Protein AF-A0A2D8C5M4-F1 (afdb_monomer_lite)

Structure (mmCIF, N/CA/C/O backbone):
data_AF-A0A2D8C5M4-F1
#
_entry.id   AF-A0A2D8C5M4-F1
#
loop_
_atom_site.group_PDB
_atom_site.id
_atom_site.type_symbol
_atom_site.label_atom_id
_atom_site.label_alt_id
_atom_site.label_comp_id
_atom_site.label_asym_id
_atom_site.label_entity_id
_atom_site.label_seq_id
_atom_site.pdbx_PDB_ins_code
_atom_site.Cartn_x
_atom_site.Cartn_y
_atom_site.Cartn_z
_atom_site.occupancy
_atom_site.B_iso_or_equiv
_atom_site.auth_seq_id
_atom_site.auth_comp_id
_atom_site.auth_asym_id
_atom_site.auth_atom_id
_atom_site.pdbx_PDB_model_num
ATOM 1 N N . MET A 1 1 ? -8.835 -13.375 2.149 1.00 81.44 1 MET A N 1
ATOM 2 C CA . MET A 1 1 ? -10.224 -13.666 1.740 1.00 81.44 1 MET A CA 1
ATOM 3 C C . MET A 1 1 ? -11.040 -12.386 1.855 1.00 81.44 1 MET A C 1
ATOM 5 O O . MET A 1 1 ? -10.742 -11.587 2.737 1.00 81.44 1 MET A O 1
ATOM 9 N N . ASN A 1 2 ? -11.995 -12.127 0.959 1.00 85.62 2 ASN A N 1
ATOM 10 C CA . ASN A 1 2 ? -12.894 -10.977 1.122 1.00 85.62 2 ASN A CA 1
ATOM 11 C C . ASN A 1 2 ? -14.093 -11.343 2.022 1.00 85.62 2 ASN A C 1
ATOM 13 O O . ASN A 1 2 ? -14.375 -12.519 2.249 1.00 85.62 2 ASN A O 1
ATOM 17 N N . ARG A 1 3 ? -14.799 -10.338 2.552 1.00 88.56 3 ARG A N 1
ATOM 18 C CA . ARG A 1 3 ? -15.900 -10.538 3.516 1.00 88.56 3 ARG A CA 1
ATOM 19 C C . ARG A 1 3 ? -17.045 -11.387 2.964 1.00 88.56 3 ARG A C 1
ATOM 21 O O . ARG A 1 3 ? -17.527 -12.279 3.650 1.00 88.56 3 ARG A O 1
ATOM 28 N N . ASN A 1 4 ? -17.410 -11.178 1.701 1.00 90.62 4 ASN A N 1
ATOM 29 C CA . ASN A 1 4 ? -18.482 -11.933 1.050 1.00 90.62 4 ASN A CA 1
ATOM 30 C C . ASN A 1 4 ? -18.118 -13.416 0.894 1.00 90.62 4 ASN A C 1
ATOM 32 O O . ASN A 1 4 ? -18.975 -14.283 1.036 1.00 90.62 4 ASN A O 1
ATOM 36 N N . GLN A 1 5 ? -16.847 -13.723 0.625 1.00 93.31 5 GLN A N 1
ATOM 37 C CA . GLN A 1 5 ? -16.348 -15.097 0.598 1.00 93.31 5 GLN A CA 1
ATOM 38 C C . GLN A 1 5 ? -16.428 -15.738 1.984 1.00 93.31 5 GLN A C 1
ATOM 40 O O . GLN A 1 5 ? -16.918 -16.858 2.085 1.00 93.31 5 GLN A O 1
ATOM 45 N N . ILE A 1 6 ? -16.015 -15.022 3.038 1.00 93.38 6 ILE A N 1
ATOM 46 C CA . ILE A 1 6 ? -16.117 -15.501 4.427 1.00 93.38 6 ILE A CA 1
ATOM 47 C C . ILE A 1 6 ? -17.572 -15.827 4.759 1.00 93.38 6 ILE A C 1
ATOM 49 O O . ILE A 1 6 ? -17.877 -16.960 5.117 1.00 93.38 6 ILE A O 1
ATOM 53 N N . GLN A 1 7 ? -18.483 -14.874 4.559 1.00 93.94 7 GLN A N 1
ATOM 54 C CA . GLN A 1 7 ? -19.898 -15.071 4.865 1.00 93.94 7 GLN A CA 1
ATOM 55 C C . GLN A 1 7 ? -20.492 -16.254 4.084 1.00 93.94 7 GLN A C 1
ATOM 57 O O . GLN A 1 7 ? -21.207 -17.069 4.660 1.00 93.94 7 GLN A O 1
ATOM 62 N N . ARG A 1 8 ? -20.162 -16.402 2.791 1.00 95.00 8 ARG A N 1
ATOM 63 C CA . ARG A 1 8 ? -20.598 -17.550 1.975 1.00 95.00 8 ARG A CA 1
ATOM 64 C C . ARG A 1 8 ? -20.075 -18.880 2.512 1.00 95.00 8 ARG A C 1
ATOM 66 O O . ARG A 1 8 ? -20.832 -19.845 2.541 1.00 95.00 8 ARG A O 1
ATOM 73 N N . ILE A 1 9 ? -18.810 -18.941 2.929 1.00 95.38 9 ILE A N 1
ATOM 74 C CA . ILE A 1 9 ? -18.212 -20.148 3.517 1.00 95.38 9 ILE A CA 1
ATOM 75 C C . ILE A 1 9 ? -18.930 -20.511 4.815 1.00 95.38 9 ILE A C 1
ATOM 77 O O . ILE A 1 9 ? -19.326 -21.661 4.986 1.00 95.38 9 ILE A O 1
ATOM 81 N N . LEU A 1 10 ? -19.144 -19.538 5.698 1.00 95.88 10 LEU A N 1
ATOM 82 C CA . LEU A 1 10 ? -19.807 -19.761 6.979 1.00 95.88 10 LEU A CA 1
ATOM 83 C C . LEU A 1 10 ? -21.263 -20.223 6.784 1.00 95.88 10 LEU A C 1
ATOM 85 O O . LEU A 1 10 ? -21.653 -21.258 7.326 1.00 95.88 10 LEU A O 1
ATOM 89 N N . LYS A 1 11 ? -22.027 -19.555 5.906 1.00 95.81 11 LYS A N 1
ATOM 90 C CA . LYS A 1 11 ? -23.403 -19.953 5.553 1.00 95.81 11 LYS A CA 1
ATOM 91 C C . LYS A 1 11 ? -23.477 -21.351 4.939 1.00 95.81 11 LYS A C 1
ATOM 93 O O . LYS A 1 11 ? -24.336 -22.143 5.313 1.00 95.81 11 LYS A O 1
ATOM 98 N N . LYS A 1 12 ? -22.539 -21.701 4.049 1.00 96.94 12 LYS A N 1
ATOM 99 C CA . LYS A 1 12 ? -22.457 -23.047 3.450 1.00 96.94 12 LYS A CA 1
ATOM 100 C C . LYS A 1 12 ? -22.241 -24.150 4.498 1.00 96.94 12 LYS A C 1
ATOM 102 O O . LYS A 1 12 ? -22.591 -25.296 4.242 1.00 96.94 12 LYS A O 1
ATOM 107 N N . ASN A 1 13 ? -21.705 -23.811 5.672 1.00 96.31 13 ASN A N 1
ATOM 108 C CA . ASN A 1 13 ? -21.493 -24.733 6.791 1.00 96.31 13 ASN A CA 1
ATOM 109 C C . ASN A 1 13 ? -22.597 -24.654 7.870 1.00 96.31 13 ASN A C 1
ATOM 111 O O . ASN A 1 13 ? -22.416 -25.138 8.993 1.00 96.31 13 ASN A O 1
ATOM 115 N N . GLY A 1 14 ? -23.751 -24.069 7.532 1.00 95.69 14 GLY A N 1
ATOM 116 C CA . GLY A 1 14 ? -24.956 -24.075 8.363 1.00 95.69 14 GLY A CA 1
ATOM 117 C C . GLY A 1 14 ? -25.034 -22.966 9.414 1.00 95.69 14 GLY A C 1
ATOM 118 O O . GLY A 1 14 ? -25.894 -23.045 10.284 1.00 95.69 14 GLY A O 1
ATOM 119 N N . LEU A 1 15 ? -24.157 -21.959 9.356 1.00 95.94 15 LEU A N 1
ATOM 120 C CA . LEU A 1 15 ? -24.258 -20.764 10.201 1.00 95.94 15 LEU A CA 1
ATOM 121 C C . LEU A 1 15 ? -25.312 -19.807 9.625 1.00 95.94 15 LEU A C 1
ATOM 123 O O . LEU A 1 15 ? -25.354 -19.584 8.413 1.00 95.94 15 LEU A O 1
ATOM 127 N N . GLN A 1 16 ? -26.166 -19.260 10.487 1.00 94.06 16 GLN A N 1
ATOM 128 C CA . GLN A 1 16 ? -27.332 -18.455 10.103 1.00 94.06 16 GLN A CA 1
ATOM 129 C C . GLN A 1 16 ? -27.103 -16.974 10.411 1.00 94.06 16 GLN A C 1
ATOM 131 O O . GLN A 1 16 ? -26.358 -16.644 11.324 1.00 94.06 16 GLN A O 1
ATOM 136 N N . GLY A 1 17 ? -27.750 -16.084 9.658 1.00 92.69 17 GLY A N 1
ATOM 137 C CA . GLY A 1 17 ? -27.677 -14.638 9.883 1.00 92.69 17 GLY A CA 1
ATOM 138 C C . GLY A 1 17 ? -27.636 -13.828 8.592 1.00 92.69 17 GLY A C 1
ATOM 139 O O . GLY A 1 17 ? -27.199 -14.315 7.542 1.00 92.69 17 GLY A O 1
ATOM 140 N N . ASP A 1 18 ? -28.078 -12.577 8.653 1.00 92.62 18 ASP A N 1
ATOM 141 C CA . ASP A 1 18 ? -28.181 -11.716 7.474 1.00 92.62 18 ASP A CA 1
ATOM 142 C C . ASP A 1 18 ? -26.861 -11.006 7.178 1.00 92.62 18 ASP A C 1
ATOM 144 O O . ASP A 1 18 ? -26.412 -10.971 6.025 1.00 92.62 18 ASP A O 1
ATOM 148 N N . SER A 1 19 ? -26.175 -10.545 8.221 1.00 94.44 19 SER A N 1
ATOM 149 C CA . SER A 1 19 ? -24.849 -9.939 8.139 1.00 94.44 19 SER A CA 1
ATOM 150 C C . SER A 1 19 ? -23.726 -10.932 8.468 1.00 94.44 19 SER A C 1
ATOM 152 O O . SER A 1 19 ? -23.953 -12.061 8.902 1.00 94.44 19 SER A O 1
ATOM 154 N N . LEU A 1 20 ? -22.473 -10.529 8.232 1.00 93.88 20 LEU A N 1
ATOM 155 C CA . LEU A 1 20 ? -21.313 -11.314 8.667 1.00 93.88 20 LEU A CA 1
ATOM 156 C C . LEU A 1 20 ? -21.213 -11.366 10.201 1.00 93.88 20 LEU A C 1
ATOM 158 O O . LEU A 1 20 ? -20.774 -12.383 10.726 1.00 93.88 20 LEU A O 1
ATOM 162 N N . VAL A 1 21 ? -21.641 -10.308 10.895 1.00 94.31 21 VAL A N 1
ATOM 163 C CA . VAL A 1 21 ? -21.684 -10.235 12.362 1.00 94.31 21 VAL A CA 1
ATOM 164 C C . VAL A 1 21 ? -22.648 -11.279 12.910 1.00 94.31 21 VAL A C 1
ATOM 166 O O . VAL A 1 21 ? -22.252 -12.083 13.749 1.00 94.31 21 VAL A O 1
ATOM 169 N N . ASP A 1 22 ? -23.869 -11.331 12.374 1.00 93.31 22 ASP A N 1
ATOM 170 C CA . ASP A 1 22 ? -24.894 -12.287 12.813 1.00 93.31 22 ASP A CA 1
ATOM 171 C C . ASP A 1 22 ? -24.422 -13.722 12.588 1.00 93.31 22 ASP A C 1
ATOM 173 O O . ASP A 1 22 ? -24.471 -14.556 13.487 1.00 93.31 22 ASP A O 1
ATOM 177 N N . VAL A 1 23 ? -23.873 -13.989 11.397 1.00 93.81 23 VAL A N 1
ATOM 178 C CA . VAL A 1 23 ? -23.316 -15.301 11.052 1.00 93.81 23 VAL A CA 1
ATOM 179 C C . VAL A 1 23 ? -22.164 -15.673 11.984 1.00 93.81 23 VAL A C 1
ATOM 181 O O . VAL A 1 23 ? -22.096 -16.819 12.426 1.00 93.81 23 VAL A O 1
ATOM 184 N N . TRP A 1 24 ? -21.275 -14.728 12.302 1.00 94.94 24 TRP A N 1
ATOM 185 C CA . TRP A 1 24 ? -20.129 -14.948 13.185 1.00 94.94 24 TRP A CA 1
ATOM 186 C C . TRP A 1 24 ? -20.553 -15.274 14.616 1.00 94.94 24 TRP A C 1
ATOM 188 O O . TRP A 1 24 ? -20.046 -16.227 15.199 1.00 94.94 24 TRP A O 1
ATOM 198 N N . TYR A 1 25 ? -21.491 -14.507 15.171 1.00 92.44 25 TYR A N 1
ATOM 199 C CA . TYR A 1 25 ? -21.933 -14.665 16.555 1.00 92.44 25 TYR A CA 1
ATOM 200 C C . TYR A 1 25 ? -23.071 -15.684 16.734 1.00 92.44 25 TYR A C 1
ATOM 202 O O . TYR A 1 25 ? -23.397 -16.004 17.873 1.00 92.44 25 TYR A O 1
ATOM 210 N N . SER A 1 26 ? -23.624 -16.253 15.652 1.00 93.25 26 SER A N 1
ATOM 211 C CA . SER A 1 26 ? -24.589 -17.364 15.734 1.00 93.25 26 SER A CA 1
ATOM 212 C C . SER A 1 26 ? -23.992 -18.634 16.361 1.00 93.25 26 SER A C 1
ATOM 214 O O . SER A 1 26 ? -24.674 -19.322 17.115 1.00 93.25 26 SER A O 1
ATOM 216 N N . ASP A 1 27 ? -22.719 -18.925 16.075 1.00 94.50 27 ASP A N 1
ATOM 217 C CA . ASP A 1 27 ? -21.912 -19.980 16.702 1.00 94.50 27 ASP A CA 1
ATOM 218 C C . ASP A 1 27 ? -20.423 -19.642 16.491 1.00 94.50 27 ASP A C 1
ATOM 220 O O . ASP A 1 27 ? -19.776 -20.063 15.524 1.00 94.50 27 ASP A O 1
ATOM 224 N N . HIS A 1 28 ? -19.904 -18.800 17.393 1.00 92.94 28 HIS A N 1
ATOM 225 C CA . HIS A 1 28 ? -18.552 -18.227 17.332 1.00 92.94 28 HIS A CA 1
ATOM 226 C C . HIS A 1 28 ? -17.457 -19.293 17.249 1.00 92.94 28 HIS A C 1
ATOM 228 O O . HIS A 1 28 ? -16.567 -19.184 16.402 1.00 92.94 28 HIS A O 1
ATOM 234 N N . SER A 1 29 ? -17.542 -20.343 18.073 1.00 93.94 29 SER A N 1
ATOM 235 C CA . SER A 1 29 ? -16.532 -21.406 18.112 1.00 93.94 29 SER A CA 1
ATOM 236 C C . SER A 1 29 ? -16.460 -22.122 16.769 1.00 93.94 29 SER A C 1
ATOM 238 O O . SER A 1 29 ? -15.380 -22.261 16.193 1.00 93.94 29 SER A O 1
ATOM 240 N N . LYS A 1 30 ? -17.616 -22.513 16.217 1.00 96.06 30 LYS A N 1
ATOM 241 C CA . LYS A 1 30 ? -17.675 -23.178 14.915 1.00 96.06 30 LYS A CA 1
ATOM 242 C C . LYS A 1 30 ? -17.210 -22.258 13.789 1.00 96.06 30 LYS A C 1
ATOM 244 O O . LYS A 1 30 ? -16.491 -22.711 12.898 1.00 96.06 30 LYS A O 1
ATOM 249 N N . ALA A 1 31 ? -17.594 -20.981 13.807 1.00 94.94 31 ALA A N 1
ATOM 250 C CA . ALA A 1 31 ? -17.170 -20.013 12.798 1.00 94.94 31 ALA A CA 1
ATOM 251 C C . ALA A 1 31 ? -15.646 -19.822 12.792 1.00 94.94 31 ALA A C 1
ATOM 253 O O . ALA A 1 31 ? -15.020 -19.851 11.726 1.00 94.94 31 ALA A O 1
ATOM 254 N N . ARG A 1 32 ? -15.046 -19.685 13.979 1.00 94.69 32 ARG A N 1
ATOM 255 C CA . ARG A 1 32 ? -13.599 -19.560 14.157 1.00 94.69 32 ARG A CA 1
ATOM 256 C C . ARG A 1 32 ? -12.860 -20.811 13.691 1.00 94.69 32 ARG A C 1
ATOM 258 O O . ARG A 1 32 ? -11.977 -20.692 12.843 1.00 94.69 32 ARG A O 1
ATOM 265 N N . ASP A 1 33 ? -13.280 -21.990 14.147 1.00 95.50 33 ASP A N 1
ATOM 266 C CA . ASP A 1 33 ? -12.670 -23.269 13.767 1.00 95.50 33 ASP A CA 1
ATOM 267 C C . ASP A 1 33 ? -12.724 -23.507 12.254 1.00 95.50 33 ASP A C 1
ATOM 269 O O . ASP A 1 33 ? -11.754 -23.968 11.651 1.00 95.50 33 ASP A O 1
ATOM 273 N N . LEU A 1 34 ? -13.848 -23.171 11.610 1.00 96.06 34 LEU A N 1
ATOM 274 C CA . LEU A 1 34 ? -13.997 -23.302 10.161 1.00 96.06 34 LEU A CA 1
ATOM 275 C C . LEU A 1 34 ? -13.009 -22.419 9.397 1.00 96.06 34 LEU A C 1
ATOM 277 O O . LEU A 1 34 ? -12.443 -22.873 8.404 1.00 96.06 34 LEU A O 1
ATOM 281 N N . LEU A 1 35 ? -12.796 -21.173 9.830 1.00 95.38 35 LEU A N 1
ATOM 282 C CA . LEU A 1 35 ? -11.836 -20.288 9.172 1.00 95.38 35 LEU A CA 1
ATOM 283 C C . LEU A 1 35 ? -10.391 -20.688 9.454 1.00 95.38 35 LEU A C 1
ATOM 285 O O . LEU A 1 35 ? -9.585 -20.681 8.523 1.00 95.38 35 LEU A O 1
ATOM 289 N N . ASP A 1 36 ? -10.078 -21.076 10.690 1.00 94.81 36 ASP A N 1
ATOM 290 C CA . ASP A 1 36 ? -8.728 -21.481 11.086 1.00 94.81 36 ASP A CA 1
ATOM 291 C C . ASP A 1 36 ? -8.293 -22.793 10.407 1.00 94.81 36 ASP A C 1
ATOM 293 O O . ASP A 1 36 ? -7.112 -22.962 10.105 1.00 94.81 36 ASP A O 1
ATOM 297 N N . ARG A 1 37 ? -9.235 -23.682 10.051 1.00 95.06 37 ARG A N 1
ATOM 298 C CA . ARG A 1 37 ? -8.964 -24.857 9.197 1.00 95.06 37 ARG A CA 1
ATOM 299 C C . ARG A 1 37 ? -8.576 -24.498 7.761 1.00 95.06 37 ARG A C 1
ATOM 301 O O . ARG A 1 37 ? -7.883 -25.279 7.117 1.00 95.06 37 ARG A O 1
ATOM 308 N N . ILE A 1 38 ? -9.044 -23.362 7.237 1.00 93.56 38 ILE A N 1
ATOM 309 C CA . ILE A 1 38 ? -8.720 -22.908 5.873 1.00 93.56 38 ILE A CA 1
ATOM 310 C C . ILE A 1 38 ? -7.410 -22.120 5.887 1.00 93.56 38 ILE A C 1
ATOM 312 O O . ILE A 1 38 ? -6.544 -22.334 5.042 1.00 93.56 38 ILE A O 1
ATOM 316 N N . ILE A 1 39 ? -7.279 -21.182 6.826 1.00 91.06 39 ILE A N 1
ATOM 317 C CA . ILE A 1 39 ? -6.092 -20.349 7.008 1.00 91.06 39 ILE A CA 1
ATOM 318 C C . ILE A 1 39 ? -5.825 -20.254 8.517 1.00 91.06 39 ILE A C 1
ATOM 320 O O . ILE A 1 39 ? -6.563 -19.544 9.204 1.00 91.06 39 ILE A O 1
ATOM 324 N N . PRO A 1 40 ? -4.777 -20.914 9.041 1.00 91.75 40 PRO A N 1
ATOM 325 C CA . PRO A 1 40 ? -4.467 -20.894 10.468 1.00 91.75 40 PRO A CA 1
ATOM 326 C C . PRO A 1 40 ? -4.357 -19.472 11.039 1.00 91.75 40 PRO A C 1
ATOM 328 O O . PRO A 1 40 ? -3.663 -18.620 10.481 1.00 91.75 40 PRO A O 1
ATOM 331 N N . GLY A 1 41 ? -5.056 -19.208 12.148 1.00 86.38 41 GLY A N 1
ATOM 332 C CA . GLY A 1 41 ? -5.070 -17.916 12.848 1.00 86.38 41 GLY A CA 1
ATOM 333 C C . GLY A 1 41 ? -5.933 -16.829 12.193 1.00 86.38 41 GLY A C 1
ATOM 334 O O . GLY A 1 41 ? -6.035 -15.712 12.712 1.00 86.38 41 GLY A O 1
ATOM 335 N N . TYR A 1 42 ? -6.574 -17.119 11.058 1.00 89.75 42 TYR A N 1
ATOM 336 C CA . TYR A 1 42 ? -7.413 -16.157 10.351 1.00 89.75 42 TYR A CA 1
ATOM 337 C C . TYR A 1 42 ? -8.704 -15.834 11.105 1.00 89.75 42 TYR A C 1
ATOM 339 O O . TYR A 1 42 ? -9.150 -14.686 11.071 1.00 89.75 42 TYR A O 1
ATOM 347 N N . GLY A 1 43 ? -9.266 -16.797 11.837 1.00 90.94 43 GLY A N 1
ATOM 348 C CA . GLY A 1 43 ? -10.437 -16.602 12.683 1.00 90.94 43 GLY A CA 1
ATOM 349 C C . GLY A 1 43 ? -10.207 -15.507 13.724 1.00 90.94 43 GLY A C 1
ATOM 350 O O . GLY A 1 43 ? -11.011 -14.585 13.828 1.00 90.94 43 GLY A O 1
ATOM 351 N N . GLN A 1 44 ? -9.048 -15.510 14.391 1.00 89.31 44 GLN A N 1
ATOM 352 C CA . GLN A 1 44 ? -8.686 -14.475 15.366 1.00 89.31 44 GLN A CA 1
ATOM 353 C C . GLN A 1 44 ? -8.551 -13.079 14.726 1.00 89.31 44 GLN A C 1
ATOM 355 O O . GLN A 1 44 ? -8.924 -12.069 15.327 1.00 89.31 44 GLN A O 1
ATOM 360 N N . LYS A 1 45 ? -8.008 -12.990 13.505 1.00 89.06 45 LYS A N 1
ATOM 361 C CA . LYS A 1 45 ? -7.918 -11.715 12.771 1.00 89.06 45 LYS A CA 1
ATOM 362 C C . LYS A 1 45 ? -9.304 -11.171 12.425 1.00 89.06 45 LYS A C 1
ATOM 364 O O . LYS A 1 45 ? -9.540 -9.973 12.565 1.00 89.06 45 LYS A O 1
ATOM 369 N N . ILE A 1 46 ? -10.199 -12.045 11.973 1.00 91.00 46 ILE A N 1
ATOM 370 C CA . ILE A 1 46 ? -11.571 -11.690 11.608 1.00 91.00 46 ILE A CA 1
ATOM 371 C C . ILE A 1 46 ? -12.381 -11.277 12.839 1.00 91.00 46 ILE A C 1
ATOM 373 O O . ILE A 1 46 ? -13.036 -10.240 12.797 1.00 91.00 46 ILE A O 1
ATOM 377 N N . GLU A 1 47 ? -12.251 -11.994 13.952 1.00 91.56 47 GLU A N 1
ATOM 378 C CA . GLU A 1 47 ? -12.873 -11.666 15.239 1.00 91.56 47 GLU A CA 1
ATOM 379 C C . GLU A 1 47 ? -12.560 -10.230 15.691 1.00 91.56 47 GLU A C 1
ATOM 381 O O . GLU A 1 47 ? -13.462 -9.439 15.975 1.00 91.56 47 GLU A O 1
ATOM 386 N N . LYS A 1 48 ? -11.273 -9.856 15.654 1.00 91.19 48 LYS A N 1
ATOM 387 C CA . LYS A 1 48 ? -10.800 -8.504 15.999 1.00 91.19 48 LYS A CA 1
ATOM 388 C C . LYS A 1 48 ? -11.432 -7.412 15.129 1.00 91.19 48 LYS A C 1
ATOM 390 O O . LYS A 1 48 ? -11.561 -6.281 15.584 1.00 91.19 48 LYS A O 1
ATOM 395 N N . GLN A 1 49 ? -11.805 -7.721 13.887 1.00 92.56 49 GLN A N 1
ATOM 396 C CA . GLN A 1 49 ? -12.408 -6.763 12.955 1.00 92.56 49 GLN A CA 1
ATOM 397 C C . GLN A 1 49 ? -13.938 -6.723 13.067 1.00 92.56 49 GLN A C 1
ATOM 399 O O . GLN A 1 49 ? -14.512 -5.637 13.072 1.00 92.56 49 GLN A O 1
ATOM 404 N N . ILE A 1 50 ? -14.590 -7.885 13.178 1.00 92.94 50 ILE A N 1
ATOM 405 C CA . ILE A 1 50 ? -16.056 -8.017 13.214 1.00 92.94 50 ILE A CA 1
ATOM 406 C C . ILE A 1 50 ? -16.659 -7.351 14.451 1.00 92.94 50 ILE A C 1
ATOM 408 O O . ILE A 1 50 ? -17.745 -6.789 14.357 1.00 92.94 50 ILE A O 1
ATOM 412 N N . ARG A 1 51 ? -15.958 -7.329 15.593 1.00 92.25 51 ARG A N 1
ATOM 413 C CA . ARG A 1 51 ? -16.465 -6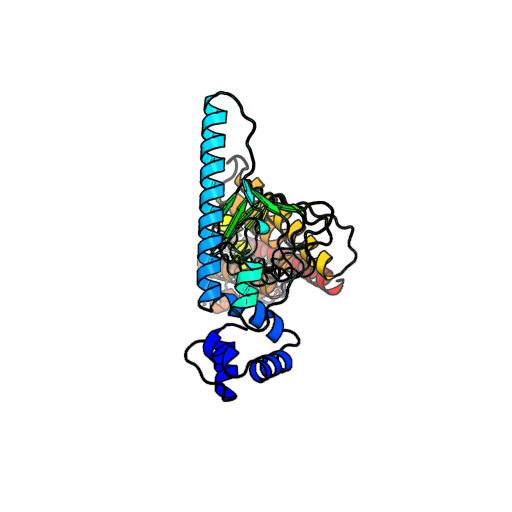.654 16.801 1.00 92.25 51 ARG A CA 1
ATOM 414 C C . ARG A 1 51 ? -16.854 -5.191 16.566 1.00 92.25 51 ARG A C 1
ATOM 416 O O . ARG A 1 51 ? -17.800 -4.707 17.174 1.00 92.25 51 ARG A O 1
ATOM 423 N N . TRP A 1 52 ? -16.176 -4.497 15.652 1.00 94.62 52 TRP A N 1
ATOM 424 C CA . TRP A 1 52 ? -16.458 -3.096 15.317 1.00 94.62 52 TRP A CA 1
ATOM 425 C C . TRP A 1 52 ? -17.712 -2.900 14.461 1.00 94.62 52 TRP A C 1
ATOM 427 O O . TRP A 1 52 ? -18.111 -1.766 14.220 1.00 94.62 52 TRP A O 1
ATOM 437 N N . GLU A 1 53 ? -18.314 -3.988 13.987 1.00 94.12 53 GLU A N 1
ATOM 438 C CA . GLU A 1 53 ? -19.566 -3.992 13.227 1.00 94.12 53 GLU A CA 1
ATOM 439 C C . GLU A 1 53 ? -20.776 -4.342 14.101 1.00 94.12 53 GLU A C 1
ATOM 441 O O . GLU A 1 53 ? -21.909 -4.254 13.638 1.00 94.12 53 GLU A O 1
ATOM 446 N N . THR A 1 54 ? -20.551 -4.713 15.363 1.00 93.88 54 THR A N 1
ATOM 4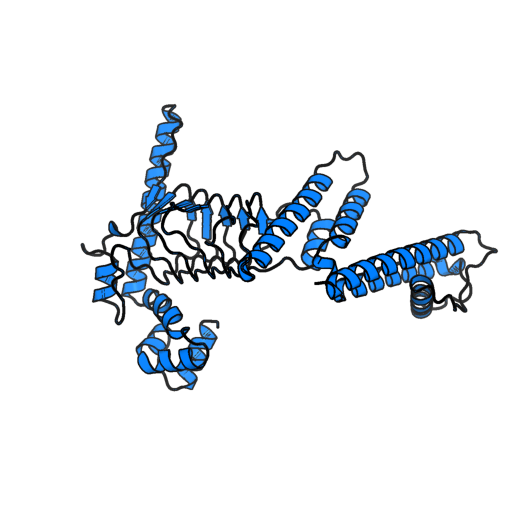47 C CA . THR A 1 54 ? -21.621 -4.802 16.363 1.00 93.88 54 THR A CA 1
ATOM 448 C C . THR A 1 54 ? -22.134 -3.403 16.711 1.00 93.88 54 THR A C 1
ATOM 450 O O . THR A 1 54 ? -21.401 -2.424 16.570 1.00 93.88 54 THR A O 1
ATOM 453 N N . GLU A 1 55 ? -23.362 -3.289 17.215 1.00 94.88 55 GLU A N 1
ATOM 454 C CA . GLU A 1 55 ? -23.928 -2.001 17.644 1.00 94.88 55 GLU A CA 1
ATOM 455 C C . GLU A 1 55 ? -23.027 -1.251 18.659 1.00 94.88 55 GLU A C 1
ATOM 457 O O . GLU A 1 55 ? -22.717 -0.079 18.413 1.00 94.88 55 GLU A O 1
ATOM 462 N N . PRO A 1 56 ? -22.482 -1.892 19.719 1.00 94.75 56 PRO A N 1
ATOM 463 C CA . PRO A 1 56 ? -21.502 -1.247 20.596 1.00 94.75 56 PRO A CA 1
ATOM 464 C C . PRO A 1 56 ? -20.228 -0.819 19.855 1.00 94.75 56 PRO A C 1
ATOM 466 O O . PRO A 1 56 ? -19.722 0.285 20.064 1.00 94.75 56 PRO A O 1
ATOM 469 N N . GLY A 1 57 ? -19.719 -1.665 18.956 1.00 95.19 57 GLY A N 1
ATOM 470 C CA . GLY A 1 57 ? -18.533 -1.366 18.157 1.00 95.19 57 GLY A CA 1
ATOM 471 C C . GLY A 1 57 ? -18.712 -0.144 17.254 1.00 95.19 57 GLY A C 1
ATOM 472 O O . GLY A 1 57 ? -17.812 0.695 17.175 1.00 95.19 57 GLY A O 1
ATOM 473 N N . ILE A 1 58 ? -19.884 -0.005 16.631 1.00 96.31 58 ILE A N 1
ATOM 474 C CA . ILE A 1 58 ? -20.247 1.147 15.798 1.00 96.31 58 ILE A CA 1
ATOM 475 C C . ILE A 1 58 ? -20.309 2.415 16.654 1.00 96.31 58 ILE A C 1
ATOM 477 O O . ILE A 1 58 ? -19.637 3.394 16.322 1.00 96.31 58 ILE A O 1
ATOM 481 N N . LYS A 1 59 ? -21.014 2.378 17.797 1.00 96.38 59 LYS A N 1
ATOM 482 C CA . LYS A 1 59 ? -21.087 3.510 18.741 1.00 96.38 59 LYS A CA 1
ATOM 483 C C . LYS A 1 59 ? -19.688 3.963 19.173 1.00 96.38 59 LYS A C 1
ATOM 485 O O . LYS A 1 59 ? -19.367 5.152 19.133 1.00 96.38 59 LYS A O 1
ATOM 490 N N . ALA A 1 60 ? -18.824 3.018 19.545 1.00 95.69 60 ALA A N 1
ATOM 491 C CA . ALA A 1 60 ? -17.455 3.315 19.950 1.00 95.69 60 ALA A CA 1
ATOM 492 C C . ALA A 1 60 ? -16.626 3.932 18.814 1.00 95.69 60 ALA A C 1
ATOM 494 O O . ALA A 1 60 ? -15.917 4.918 19.024 1.00 95.69 60 ALA A O 1
ATOM 495 N N . LEU A 1 61 ? -16.737 3.390 17.600 1.00 96.31 61 LEU A N 1
ATOM 496 C CA . LEU A 1 61 ? -16.035 3.892 16.422 1.00 96.31 61 LEU A CA 1
ATOM 497 C C . LEU A 1 61 ? -16.428 5.334 16.078 1.00 96.31 61 LEU A C 1
ATOM 499 O O . LEU A 1 61 ? -15.561 6.140 15.732 1.00 96.31 61 LEU A O 1
ATOM 503 N N . GLU A 1 62 ? -17.716 5.664 16.161 1.00 96.69 62 GLU A N 1
ATOM 504 C CA . GLU A 1 62 ? -18.222 7.015 15.909 1.00 96.69 62 GLU A CA 1
ATOM 505 C C . GLU A 1 62 ? -17.668 8.022 16.917 1.00 96.69 62 GLU A C 1
ATOM 507 O O . GLU A 1 62 ? -17.164 9.077 16.521 1.00 96.69 62 GLU A O 1
ATOM 512 N N . ILE A 1 63 ? -17.668 7.666 18.204 1.00 96.31 63 ILE A N 1
ATOM 513 C CA . ILE A 1 63 ? -17.103 8.497 19.273 1.00 96.31 63 ILE A CA 1
ATOM 514 C C . ILE A 1 63 ? -15.603 8.711 19.054 1.00 96.31 63 ILE A C 1
ATOM 516 O O . ILE A 1 63 ? -15.131 9.848 19.116 1.00 96.31 63 ILE A O 1
ATOM 520 N N . ILE A 1 64 ? -14.856 7.651 18.723 1.00 95.88 64 ILE A N 1
ATOM 521 C CA . ILE A 1 64 ? -13.423 7.741 18.414 1.00 95.88 64 ILE A CA 1
ATOM 522 C C . ILE A 1 64 ? -13.176 8.703 17.245 1.00 95.88 64 ILE A C 1
ATOM 524 O O . ILE A 1 64 ? -12.372 9.629 17.366 1.00 95.88 64 ILE A O 1
ATOM 528 N N . LYS A 1 65 ? -13.871 8.516 16.115 1.00 96.56 65 LYS A N 1
ATOM 529 C CA . LYS A 1 65 ? -13.706 9.367 14.925 1.00 96.56 65 LYS A CA 1
ATOM 530 C C . LYS A 1 65 ? -14.062 10.821 15.220 1.00 96.56 65 LYS A C 1
ATOM 532 O O . LYS A 1 65 ? -13.332 11.724 14.812 1.00 96.56 65 LYS A O 1
ATOM 537 N N . SER A 1 66 ? -15.158 11.044 15.942 1.00 96.19 66 SER A N 1
ATOM 538 C CA . SER A 1 66 ? -15.586 12.376 16.365 1.00 96.19 66 SER A CA 1
ATOM 539 C C . SER A 1 66 ? -14.516 13.046 17.227 1.00 96.19 66 SER A C 1
ATOM 541 O O . SER A 1 66 ? -14.092 14.164 16.931 1.00 96.19 66 SER A O 1
ATOM 543 N N . LYS A 1 67 ? -13.988 12.334 18.228 1.00 95.94 67 LYS A N 1
ATOM 544 C CA . LYS A 1 67 ? -12.975 12.877 19.134 1.00 95.94 67 LYS A CA 1
ATOM 545 C C . LYS A 1 67 ? -11.663 13.200 18.422 1.00 95.94 67 LYS A C 1
ATOM 547 O O . LYS A 1 67 ? -11.113 14.268 18.667 1.00 95.94 67 LYS A O 1
ATOM 552 N N . ILE A 1 68 ? -11.196 12.347 17.504 1.00 95.88 68 ILE A N 1
ATOM 553 C CA . ILE A 1 68 ? -10.012 12.638 16.674 1.00 95.88 68 ILE A CA 1
ATOM 554 C C . ILE A 1 68 ? -10.216 13.934 15.878 1.00 95.88 68 ILE A C 1
ATOM 556 O O . ILE A 1 68 ? -9.340 14.797 15.873 1.00 95.88 68 ILE A O 1
ATOM 560 N N . ASN A 1 69 ? -11.377 14.091 15.237 1.00 96.06 69 ASN A N 1
ATOM 561 C CA . ASN A 1 69 ? -11.683 15.280 14.442 1.00 96.06 69 ASN A CA 1
ATOM 562 C C . ASN A 1 69 ? -11.747 16.553 15.295 1.00 96.06 69 ASN A C 1
ATOM 564 O O . ASN A 1 69 ? -11.276 17.599 14.854 1.00 96.06 69 ASN A O 1
ATOM 568 N N . ILE A 1 70 ? -12.332 16.476 16.493 1.00 96.50 70 ILE A N 1
ATOM 569 C CA . ILE A 1 70 ? -12.394 17.601 17.434 1.00 96.50 70 ILE A CA 1
ATOM 570 C C . ILE A 1 70 ? -10.980 18.015 17.846 1.00 96.50 70 ILE A C 1
ATOM 572 O O . ILE A 1 70 ? -10.618 19.171 17.650 1.00 96.50 70 ILE A O 1
ATOM 576 N N . LEU A 1 71 ? -10.160 17.065 18.306 1.00 96.69 71 LEU A N 1
ATOM 577 C CA . LEU A 1 71 ? -8.794 17.341 18.761 1.00 96.69 71 LEU A CA 1
ATOM 578 C C . LEU A 1 71 ? -7.936 17.975 17.656 1.00 96.69 71 LEU A C 1
ATOM 580 O O . LEU A 1 71 ? -7.229 18.948 17.902 1.00 96.69 71 LEU A O 1
ATOM 584 N N . GLN A 1 72 ? -8.026 17.477 16.419 1.00 95.06 72 GLN A N 1
ATOM 585 C CA . GLN A 1 72 ? -7.290 18.076 15.300 1.00 95.06 72 GLN A CA 1
ATOM 586 C C . GLN A 1 72 ? -7.761 19.493 14.970 1.00 95.06 72 GLN A C 1
ATOM 588 O O . GLN A 1 72 ? -6.937 20.354 14.665 1.00 95.06 72 GLN A O 1
ATOM 593 N N . LYS A 1 73 ? -9.074 19.753 15.024 1.00 96.12 73 LYS A N 1
ATOM 594 C CA . LYS A 1 73 ? -9.624 21.094 14.783 1.00 96.12 73 LYS A CA 1
ATOM 595 C C . LYS A 1 73 ? -9.195 22.082 15.864 1.00 96.12 73 LYS A C 1
ATOM 597 O O . LYS A 1 73 ? -8.827 23.202 15.526 1.00 96.12 73 LYS A O 1
ATOM 602 N N . GLU A 1 74 ? -9.216 21.666 17.128 1.00 96.00 74 GLU A N 1
ATOM 603 C CA . GLU A 1 74 ? -8.776 22.478 18.268 1.00 96.00 74 GLU A CA 1
ATOM 604 C C . GLU A 1 74 ? -7.298 22.860 18.132 1.00 96.00 74 GLU A C 1
ATOM 606 O O . GLU A 1 74 ? -6.972 24.046 18.132 1.00 96.00 74 GLU A O 1
ATOM 611 N N . THR A 1 75 ? -6.413 21.885 17.897 1.00 95.31 75 THR A N 1
ATOM 612 C CA . THR A 1 75 ? -4.982 22.165 17.697 1.00 95.31 75 THR A CA 1
ATOM 613 C C . THR A 1 75 ? -4.733 23.022 16.452 1.00 95.31 75 THR A C 1
ATOM 615 O O . THR A 1 75 ? -3.897 23.922 16.473 1.00 95.31 75 THR A O 1
ATOM 618 N N . ALA A 1 76 ? -5.458 22.793 15.352 1.00 94.44 76 ALA A N 1
ATOM 619 C CA . ALA A 1 76 ? -5.316 23.608 14.145 1.00 94.44 76 ALA A CA 1
ATOM 620 C C . ALA A 1 76 ? -5.737 25.072 14.371 1.00 94.44 76 ALA A C 1
ATOM 622 O O . ALA A 1 76 ? -5.085 25.984 13.853 1.00 94.44 76 ALA A O 1
ATOM 623 N N . ALA A 1 77 ? -6.796 25.305 15.153 1.00 94.69 77 ALA A N 1
ATOM 624 C CA . ALA A 1 77 ? -7.232 26.645 15.534 1.00 94.69 77 ALA A CA 1
ATOM 625 C C . ALA A 1 77 ? -6.186 27.340 16.420 1.00 94.69 77 ALA A C 1
ATOM 627 O O . ALA A 1 77 ? -5.786 28.461 16.111 1.00 94.69 77 ALA A O 1
ATOM 628 N N . GLN A 1 78 ? -5.672 26.640 17.437 1.00 94.31 78 GLN A N 1
ATOM 629 C CA . GLN A 1 78 ? -4.608 27.137 18.319 1.00 94.31 78 GLN A CA 1
ATOM 630 C C . GLN A 1 78 ? -3.333 27.486 17.540 1.00 94.31 78 GLN A C 1
ATOM 632 O O . GLN A 1 78 ? -2.796 28.582 17.680 1.00 94.31 78 GLN A O 1
ATOM 637 N N . ASN A 1 79 ? -2.881 26.605 16.645 1.00 94.56 79 ASN A N 1
ATOM 638 C CA . ASN A 1 79 ? -1.720 26.867 15.791 1.00 94.56 79 ASN A CA 1
ATOM 639 C C . ASN A 1 79 ? -1.939 28.078 14.872 1.00 94.56 79 ASN A C 1
ATOM 641 O O . ASN A 1 79 ? -1.022 28.866 14.655 1.00 94.56 79 ASN A O 1
ATOM 645 N N . SER A 1 80 ? -3.154 28.254 14.347 1.00 93.62 80 SER A N 1
ATOM 646 C CA . SER A 1 80 ? -3.487 29.417 13.515 1.00 93.62 80 SER A CA 1
ATOM 647 C C . SER A 1 80 ? -3.421 30.726 14.308 1.00 93.62 80 SER A C 1
ATOM 649 O O . SER A 1 80 ? -2.993 31.746 13.770 1.00 93.62 80 SER A O 1
ATOM 651 N N . GLU A 1 81 ? -3.831 30.710 15.576 1.00 94.06 81 GLU A N 1
ATOM 652 C CA . GLU A 1 81 ? -3.741 31.862 16.476 1.00 94.06 81 GLU A CA 1
ATOM 653 C C . GLU A 1 81 ? -2.287 32.192 16.837 1.00 94.06 81 GLU A C 1
ATOM 655 O O . GLU A 1 81 ? -1.882 33.347 16.704 1.00 94.06 81 GLU A O 1
ATOM 660 N N . ARG A 1 82 ? -1.470 31.182 17.162 1.00 93.50 82 ARG A N 1
ATOM 661 C CA . ARG A 1 82 ? -0.034 31.354 17.455 1.00 93.50 82 ARG A CA 1
ATOM 662 C C . ARG A 1 82 ? 0.733 31.966 16.288 1.00 93.50 82 ARG A C 1
ATOM 664 O O . ARG A 1 82 ? 1.470 32.935 16.467 1.00 93.50 82 ARG A O 1
ATOM 671 N N . VAL A 1 83 ? 0.488 31.476 15.071 1.00 94.25 83 VAL A N 1
ATOM 672 C CA . VAL A 1 83 ? 1.111 32.036 13.863 1.00 94.25 83 VAL A CA 1
ATOM 673 C C . VAL A 1 83 ? 0.712 33.502 13.672 1.00 94.25 83 VAL A C 1
ATOM 675 O O . VAL A 1 83 ? 1.554 34.323 13.311 1.00 94.25 83 VAL A O 1
ATOM 678 N N . ARG A 1 84 ? -0.545 33.872 13.961 1.00 94.31 84 ARG A N 1
ATOM 679 C CA . ARG A 1 84 ? -0.992 35.276 13.911 1.00 94.31 84 ARG A CA 1
ATOM 680 C C . ARG A 1 84 ? -0.334 36.145 14.981 1.00 94.31 84 ARG A C 1
ATOM 682 O O . ARG A 1 84 ? -0.088 37.316 14.711 1.00 94.31 84 ARG A O 1
ATOM 689 N N . SER A 1 85 ? -0.025 35.593 16.153 1.00 94.12 85 SER A N 1
ATOM 690 C CA . SER A 1 85 ? 0.730 36.292 17.200 1.00 94.12 85 SER A CA 1
ATOM 691 C C . SER A 1 85 ? 2.249 36.295 16.971 1.00 94.12 85 SER A C 1
ATOM 693 O O . SER A 1 85 ? 2.983 36.799 17.816 1.00 94.12 85 SER A O 1
ATOM 695 N N . GLY A 1 86 ? 2.735 35.750 15.848 1.00 94.94 86 GLY A N 1
ATOM 696 C CA . GLY A 1 86 ? 4.160 35.693 15.505 1.00 94.94 86 GLY A CA 1
ATOM 697 C C . GLY A 1 86 ? 4.935 34.546 16.160 1.00 94.94 86 GLY A C 1
ATOM 698 O O . GLY A 1 86 ? 6.158 34.499 16.039 1.00 94.94 86 GLY A O 1
ATOM 699 N N . ASP A 1 87 ? 4.248 33.616 16.827 1.00 93.75 87 ASP A N 1
ATOM 700 C CA . ASP A 1 87 ? 4.839 32.382 17.338 1.00 93.75 87 ASP A CA 1
ATOM 701 C C . ASP A 1 87 ? 4.697 31.266 16.294 1.00 93.75 87 ASP A C 1
ATOM 703 O O . ASP A 1 87 ? 3.603 30.793 15.984 1.00 93.75 87 ASP A O 1
ATOM 707 N N . TYR A 1 88 ? 5.831 30.841 15.741 1.00 90.94 88 TYR A N 1
ATOM 708 C CA . TYR A 1 88 ? 5.897 29.817 14.699 1.00 90.94 88 TYR A CA 1
ATOM 709 C C . TYR A 1 88 ? 6.119 28.401 15.253 1.00 90.94 88 TYR A C 1
ATOM 711 O O . TYR A 1 88 ? 6.371 27.473 14.479 1.00 90.94 88 TYR A O 1
ATOM 719 N N . GLN A 1 89 ? 6.034 28.204 16.573 1.00 89.06 89 GLN A N 1
ATOM 720 C CA . GLN A 1 89 ? 6.033 26.867 17.160 1.00 89.06 89 GLN A CA 1
ATOM 721 C C . GLN A 1 89 ? 4.681 26.183 16.923 1.00 89.06 89 GLN A C 1
ATOM 723 O O . GLN A 1 89 ? 3.673 26.509 17.544 1.00 89.06 89 GLN A O 1
ATOM 728 N N . ILE A 1 90 ? 4.671 25.215 16.006 1.00 87.25 90 ILE A N 1
ATOM 729 C CA . ILE A 1 90 ? 3.487 24.413 15.684 1.00 87.25 90 ILE A CA 1
ATOM 730 C C . ILE A 1 90 ? 3.365 23.272 16.695 1.00 87.25 90 ILE A C 1
ATOM 732 O O . ILE A 1 90 ? 4.235 22.401 16.767 1.00 87.25 90 ILE A O 1
ATOM 736 N N . GLU A 1 91 ? 2.260 23.237 17.432 1.00 91.81 91 GLU A N 1
ATOM 737 C CA . GLU A 1 91 ? 1.927 22.117 18.304 1.00 91.81 91 GLU A CA 1
ATOM 738 C C . GLU A 1 91 ? 1.359 20.941 17.518 1.00 91.81 91 GLU A C 1
ATOM 740 O O . GLU A 1 91 ? 0.626 21.098 16.535 1.00 91.81 91 GLU A O 1
ATOM 745 N N . LYS A 1 92 ? 1.693 19.734 17.982 1.00 94.31 92 LYS A N 1
ATOM 746 C CA . LYS A 1 92 ? 1.105 18.497 17.476 1.00 94.31 92 LYS A CA 1
ATOM 747 C C . LYS A 1 92 ? -0.125 18.127 18.294 1.00 94.31 92 LYS A C 1
ATOM 749 O O . LYS A 1 92 ? -0.098 18.187 19.521 1.00 94.31 92 LYS A O 1
ATOM 754 N N . THR A 1 93 ? -1.163 17.632 17.628 1.00 96.31 93 THR A N 1
ATOM 755 C CA . THR A 1 93 ? -2.325 17.064 18.320 1.00 96.31 93 THR A CA 1
ATOM 756 C C . THR A 1 93 ? -1.916 15.782 19.039 1.00 96.31 93 THR A C 1
ATOM 758 O O . THR A 1 93 ? -1.430 14.849 18.400 1.00 96.31 93 THR A O 1
ATOM 761 N N . ILE A 1 94 ? -2.136 15.697 20.349 1.00 96.06 94 ILE A N 1
ATOM 762 C CA . ILE A 1 94 ? -1.910 14.463 21.112 1.00 96.06 94 ILE A CA 1
ATOM 763 C C . ILE A 1 94 ? -3.211 13.658 21.137 1.00 96.06 94 ILE A C 1
ATOM 765 O O . ILE A 1 94 ? -4.226 14.111 21.659 1.00 96.06 94 ILE A O 1
ATOM 769 N N . ILE A 1 95 ? -3.174 12.451 20.577 1.00 95.31 95 ILE A N 1
ATOM 770 C CA . ILE A 1 95 ? -4.286 11.502 20.566 1.00 95.31 95 ILE A CA 1
ATOM 771 C C . ILE A 1 95 ? -3.939 10.365 21.529 1.00 95.31 95 ILE A C 1
ATOM 773 O O . ILE A 1 95 ? -3.159 9.465 21.211 1.00 95.31 95 ILE A O 1
ATOM 777 N N . ASP A 1 96 ? -4.533 10.425 22.719 1.00 92.81 96 ASP A N 1
ATOM 778 C CA . ASP A 1 96 ? -4.461 9.380 23.737 1.00 92.81 96 ASP A CA 1
ATOM 779 C C . ASP A 1 96 ? -5.828 8.716 23.884 1.00 92.81 96 ASP A C 1
ATOM 781 O O . ASP A 1 96 ? -6.758 9.280 24.465 1.00 92.81 96 ASP A O 1
ATOM 785 N N . PHE A 1 97 ? -5.965 7.512 23.336 1.00 89.31 97 PHE A N 1
ATOM 786 C CA . PHE A 1 97 ? -7.254 6.829 23.328 1.00 89.31 97 PHE A CA 1
ATOM 787 C C . PHE A 1 97 ? -7.719 6.395 24.724 1.00 89.31 97 PHE A C 1
ATOM 789 O O . PHE A 1 97 ? -8.921 6.215 24.914 1.00 89.31 97 PHE A O 1
ATOM 796 N N . ASN A 1 98 ? -6.818 6.310 25.711 1.00 87.81 98 ASN A N 1
ATOM 797 C CA . ASN A 1 98 ? -7.196 6.021 27.099 1.00 87.81 98 ASN A CA 1
ATOM 798 C C . ASN A 1 98 ? -8.035 7.145 27.727 1.00 87.81 98 ASN A C 1
ATOM 800 O O . ASN A 1 98 ? -8.729 6.916 28.712 1.00 87.81 98 ASN A O 1
ATOM 804 N N . GLN A 1 99 ? -7.981 8.356 27.163 1.00 90.00 99 GLN A N 1
ATOM 805 C CA . GLN A 1 99 ? -8.743 9.514 27.638 1.00 90.00 99 GLN A CA 1
ATOM 806 C C . GLN A 1 99 ? -10.135 9.618 27.003 1.00 90.00 99 GLN A C 1
ATOM 808 O O . GLN A 1 99 ? -10.908 10.510 27.350 1.00 90.00 99 GLN A O 1
ATOM 813 N N . ILE A 1 100 ? -10.463 8.742 26.051 1.00 90.94 100 ILE A N 1
ATOM 814 C CA . ILE A 1 100 ? -11.770 8.749 25.401 1.00 90.94 100 ILE A CA 1
ATOM 815 C C . ILE A 1 100 ? -12.718 7.866 26.210 1.00 90.94 100 ILE A C 1
ATOM 817 O O . ILE A 1 100 ? -12.486 6.667 26.383 1.00 90.94 100 ILE A O 1
ATOM 821 N N . LEU A 1 101 ? -13.797 8.482 26.690 1.00 92.31 101 LEU A N 1
ATOM 822 C CA . LEU A 1 101 ? -14.820 7.831 27.496 1.00 92.31 101 LEU A CA 1
ATOM 823 C C . LEU A 1 101 ? -16.118 7.675 26.696 1.00 92.31 101 LEU A C 1
ATOM 825 O O . LEU A 1 101 ? -16.501 8.565 25.937 1.00 92.31 101 LEU A O 1
ATOM 829 N N . ILE A 1 102 ? -16.802 6.555 26.906 1.00 91.75 102 ILE A N 1
ATOM 830 C CA . ILE A 1 102 ? -18.162 6.283 26.442 1.00 91.75 102 ILE A CA 1
ATOM 831 C C . ILE A 1 102 ? -18.999 6.088 27.696 1.00 91.75 102 ILE A C 1
ATOM 833 O O . ILE A 1 102 ? -18.690 5.216 28.500 1.00 91.75 102 ILE A O 1
ATOM 837 N N . ASP A 1 103 ? -20.016 6.924 27.892 1.00 91.81 103 ASP A N 1
ATOM 838 C CA . ASP A 1 103 ? -20.901 6.855 29.062 1.00 91.81 103 ASP A CA 1
ATOM 839 C C . ASP A 1 103 ? -20.129 6.843 30.408 1.00 91.81 103 ASP A C 1
ATOM 841 O O . ASP A 1 103 ? -20.501 6.171 31.364 1.00 91.81 103 ASP A O 1
ATOM 845 N N . GLY A 1 104 ? -19.011 7.580 30.475 1.00 91.56 104 GLY A N 1
ATOM 846 C CA . GLY A 1 104 ? -18.173 7.716 31.676 1.00 91.56 104 GLY A CA 1
ATOM 847 C C . GLY A 1 104 ? -17.138 6.606 31.904 1.00 91.56 104 GLY A C 1
ATOM 848 O O . GLY A 1 104 ? -16.329 6.729 32.820 1.00 91.56 104 GLY A O 1
ATOM 849 N N . ILE A 1 105 ? -17.103 5.564 31.069 1.00 90.94 105 ILE A N 1
ATOM 850 C CA . ILE A 1 105 ? -16.108 4.480 31.140 1.00 90.94 105 ILE A CA 1
ATOM 851 C C . ILE A 1 105 ? -15.170 4.501 29.929 1.00 90.94 105 ILE A C 1
ATOM 853 O O . ILE A 1 105 ? -15.513 5.035 28.878 1.00 90.94 105 ILE A O 1
ATOM 857 N N . SER A 1 106 ? -13.968 3.932 30.053 1.00 89.12 106 SER A N 1
ATOM 858 C CA . SER A 1 106 ? -13.027 3.851 28.923 1.00 89.12 106 SER A CA 1
ATOM 859 C C . SER A 1 106 ? -13.599 3.004 27.782 1.00 89.12 106 SER A C 1
ATOM 861 O O . SER A 1 106 ? -14.366 2.070 28.027 1.00 89.12 106 SER A O 1
ATOM 863 N N . ILE A 1 107 ? -13.206 3.274 26.528 1.00 88.56 107 ILE A N 1
ATOM 864 C CA . ILE A 1 107 ? -13.688 2.461 25.392 1.00 88.56 107 ILE A CA 1
ATOM 865 C C . ILE A 1 107 ? -13.321 0.980 25.578 1.00 88.56 107 ILE A C 1
ATOM 867 O O . ILE A 1 107 ? -14.136 0.124 25.264 1.00 88.56 107 ILE A O 1
ATOM 871 N N . SER A 1 108 ? -12.150 0.650 26.138 1.00 85.31 108 SER A N 1
ATOM 872 C CA . SER A 1 108 ? -11.774 -0.747 26.409 1.00 85.31 108 SER A CA 1
ATOM 873 C C . SER A 1 108 ? -12.768 -1.420 27.357 1.00 85.31 108 SER A C 1
ATOM 875 O O . SER A 1 108 ? -13.231 -2.521 27.075 1.00 85.31 108 SER A O 1
ATOM 877 N N . GLN A 1 109 ? -13.152 -0.740 28.444 1.00 87.50 109 GLN A N 1
ATOM 878 C CA . GLN A 1 109 ? -14.147 -1.247 29.391 1.00 87.50 109 GLN A CA 1
ATOM 879 C C . GLN A 1 109 ? -15.530 -1.363 28.739 1.00 87.50 109 GLN A C 1
ATOM 881 O O . GLN A 1 109 ? -16.239 -2.349 28.950 1.00 87.50 109 GLN A O 1
ATOM 886 N N . PHE A 1 110 ? -15.906 -0.377 27.923 1.00 91.25 110 PHE A N 1
ATOM 887 C CA . PHE A 1 110 ? -17.159 -0.380 27.176 1.00 91.25 110 PHE A CA 1
ATOM 888 C C . PHE A 1 110 ? -17.230 -1.567 26.207 1.00 91.25 110 PHE A C 1
ATOM 890 O O . PHE A 1 110 ? -18.208 -2.312 26.224 1.00 91.25 110 PHE A O 1
ATOM 897 N N . MET A 1 111 ? -16.180 -1.795 25.416 1.00 89.50 111 MET A N 1
ATOM 898 C CA . MET A 1 111 ? -16.094 -2.916 24.476 1.00 89.50 111 MET A CA 1
ATOM 899 C C . MET A 1 111 ? -16.083 -4.258 25.214 1.00 89.50 111 MET A C 1
ATOM 901 O O . MET A 1 111 ? -16.799 -5.165 24.804 1.00 89.50 111 MET A O 1
ATOM 905 N N . TYR A 1 112 ? -15.351 -4.358 26.330 1.00 87.25 112 TYR A N 1
ATOM 906 C CA . TYR A 1 112 ? -15.321 -5.551 27.183 1.00 87.25 112 TYR A CA 1
ATOM 907 C C . TYR A 1 112 ? -16.693 -5.935 27.733 1.00 87.25 112 TYR A C 1
ATOM 909 O O . TYR A 1 112 ? -17.073 -7.102 27.733 1.00 87.25 112 TYR A O 1
ATOM 917 N N . THR A 1 113 ? -17.453 -4.939 28.178 1.00 88.06 113 THR A N 1
ATOM 918 C CA . THR A 1 113 ? -18.761 -5.165 28.802 1.00 88.06 113 THR A CA 1
ATOM 919 C C . THR A 1 113 ? -19.834 -5.516 27.770 1.00 88.06 113 THR A C 1
ATOM 921 O O . THR A 1 113 ? -20.753 -6.269 28.077 1.00 88.06 113 THR A O 1
ATOM 924 N N . ASN A 1 114 ? -19.728 -4.980 26.551 1.00 88.44 114 ASN A N 1
ATOM 925 C CA . ASN A 1 114 ? -20.797 -5.058 25.554 1.00 88.44 114 ASN A CA 1
ATOM 926 C C . ASN A 1 114 ? -20.512 -6.016 24.389 1.00 88.44 114 ASN A C 1
ATOM 928 O O . ASN A 1 114 ? -21.421 -6.297 23.611 1.00 88.44 114 ASN A O 1
ATOM 932 N N . ILE A 1 115 ? -19.280 -6.510 24.235 1.00 84.75 115 ILE A N 1
ATOM 933 C CA . ILE A 1 115 ? -18.913 -7.409 23.138 1.00 84.75 115 ILE A CA 1
ATOM 934 C C . ILE A 1 115 ? -18.239 -8.671 23.686 1.00 84.75 115 ILE A C 1
ATOM 936 O O . ILE A 1 115 ? -17.145 -8.582 24.256 1.00 84.75 115 ILE A O 1
ATOM 940 N N . PRO A 1 116 ? -18.824 -9.860 23.447 1.00 74.94 116 PRO A N 1
ATOM 941 C CA . PRO A 1 116 ? -18.222 -11.130 23.833 1.00 74.94 116 PRO A CA 1
ATOM 942 C C . PRO A 1 116 ? -16.803 -11.301 23.273 1.00 74.94 116 PRO A C 1
ATOM 944 O O . PRO A 1 116 ? -16.520 -10.909 22.140 1.00 74.94 116 PRO A O 1
ATOM 947 N N . HIS A 1 117 ? -15.932 -11.951 24.052 1.00 70.88 117 HIS A N 1
ATOM 948 C CA . HIS A 1 117 ? -14.576 -12.357 23.645 1.00 70.88 117 HIS A CA 1
ATOM 949 C C . HIS A 1 117 ? -13.615 -11.207 23.291 1.00 70.88 117 HIS A C 1
ATOM 951 O O . HIS A 1 117 ? -12.663 -11.376 22.529 1.00 70.88 117 HIS A O 1
ATOM 957 N N . THR A 1 118 ? -13.822 -10.029 23.874 1.00 67.50 118 THR A N 1
ATOM 958 C CA . THR A 1 118 ? -12.828 -8.952 23.849 1.00 67.50 118 THR A CA 1
ATOM 959 C C . THR A 1 118 ? -11.821 -9.126 24.991 1.00 67.50 118 THR A C 1
ATOM 961 O O . THR A 1 118 ? -12.159 -9.572 26.086 1.00 67.50 118 THR A O 1
ATOM 964 N N . TYR A 1 119 ? -10.549 -8.830 24.721 1.00 66.69 119 TYR A N 1
ATOM 965 C CA . TYR A 1 119 ? -9.449 -9.064 25.656 1.00 66.69 119 TYR A CA 1
ATOM 966 C C . TYR A 1 119 ? -8.925 -7.731 26.184 1.00 66.69 119 TYR A C 1
ATOM 968 O O . TYR A 1 119 ? -8.725 -6.796 25.417 1.00 66.69 119 TYR A O 1
ATOM 976 N N . SER A 1 120 ? -8.638 -7.652 27.482 1.00 63.69 120 SER A N 1
ATOM 977 C CA . SER A 1 120 ? -7.913 -6.506 28.033 1.00 63.69 120 SER A CA 1
ATOM 978 C C . SER A 1 120 ? -6.444 -6.586 27.619 1.00 63.69 120 SER A C 1
ATOM 980 O O . SER A 1 120 ? -5.740 -7.537 27.967 1.00 63.69 120 SER A O 1
ATOM 982 N N . THR A 1 121 ? -5.968 -5.603 26.859 1.00 62.31 121 THR A N 1
ATOM 983 C CA . THR A 1 121 ? -4.541 -5.437 26.578 1.00 62.31 121 THR A CA 1
ATOM 984 C C . THR A 1 121 ? -3.931 -4.591 27.691 1.00 62.31 121 THR A C 1
ATOM 986 O O . THR A 1 121 ? -4.286 -3.429 27.844 1.00 62.31 121 THR A O 1
ATOM 989 N N . GLY A 1 122 ? -3.039 -5.160 28.505 1.00 58.81 122 GLY A N 1
ATOM 990 C CA . GLY A 1 122 ? -2.428 -4.437 29.627 1.00 58.81 122 GLY A CA 1
ATOM 991 C C . GLY A 1 122 ? -1.737 -3.139 29.183 1.00 58.81 122 GLY A C 1
ATOM 992 O O . GLY A 1 122 ? -0.864 -3.170 28.322 1.00 58.81 122 GLY A O 1
ATOM 993 N N . GLY A 1 123 ? -2.141 -2.000 29.757 1.00 70.25 123 GLY A N 1
ATOM 994 C CA . GLY A 1 123 ? -1.526 -0.674 29.566 1.00 70.25 123 GLY A CA 1
ATOM 995 C C . GLY A 1 123 ? -1.766 0.015 28.212 1.00 70.25 123 GLY A C 1
ATOM 996 O O . GLY A 1 123 ? -1.604 1.232 28.117 1.00 70.25 123 GLY A O 1
ATOM 997 N N . TRP A 1 124 ? -2.171 -0.723 27.177 1.00 80.50 124 TRP A N 1
ATOM 998 C CA . TRP A 1 124 ? -2.549 -0.181 25.870 1.00 80.50 124 TRP A CA 1
ATOM 999 C C . TRP A 1 124 ? -4.060 -0.119 25.716 1.00 80.50 124 TRP A C 1
ATOM 1001 O O . TRP A 1 124 ? -4.786 -0.997 26.179 1.00 80.50 124 TRP A O 1
ATOM 1011 N N . MET A 1 125 ? -4.525 0.879 24.975 1.00 87.81 125 MET A N 1
ATOM 1012 C CA . MET A 1 125 ? -5.901 0.910 24.527 1.00 87.81 125 MET A CA 1
ATOM 1013 C C . MET A 1 125 ? -6.144 -0.203 23.507 1.00 87.81 125 MET A C 1
ATOM 1015 O O . MET A 1 125 ? -5.489 -0.218 22.460 1.00 87.81 125 MET A O 1
ATOM 1019 N N . ASP A 1 126 ? -7.092 -1.105 23.779 1.00 89.50 126 ASP A N 1
ATOM 1020 C CA . ASP A 1 126 ? -7.431 -2.182 22.849 1.00 89.50 126 ASP A CA 1
ATOM 1021 C C . ASP A 1 126 ? -8.243 -1.632 21.672 1.00 89.50 126 ASP A C 1
ATOM 1023 O O . ASP A 1 126 ? -9.465 -1.493 21.728 1.00 89.50 126 ASP A O 1
ATOM 1027 N N . LEU A 1 127 ? -7.545 -1.352 20.574 1.00 92.19 127 LEU A N 1
ATOM 1028 C CA . LEU A 1 127 ? -8.123 -0.931 19.303 1.00 92.19 127 LEU A CA 1
ATOM 1029 C C . LEU A 1 127 ? -7.845 -1.953 18.190 1.00 92.19 127 LEU A C 1
ATOM 1031 O O . LEU A 1 127 ? -7.861 -1.615 17.004 1.00 92.19 127 LEU A O 1
ATOM 1035 N N . LEU A 1 128 ? -7.611 -3.221 18.556 1.00 92.06 128 LEU A N 1
ATOM 1036 C CA . LEU A 1 128 ? -7.360 -4.299 17.601 1.00 92.06 128 LEU A CA 1
ATOM 1037 C C . LEU A 1 128 ? -8.464 -4.343 16.544 1.00 92.06 128 LEU A C 1
ATOM 1039 O O . LEU A 1 128 ? -9.651 -4.323 16.877 1.00 92.06 128 LEU A O 1
ATOM 1043 N N . GLY A 1 129 ? -8.075 -4.407 15.272 1.00 93.50 129 GLY A N 1
ATOM 1044 C CA . GLY A 1 129 ? -9.004 -4.531 14.150 1.00 93.50 129 GLY A CA 1
ATOM 1045 C C . GLY A 1 129 ? -9.860 -3.299 13.840 1.00 93.50 129 GLY A C 1
ATOM 1046 O O . GLY A 1 129 ? -10.759 -3.412 13.007 1.00 93.50 129 GLY A O 1
ATOM 1047 N N . ILE A 1 130 ? -9.602 -2.141 14.463 1.00 95.69 130 ILE A N 1
ATOM 1048 C CA . ILE A 1 130 ? -10.438 -0.945 14.292 1.00 95.69 130 ILE A CA 1
ATOM 1049 C C . ILE A 1 130 ? -10.523 -0.485 12.820 1.00 95.69 130 ILE A C 1
ATOM 1051 O O . ILE A 1 130 ? -9.490 -0.331 12.158 1.00 95.69 130 ILE A O 1
ATOM 1055 N N . PRO A 1 131 ? -11.730 -0.234 12.271 1.00 96.19 131 PRO A N 1
ATOM 1056 C CA . PRO A 1 131 ? -11.903 0.228 10.897 1.00 96.19 131 PRO A CA 1
ATOM 1057 C C . PRO A 1 131 ? -11.906 1.764 10.796 1.00 96.19 131 PRO A C 1
ATOM 1059 O O . PRO A 1 131 ? -12.941 2.415 10.610 1.00 96.19 131 PRO A O 1
ATOM 1062 N N . LEU A 1 132 ? -10.716 2.359 10.841 1.00 96.38 132 LEU A N 1
ATOM 1063 C CA . LEU A 1 132 ? -10.482 3.793 10.627 1.00 96.38 132 LEU A CA 1
ATOM 1064 C C . LEU A 1 132 ? -10.212 4.127 9.149 1.00 96.38 132 LEU A C 1
ATOM 1066 O O . LEU A 1 132 ? -9.256 4.821 8.819 1.00 96.38 132 LEU A O 1
ATOM 1070 N N . LYS A 1 133 ? -11.072 3.645 8.246 1.00 95.69 133 LYS A N 1
ATOM 1071 C CA . LYS A 1 133 ? -11.010 3.996 6.817 1.00 95.69 133 LYS A CA 1
ATOM 1072 C C . LYS A 1 133 ? -11.270 5.485 6.602 1.00 95.69 133 LYS A C 1
ATOM 1074 O O . LYS A 1 133 ? -12.125 6.053 7.287 1.00 95.69 133 LYS A O 1
ATOM 1079 N N . TRP A 1 134 ? -10.612 6.059 5.594 1.00 95.75 134 TRP A N 1
ATOM 1080 C CA . TRP A 1 134 ? -10.738 7.471 5.204 1.00 95.75 134 TRP A CA 1
ATOM 1081 C C . TRP A 1 134 ? -10.356 8.471 6.300 1.00 95.75 134 TRP A C 1
ATOM 1083 O O . TRP A 1 134 ? -10.756 9.636 6.238 1.00 95.75 134 TRP A O 1
ATOM 1093 N N . ILE A 1 135 ? -9.613 8.039 7.323 1.00 96.19 135 ILE A N 1
ATOM 1094 C CA . ILE A 1 135 ? -9.189 8.951 8.377 1.00 96.19 135 ILE A CA 1
ATOM 1095 C C . ILE A 1 135 ? -8.082 9.866 7.858 1.00 96.19 135 ILE A C 1
ATOM 1097 O O . ILE A 1 135 ? -7.247 9.472 7.044 1.00 96.19 135 ILE A O 1
ATOM 1101 N N . ARG A 1 136 ? -8.067 11.107 8.334 1.00 95.56 136 ARG A N 1
ATOM 1102 C CA . ARG A 1 136 ? -6.961 12.033 8.107 1.00 95.56 136 ARG A CA 1
ATOM 1103 C C . ARG A 1 136 ? -6.286 12.292 9.439 1.00 95.56 136 ARG A C 1
ATOM 1105 O O . ARG A 1 136 ? -6.930 12.729 10.385 1.00 95.56 136 ARG A O 1
ATOM 1112 N N . LEU A 1 137 ? -5.008 11.962 9.520 1.00 95.50 137 LEU A N 1
ATOM 1113 C CA . LEU A 1 137 ? -4.158 12.131 10.688 1.00 95.50 137 LEU A CA 1
ATOM 1114 C C . LEU A 1 137 ? -2.964 12.972 10.255 1.00 95.50 137 LEU A C 1
ATOM 1116 O O . LEU A 1 137 ? -2.117 12.523 9.484 1.00 95.50 137 LEU A O 1
ATOM 1120 N N . GLN A 1 138 ? -2.938 14.226 10.696 1.00 94.19 138 GLN A N 1
ATOM 1121 C CA . GLN A 1 138 ? -1.916 15.189 10.301 1.00 94.19 138 GLN A CA 1
ATOM 1122 C C . GLN A 1 138 ? -1.327 15.854 11.538 1.00 94.19 138 GLN A C 1
ATOM 1124 O O . GLN A 1 138 ? -2.075 16.251 12.428 1.00 94.19 138 GLN A O 1
ATOM 1129 N N . ASN A 1 139 ? 0.001 15.991 11.575 1.00 94.62 139 ASN A N 1
ATOM 1130 C CA . ASN A 1 139 ? 0.734 16.669 12.649 1.00 94.62 139 ASN A CA 1
ATOM 1131 C C . ASN A 1 139 ? 0.301 16.196 14.048 1.00 94.62 139 ASN A C 1
ATOM 1133 O O . ASN A 1 139 ? 0.001 17.008 14.921 1.00 94.62 139 ASN A O 1
ATOM 1137 N N . CYS A 1 140 ? 0.227 14.882 14.261 1.00 95.88 140 CYS A N 1
ATOM 1138 C CA . CYS A 1 140 ? -0.277 14.321 15.510 1.00 95.88 140 CYS A CA 1
ATOM 1139 C C . CYS A 1 140 ? 0.670 13.289 16.121 1.00 95.88 140 CYS A C 1
ATOM 1141 O O . CYS A 1 140 ? 1.457 12.643 15.429 1.00 95.88 140 CYS A O 1
ATOM 1143 N N . ILE A 1 141 ? 0.556 13.124 17.433 1.00 94.88 141 ILE A N 1
ATOM 1144 C CA . ILE A 1 141 ? 1.196 12.068 18.209 1.00 94.88 141 ILE A CA 1
ATOM 1145 C C . ILE A 1 141 ? 0.093 11.120 18.664 1.00 94.88 141 ILE A C 1
ATOM 1147 O O . ILE A 1 141 ? -0.821 11.530 19.375 1.00 94.88 141 ILE A O 1
ATOM 1151 N N . ILE A 1 142 ? 0.175 9.859 18.262 1.00 93.69 142 ILE A N 1
ATOM 1152 C CA . ILE A 1 142 ? -0.715 8.797 18.720 1.00 93.69 142 ILE A CA 1
ATOM 1153 C C . ILE A 1 142 ? 0.041 7.994 19.766 1.00 93.69 142 ILE A C 1
ATOM 1155 O O . ILE A 1 142 ? 1.157 7.544 19.497 1.00 93.69 142 ILE A O 1
ATOM 1159 N N . ARG A 1 143 ? -0.552 7.824 20.953 1.00 91.25 143 ARG A N 1
ATOM 1160 C CA . ARG A 1 143 ? 0.105 7.109 22.050 1.00 91.25 143 ARG A CA 1
ATOM 1161 C C . ARG A 1 143 ? -0.724 5.992 22.671 1.00 91.25 143 ARG A C 1
ATOM 1163 O O . ARG A 1 143 ? -1.944 6.100 22.754 1.00 91.25 143 ARG A O 1
ATOM 1170 N N . ASN A 1 144 ? -0.028 4.960 23.156 1.00 87.75 144 ASN A N 1
ATOM 1171 C CA . ASN A 1 144 ? -0.573 3.859 23.962 1.00 87.75 144 ASN A CA 1
ATOM 1172 C C . ASN A 1 144 ? -1.736 3.109 23.287 1.00 87.75 144 ASN A C 1
ATOM 1174 O O . ASN A 1 144 ? -2.735 2.805 23.938 1.00 87.75 144 ASN A O 1
ATOM 1178 N N . ALA A 1 145 ? -1.633 2.832 21.985 1.00 90.38 145 ALA A N 1
ATOM 1179 C CA . ALA A 1 145 ? -2.718 2.251 21.196 1.00 90.38 145 ALA A CA 1
ATOM 1180 C C . ALA A 1 145 ? -2.326 0.909 20.571 1.00 90.38 145 ALA A C 1
ATOM 1182 O O . ALA A 1 145 ? -1.393 0.818 19.770 1.00 90.38 145 ALA A O 1
ATOM 1183 N N . GLN A 1 146 ? -3.090 -0.137 20.870 1.00 90.62 146 GLN A N 1
ATOM 1184 C CA . GLN A 1 146 ? -2.956 -1.419 20.197 1.00 90.62 146 GLN A CA 1
ATOM 1185 C C . GLN A 1 146 ? -3.824 -1.419 18.934 1.00 90.62 146 GLN A C 1
ATOM 1187 O O . GLN A 1 146 ? -5.019 -1.679 19.002 1.00 90.62 146 GLN A O 1
ATOM 1192 N N . LEU A 1 147 ? -3.230 -1.111 17.781 1.00 92.75 147 LEU A N 1
ATOM 1193 C CA . LEU A 1 147 ? -3.931 -0.939 16.504 1.00 92.75 147 LEU A CA 1
ATOM 1194 C C . LEU A 1 147 ? -3.806 -2.155 15.579 1.00 92.75 147 LEU A C 1
ATOM 1196 O O . LEU A 1 147 ? -4.315 -2.100 14.460 1.00 92.75 147 LEU A O 1
ATOM 1200 N N . SER A 1 148 ? -3.156 -3.243 16.014 1.00 91.50 148 SER A N 1
ATOM 1201 C CA . SER A 1 148 ? -2.886 -4.401 15.151 1.00 91.50 148 SER A CA 1
ATOM 1202 C C . SER A 1 148 ? -4.147 -4.922 14.454 1.00 91.50 148 SER A C 1
ATOM 1204 O O . SER A 1 148 ? -5.240 -4.937 15.025 1.00 91.50 148 SER A O 1
ATOM 1206 N N . CYS A 1 149 ? -3.996 -5.399 13.217 1.00 92.75 149 CYS A N 1
ATOM 1207 C CA . CYS A 1 149 ? -5.089 -5.811 12.326 1.00 92.75 149 CYS A CA 1
ATOM 1208 C C . CYS A 1 149 ? -6.083 -4.693 11.946 1.00 92.75 149 CYS A C 1
ATOM 1210 O O . CYS A 1 149 ? -7.093 -4.994 11.297 1.00 92.75 149 CYS A O 1
ATOM 1212 N N . GLY A 1 150 ? -5.823 -3.439 12.333 1.00 95.06 150 GLY A N 1
ATOM 1213 C CA . GLY A 1 150 ? -6.635 -2.272 12.002 1.00 95.06 150 GLY A CA 1
ATOM 1214 C C . GLY A 1 150 ? -6.740 -2.025 10.497 1.00 95.06 150 GLY A C 1
ATOM 1215 O O . GLY A 1 150 ? -5.891 -2.445 9.708 1.00 95.06 150 GLY A O 1
ATOM 1216 N N . ILE A 1 151 ? -7.814 -1.356 10.083 1.00 96.25 151 ILE A N 1
ATOM 1217 C CA . ILE A 1 151 ? -8.096 -1.066 8.675 1.00 96.25 151 ILE A CA 1
ATOM 1218 C C . ILE A 1 151 ? -8.116 0.443 8.473 1.00 96.25 151 ILE A C 1
ATOM 1220 O O . ILE A 1 151 ? -9.090 1.110 8.816 1.00 96.25 151 ILE A O 1
ATOM 1224 N N . PHE A 1 152 ? -7.063 0.954 7.848 1.00 96.81 152 PHE A N 1
ATOM 1225 C CA . PHE A 1 152 ? -6.861 2.367 7.550 1.00 96.81 152 PHE A CA 1
ATOM 1226 C C . PHE A 1 152 ? -6.985 2.671 6.059 1.00 96.81 152 PHE A C 1
ATOM 1228 O O . PHE A 1 152 ? -6.530 3.716 5.621 1.00 96.81 152 PHE A O 1
ATOM 1235 N N . ASP A 1 153 ? -7.583 1.795 5.254 1.00 95.94 153 ASP A N 1
ATOM 1236 C CA . ASP A 1 153 ? -7.639 1.973 3.799 1.00 95.94 153 ASP A CA 1
ATOM 1237 C C . ASP A 1 153 ? -8.162 3.361 3.379 1.00 95.94 153 ASP A C 1
ATOM 1239 O O . ASP A 1 153 ? -9.153 3.866 3.921 1.00 95.94 153 ASP A O 1
ATOM 1243 N N . ASN A 1 154 ? -7.523 3.933 2.358 1.00 95.56 154 ASN A N 1
ATOM 1244 C CA . ASN A 1 154 ? -7.785 5.257 1.789 1.00 95.56 154 ASN A CA 1
ATOM 1245 C C . ASN A 1 154 ? -7.618 6.422 2.783 1.00 95.56 154 ASN A C 1
ATOM 1247 O O . ASN A 1 154 ? -8.272 7.457 2.652 1.00 95.56 154 ASN A O 1
ATOM 1251 N N . SER A 1 155 ? -6.769 6.249 3.793 1.00 96.25 155 SER A N 1
ATOM 1252 C CA . SER A 1 155 ? -6.487 7.275 4.801 1.00 96.25 155 SER A CA 1
ATOM 1253 C C . SER A 1 155 ? -5.241 8.091 4.464 1.00 96.25 155 SER A C 1
ATOM 1255 O O . SER A 1 155 ? -4.403 7.698 3.647 1.00 96.25 155 SER A O 1
ATOM 1257 N N . GLU A 1 156 ? -5.107 9.238 5.119 1.00 95.81 156 GLU A N 1
ATOM 1258 C CA . GLU A 1 156 ? -3.966 10.139 4.978 1.00 95.81 156 GLU A CA 1
ATOM 1259 C C . GLU A 1 156 ? -3.253 10.277 6.325 1.00 95.81 156 GLU A C 1
ATOM 1261 O O . GLU A 1 156 ? -3.858 10.683 7.313 1.00 95.81 156 GLU A O 1
ATOM 1266 N N . PHE A 1 157 ? -1.962 9.963 6.348 1.00 95.00 157 PHE A N 1
ATOM 1267 C CA . PHE A 1 157 ? -1.064 10.109 7.484 1.00 95.00 157 PHE A CA 1
ATOM 1268 C C . PHE A 1 157 ? 0.057 11.053 7.074 1.00 95.00 157 PHE A C 1
ATOM 1270 O O . PHE A 1 157 ? 0.809 10.743 6.150 1.00 95.00 157 PHE A O 1
ATOM 1277 N N . TYR A 1 158 ? 0.182 12.196 7.738 1.00 94.62 158 TYR A N 1
ATOM 1278 C CA . TYR A 1 158 ? 1.258 13.143 7.469 1.00 94.62 158 TYR A CA 1
ATOM 1279 C C . TYR A 1 158 ? 1.866 13.672 8.762 1.00 94.62 158 TYR A C 1
ATOM 1281 O O . TYR A 1 158 ? 1.155 14.248 9.582 1.00 94.62 158 TYR A O 1
ATOM 1289 N N . ASN A 1 159 ? 3.180 13.514 8.931 1.00 93.94 159 ASN A N 1
ATOM 1290 C CA . ASN A 1 159 ? 3.899 13.946 10.132 1.00 93.94 159 ASN A CA 1
ATOM 1291 C C . ASN A 1 159 ? 3.264 13.365 11.410 1.00 93.94 159 ASN A C 1
ATOM 1293 O O . ASN A 1 159 ? 2.919 14.089 12.348 1.00 93.94 159 ASN A O 1
ATOM 1297 N N . VAL A 1 160 ? 3.045 12.047 11.394 1.00 93.44 160 VAL A N 1
ATOM 1298 C CA . VAL A 1 160 ? 2.419 11.297 12.489 1.00 93.44 160 VAL A CA 1
ATOM 1299 C C . VAL A 1 160 ? 3.488 10.554 13.268 1.00 93.44 160 VAL A C 1
ATOM 1301 O O . VAL A 1 160 ? 4.346 9.885 12.694 1.00 93.44 160 VAL A O 1
ATOM 1304 N N . GLU A 1 161 ? 3.417 10.652 14.584 1.00 91.94 161 GLU A N 1
ATOM 1305 C CA . GLU A 1 161 ? 4.322 9.966 15.491 1.00 91.94 161 GLU A CA 1
ATOM 1306 C C . GLU A 1 161 ? 3.558 8.925 16.299 1.00 91.94 161 GLU A C 1
ATOM 1308 O O . GLU A 1 161 ? 2.564 9.245 1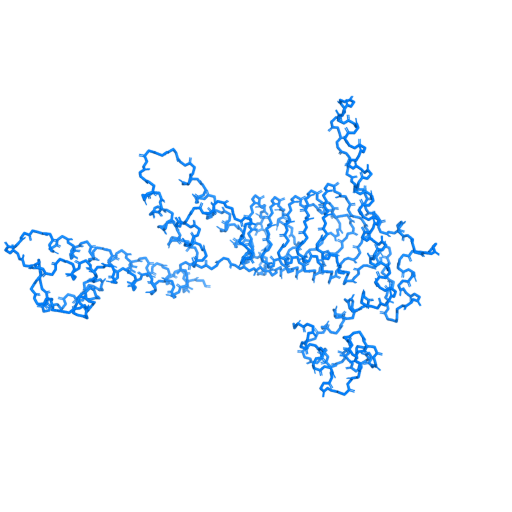6.948 1.00 91.94 161 GLU A O 1
ATOM 1313 N N . PHE A 1 162 ? 4.008 7.677 16.242 1.00 90.56 162 PHE A N 1
ATOM 1314 C CA . PHE A 1 162 ? 3.429 6.574 16.995 1.00 90.56 162 PHE A CA 1
ATOM 1315 C C . PHE A 1 162 ? 4.327 6.252 18.190 1.00 90.56 162 PHE A C 1
ATOM 1317 O O . PHE A 1 162 ? 5.431 5.728 18.030 1.00 90.56 162 PHE A O 1
ATOM 1324 N N . LEU A 1 163 ? 3.845 6.557 19.393 1.00 89.81 163 LEU A N 1
ATOM 1325 C CA . LEU A 1 163 ? 4.529 6.282 20.655 1.00 89.81 163 LEU A CA 1
ATOM 1326 C C . LEU A 1 163 ? 3.823 5.131 21.361 1.00 89.81 163 LEU A C 1
ATOM 1328 O O . LEU A 1 163 ? 2.642 5.237 21.671 1.00 89.81 163 LEU A O 1
ATOM 1332 N N . ASN A 1 164 ? 4.504 4.023 21.645 1.00 86.75 164 ASN A N 1
ATOM 1333 C CA . ASN A 1 164 ? 3.851 2.907 22.337 1.00 86.75 164 ASN A CA 1
ATOM 1334 C C . ASN A 1 164 ? 2.596 2.393 21.618 1.00 86.75 164 ASN A C 1
ATOM 1336 O O . ASN A 1 164 ? 1.544 2.200 22.225 1.00 86.75 164 ASN A O 1
ATOM 1340 N N . CYS A 1 165 ? 2.702 2.239 20.295 1.00 88.88 165 CYS A N 1
ATOM 1341 C CA . CYS A 1 165 ? 1.621 1.758 19.446 1.00 88.88 165 CYS A CA 1
ATOM 1342 C C . CYS A 1 165 ? 2.081 0.589 18.586 1.00 88.88 165 CYS A C 1
ATOM 1344 O O . CYS A 1 165 ? 3.162 0.638 18.009 1.00 88.88 165 CYS A O 1
ATOM 1346 N N . ASN A 1 166 ? 1.215 -0.403 18.413 1.00 88.88 166 ASN A N 1
ATOM 1347 C CA . ASN A 1 166 ? 1.487 -1.563 17.573 1.00 88.88 166 ASN A CA 1
ATOM 1348 C C . ASN A 1 166 ? 0.539 -1.570 16.363 1.00 88.88 166 ASN A C 1
ATOM 1350 O O . ASN A 1 166 ? -0.679 -1.548 16.535 1.00 88.88 166 ASN A O 1
ATOM 1354 N N . LEU A 1 167 ? 1.101 -1.574 15.149 1.00 90.81 167 LEU A N 1
ATOM 1355 C CA . LEU A 1 167 ? 0.375 -1.533 13.875 1.00 90.81 167 LEU A CA 1
ATOM 1356 C C . LEU A 1 167 ? 0.624 -2.788 13.018 1.00 90.81 167 LEU A C 1
ATOM 1358 O O . LEU A 1 167 ? 0.491 -2.742 11.791 1.00 90.81 167 LEU A O 1
ATOM 1362 N N . ASN A 1 168 ? 0.959 -3.915 13.647 1.00 89.75 168 ASN A N 1
ATOM 1363 C CA . ASN A 1 168 ? 1.172 -5.175 12.941 1.00 89.75 168 ASN A CA 1
ATOM 1364 C C . ASN A 1 168 ? -0.099 -5.639 12.218 1.00 89.75 168 ASN A C 1
ATOM 1366 O O . ASN A 1 168 ? -1.217 -5.489 12.716 1.00 89.75 168 ASN A O 1
ATOM 1370 N N . ASP A 1 169 ? 0.064 -6.235 11.037 1.00 91.19 169 ASP A N 1
ATOM 1371 C CA . ASP A 1 169 ? -1.016 -6.818 10.228 1.00 91.19 169 ASP A CA 1
ATOM 1372 C C . ASP A 1 169 ? -2.132 -5.843 9.806 1.00 91.19 169 ASP A C 1
ATOM 1374 O O . ASP A 1 169 ? -3.215 -6.275 9.374 1.00 91.19 169 ASP A O 1
ATOM 1378 N N . CYS A 1 170 ? -1.886 -4.539 9.935 1.00 94.06 170 CYS A N 1
ATOM 1379 C CA . CYS A 1 170 ? -2.798 -3.475 9.539 1.00 94.06 170 CYS A CA 1
ATOM 1380 C C . CYS A 1 170 ? -2.913 -3.339 8.018 1.00 94.06 170 CYS A C 1
ATOM 1382 O O . CYS A 1 170 ? -1.999 -3.671 7.266 1.00 94.06 170 CYS A O 1
ATOM 1384 N N . SER A 1 171 ? -4.040 -2.801 7.562 1.00 95.31 171 SER A N 1
ATOM 1385 C CA . SER A 1 171 ? -4.280 -2.481 6.155 1.00 95.31 171 SER A CA 1
ATOM 1386 C C . SER A 1 171 ? -4.164 -0.979 5.922 1.00 95.31 171 SER A C 1
ATOM 1388 O O . SER A 1 171 ? -4.859 -0.201 6.570 1.00 95.31 171 SER A O 1
ATOM 1390 N N . PHE A 1 172 ? -3.305 -0.585 4.986 1.00 94.88 172 PHE A N 1
ATOM 1391 C CA . PHE A 1 172 ? -3.058 0.789 4.547 1.00 94.88 172 PHE A CA 1
ATOM 1392 C C . PHE A 1 172 ? -3.240 0.917 3.029 1.00 94.88 172 PHE A C 1
ATOM 1394 O O . PHE A 1 172 ? -2.489 1.618 2.343 1.00 94.88 172 PHE A O 1
ATOM 1401 N N . LYS A 1 173 ? -4.236 0.220 2.473 1.00 94.69 173 LYS A N 1
ATOM 1402 C CA . LYS A 1 173 ? -4.442 0.202 1.024 1.00 94.69 173 LYS A CA 1
ATOM 1403 C C . LYS A 1 173 ? -4.839 1.572 0.521 1.00 94.69 173 LYS A C 1
ATOM 1405 O O . LYS A 1 173 ? -5.713 2.207 1.105 1.00 94.69 173 LYS A O 1
ATOM 1410 N N . ASN A 1 174 ? -4.246 1.999 -0.590 1.00 94.06 174 ASN A N 1
ATOM 1411 C CA . ASN A 1 174 ? -4.489 3.317 -1.183 1.00 94.06 174 ASN A CA 1
ATOM 1412 C C . ASN A 1 174 ? -4.256 4.491 -0.201 1.00 94.06 174 ASN A C 1
ATOM 1414 O O . ASN A 1 174 ? -4.855 5.555 -0.360 1.00 94.06 174 ASN A O 1
ATOM 1418 N N . CYS A 1 175 ? -3.444 4.309 0.846 1.00 94.50 175 CYS A N 1
ATOM 1419 C CA . CYS A 1 175 ? -3.156 5.380 1.796 1.00 94.50 175 CYS A CA 1
ATOM 1420 C C . CYS A 1 175 ? -2.131 6.370 1.247 1.00 94.50 175 CYS A C 1
ATOM 1422 O O . CYS A 1 175 ? -1.289 6.030 0.417 1.00 94.50 175 CYS A O 1
ATOM 1424 N N . ARG A 1 176 ? -2.149 7.589 1.783 1.00 93.88 176 ARG A N 1
ATOM 1425 C CA . ARG A 1 176 ? -1.038 8.538 1.657 1.00 93.88 176 ARG A CA 1
ATOM 1426 C C . ARG A 1 176 ? -0.326 8.609 2.988 1.00 93.88 176 ARG A C 1
ATOM 1428 O O . ARG A 1 176 ? -0.938 8.971 3.982 1.00 93.88 176 ARG A O 1
ATOM 1435 N N . ILE A 1 177 ? 0.941 8.239 3.005 1.00 92.62 177 ILE A N 1
ATOM 1436 C CA . ILE A 1 177 ? 1.723 8.057 4.215 1.00 92.62 177 ILE A CA 1
ATOM 1437 C C . ILE A 1 177 ? 2.990 8.892 4.079 1.00 92.62 177 ILE A C 1
ATOM 1439 O O . ILE A 1 177 ? 3.796 8.656 3.185 1.00 92.62 177 ILE A O 1
ATOM 1443 N N . GLY A 1 178 ? 3.145 9.896 4.933 1.00 92.69 178 GLY A N 1
ATOM 1444 C CA . GLY A 1 178 ? 4.219 10.875 4.872 1.00 92.69 178 GLY A CA 1
ATOM 1445 C C . GLY A 1 178 ? 4.814 11.151 6.247 1.00 92.69 178 GLY A C 1
ATOM 1446 O O . GLY A 1 178 ? 4.059 11.415 7.179 1.00 92.69 178 GLY A O 1
ATOM 1447 N N . PHE A 1 179 ? 6.143 11.164 6.370 1.00 90.38 179 PHE A N 1
ATOM 1448 C CA . PHE A 1 179 ? 6.836 11.589 7.597 1.00 90.38 179 PHE A CA 1
ATOM 1449 C C . PHE A 1 179 ? 6.348 10.860 8.860 1.00 90.38 179 PHE A C 1
ATOM 1451 O O . PHE A 1 179 ? 6.037 11.490 9.871 1.00 90.38 179 PHE A O 1
ATOM 1458 N N . ILE A 1 180 ? 6.240 9.532 8.801 1.00 88.81 180 ILE A N 1
ATOM 1459 C CA . ILE A 1 180 ? 5.918 8.748 9.995 1.00 88.81 180 ILE A CA 1
ATOM 1460 C C . ILE A 1 180 ? 7.170 8.552 10.839 1.00 88.81 180 ILE A C 1
ATOM 1462 O O . ILE A 1 180 ? 8.231 8.209 10.317 1.00 88.81 180 ILE A O 1
ATOM 1466 N N . ARG A 1 181 ? 7.017 8.730 12.151 1.00 87.12 181 ARG A N 1
ATOM 1467 C CA . ARG A 1 181 ? 8.033 8.401 13.150 1.00 87.12 181 ARG A CA 1
ATOM 1468 C C . ARG A 1 181 ? 7.491 7.408 14.158 1.00 87.12 181 ARG A C 1
ATOM 1470 O O . ARG A 1 181 ? 6.305 7.415 14.489 1.00 87.12 181 ARG A O 1
ATOM 1477 N N . PHE A 1 182 ? 8.398 6.600 14.673 1.00 80.88 182 PHE A N 1
ATOM 1478 C CA . PHE A 1 182 ? 8.137 5.691 15.768 1.00 80.88 182 PHE A CA 1
ATOM 1479 C C . PHE A 1 182 ? 8.981 6.080 16.960 1.00 80.88 182 PHE A C 1
ATOM 1481 O O . PHE A 1 182 ? 10.158 6.388 16.797 1.00 80.88 182 PHE A O 1
ATOM 1488 N N . GLY A 1 183 ? 8.371 6.057 18.142 1.00 72.00 183 GLY A N 1
ATOM 1489 C CA . GLY A 1 183 ? 9.127 6.143 19.383 1.00 72.00 183 GLY A CA 1
ATOM 1490 C C . GLY A 1 183 ? 10.014 4.912 19.569 1.00 72.00 183 GLY A C 1
ATOM 1491 O O . GLY A 1 183 ? 9.682 3.823 19.092 1.00 72.00 183 GLY A O 1
ATOM 1492 N N . ASP A 1 184 ? 11.100 5.088 20.317 1.00 62.75 184 ASP A N 1
ATOM 1493 C CA . ASP A 1 184 ? 12.233 4.158 20.448 1.00 62.75 184 ASP A CA 1
ATOM 1494 C C . ASP A 1 184 ? 11.901 2.730 20.931 1.00 62.75 184 ASP A C 1
ATOM 1496 O O . ASP A 1 184 ? 12.781 1.873 20.937 1.00 62.75 184 ASP A O 1
ATOM 1500 N N . GLN A 1 185 ? 10.665 2.434 21.359 1.00 56.25 185 GLN A N 1
ATOM 1501 C CA . GLN A 1 185 ? 10.370 1.210 22.119 1.00 56.25 185 GLN A CA 1
ATOM 1502 C C . GLN A 1 185 ? 9.223 0.317 21.624 1.00 56.25 185 GLN A C 1
ATOM 1504 O O . GLN A 1 185 ? 8.930 -0.665 22.305 1.00 56.25 185 GLN A O 1
ATOM 1509 N N . SER A 1 186 ? 8.508 0.599 20.525 1.00 58.00 186 SER A N 1
ATOM 1510 C CA . SER A 1 186 ? 7.247 -0.169 20.324 1.00 58.00 186 SER A CA 1
ATOM 1511 C C . SER A 1 186 ? 6.519 -0.057 18.991 1.00 58.00 186 SER A C 1
ATOM 1513 O O . SER A 1 186 ? 5.520 -0.748 18.802 1.00 58.00 186 SER A O 1
ATOM 1515 N N . GLY A 1 187 ? 6.995 0.765 18.062 1.00 63.03 187 GLY A N 1
ATOM 1516 C CA . GLY A 1 187 ? 6.412 0.850 16.731 1.00 63.03 187 GLY A CA 1
ATOM 1517 C C . GLY A 1 187 ? 6.681 -0.392 15.893 1.00 63.03 187 GLY A C 1
ATOM 1518 O O . GLY A 1 187 ? 7.824 -0.822 15.805 1.00 63.03 187 GLY A O 1
ATOM 1519 N N . SER A 1 188 ? 5.665 -0.963 15.247 1.00 74.12 188 SER A N 1
ATOM 1520 C CA . SER A 1 188 ? 5.896 -1.943 14.184 1.00 74.12 188 SER A CA 1
ATOM 1521 C C . SER A 1 188 ? 4.772 -1.942 13.148 1.00 74.12 188 SER A C 1
ATOM 1523 O O . SER A 1 188 ? 3.600 -1.821 13.502 1.00 74.12 188 SER A O 1
ATOM 1525 N N . PHE A 1 189 ? 5.151 -2.067 11.875 1.00 81.06 189 PHE A N 1
ATOM 1526 C CA . PHE A 1 189 ? 4.312 -2.293 10.691 1.00 81.06 189 PHE A CA 1
ATOM 1527 C C . PHE A 1 189 ? 4.538 -3.709 10.124 1.00 81.06 189 PHE A C 1
ATOM 1529 O O . PHE A 1 189 ? 4.385 -3.935 8.920 1.00 81.06 189 PHE A O 1
ATOM 1536 N N . THR A 1 190 ? 4.931 -4.686 10.950 1.00 84.94 190 THR A N 1
ATOM 1537 C CA . THR A 1 190 ? 5.173 -6.049 10.454 1.00 84.94 190 THR A CA 1
ATOM 1538 C C . THR A 1 190 ? 3.912 -6.569 9.764 1.00 84.94 190 THR A C 1
ATOM 1540 O O . THR A 1 190 ? 2.806 -6.435 10.289 1.00 84.94 190 THR A O 1
ATOM 1543 N N . ASN A 1 191 ? 4.066 -7.144 8.572 1.00 88.38 191 ASN A N 1
ATOM 1544 C CA . ASN A 1 191 ? 2.981 -7.661 7.734 1.00 88.38 191 ASN A CA 1
ATOM 1545 C C . ASN A 1 191 ? 1.909 -6.630 7.334 1.00 88.38 191 ASN A C 1
ATOM 1547 O O . ASN A 1 191 ? 0.804 -7.015 6.931 1.00 88.38 191 ASN A O 1
ATOM 1551 N N . ALA A 1 192 ? 2.202 -5.330 7.431 1.00 91.44 192 ALA A N 1
ATOM 1552 C CA . ALA A 1 192 ? 1.275 -4.292 7.003 1.00 91.44 192 ALA A CA 1
ATOM 1553 C C . ALA A 1 192 ? 1.010 -4.368 5.491 1.00 91.44 192 ALA A C 1
ATOM 1555 O O . ALA A 1 192 ? 1.906 -4.615 4.687 1.00 91.44 192 ALA A O 1
ATOM 1556 N N . ASP A 1 193 ? -0.236 -4.143 5.088 1.00 93.75 193 ASP A N 1
ATOM 1557 C CA . ASP A 1 193 ? -0.645 -4.146 3.686 1.00 93.75 193 ASP A CA 1
ATOM 1558 C C . ASP A 1 193 ? -0.607 -2.717 3.124 1.00 93.75 193 ASP A C 1
ATOM 1560 O O . ASP A 1 193 ? -1.513 -1.923 3.365 1.00 93.75 193 ASP A O 1
ATOM 1564 N N . LEU A 1 194 ? 0.455 -2.391 2.386 1.00 93.38 194 LEU A N 1
ATOM 1565 C CA . LEU A 1 194 ? 0.708 -1.094 1.748 1.00 93.38 194 LEU A CA 1
ATOM 1566 C C . LEU A 1 194 ? 0.300 -1.088 0.267 1.00 93.38 194 LEU A C 1
ATOM 1568 O O . LEU A 1 194 ? 0.777 -0.245 -0.501 1.00 93.38 194 LEU A O 1
ATOM 1572 N N . ASN A 1 195 ? -0.538 -2.029 -0.181 1.00 93.94 195 ASN A N 1
ATOM 1573 C CA . ASN A 1 195 ? -0.923 -2.112 -1.589 1.00 93.94 195 ASN A CA 1
ATOM 1574 C C . ASN A 1 195 ? -1.496 -0.774 -2.081 1.00 93.94 195 ASN A C 1
ATOM 1576 O O . ASN A 1 195 ? -2.443 -0.235 -1.508 1.00 93.94 195 ASN A O 1
ATOM 1580 N N . ASN A 1 196 ? -0.916 -0.250 -3.163 1.00 93.06 196 ASN A N 1
ATOM 1581 C CA . ASN A 1 196 ? -1.292 1.022 -3.789 1.00 93.06 196 ASN A CA 1
ATOM 1582 C C . ASN A 1 196 ? -1.104 2.272 -2.909 1.00 93.06 196 ASN A C 1
ATOM 1584 O O . ASN A 1 196 ? -1.641 3.331 -3.229 1.00 93.06 196 ASN A O 1
ATOM 1588 N N . ALA A 1 197 ? -0.380 2.173 -1.792 1.00 93.44 197 ALA A N 1
ATOM 1589 C CA . ALA A 1 197 ? -0.090 3.328 -0.953 1.00 93.44 197 ALA A CA 1
ATOM 1590 C C . ALA A 1 197 ? 0.964 4.245 -1.600 1.00 93.44 197 ALA A C 1
ATOM 1592 O O . ALA A 1 197 ? 1.872 3.790 -2.299 1.00 93.44 197 ALA A O 1
ATOM 1593 N N . PHE A 1 198 ? 0.870 5.543 -1.323 1.00 92.75 198 PHE A N 1
ATOM 1594 C CA . PHE A 1 198 ? 1.953 6.499 -1.531 1.00 92.75 198 PHE A CA 1
ATOM 1595 C C . PHE A 1 198 ? 2.704 6.674 -0.215 1.00 92.75 198 PHE A C 1
ATOM 1597 O O . PHE A 1 198 ? 2.129 7.149 0.761 1.00 92.75 198 PHE A O 1
ATOM 1604 N N . VAL A 1 199 ? 3.974 6.292 -0.197 1.00 92.38 199 VAL A N 1
ATOM 1605 C CA . VAL A 1 199 ? 4.840 6.283 0.980 1.00 92.38 199 VAL A CA 1
ATOM 1606 C C . VAL A 1 199 ? 5.957 7.299 0.764 1.00 92.38 199 VAL A C 1
ATOM 1608 O O . VAL A 1 199 ? 6.719 7.200 -0.197 1.00 92.38 199 VAL A O 1
ATOM 1611 N N . ASN A 1 200 ? 6.059 8.296 1.638 1.00 92.06 200 ASN A N 1
ATOM 1612 C CA . ASN A 1 200 ? 6.993 9.401 1.475 1.00 92.06 200 ASN A CA 1
ATOM 1613 C C . ASN A 1 200 ? 7.730 9.761 2.766 1.00 92.06 200 ASN A C 1
ATOM 1615 O O . ASN A 1 200 ? 7.108 9.914 3.814 1.00 92.06 200 ASN A O 1
ATOM 1619 N N . ALA A 1 201 ? 9.040 9.986 2.674 1.00 90.19 201 ALA A N 1
ATOM 1620 C CA . ALA A 1 201 ? 9.864 10.439 3.795 1.00 90.19 201 ALA A CA 1
ATOM 1621 C C . ALA A 1 201 ? 9.715 9.545 5.040 1.00 90.19 201 ALA A C 1
ATOM 1623 O O . ALA A 1 201 ? 9.492 10.027 6.150 1.00 90.19 201 ALA A O 1
ATOM 1624 N N . ILE A 1 202 ? 9.773 8.229 4.826 1.00 87.75 202 ILE A N 1
ATOM 1625 C CA . ILE A 1 202 ? 9.690 7.213 5.881 1.00 87.75 202 ILE A CA 1
ATOM 1626 C C . ILE A 1 202 ? 11.029 6.506 6.001 1.00 87.75 202 ILE A C 1
ATOM 1628 O O . ILE A 1 202 ? 11.694 6.249 4.995 1.00 87.75 202 ILE A O 1
ATOM 1632 N N . ASP A 1 203 ? 11.393 6.174 7.232 1.00 84.94 203 ASP A N 1
ATOM 1633 C CA . ASP A 1 203 ? 12.566 5.372 7.521 1.00 84.94 203 ASP A CA 1
ATOM 1634 C C . ASP A 1 203 ? 12.237 3.867 7.566 1.00 84.94 203 ASP A C 1
ATOM 1636 O O . ASP A 1 203 ? 11.539 3.380 8.463 1.00 84.94 203 ASP A O 1
ATOM 1640 N N . PHE A 1 204 ? 12.746 3.134 6.576 1.00 78.25 204 PHE A N 1
ATOM 1641 C CA . PHE A 1 204 ? 12.700 1.673 6.479 1.00 78.25 204 PHE A CA 1
ATOM 1642 C C . PHE A 1 204 ? 13.943 0.996 7.070 1.00 78.25 204 PHE A C 1
ATOM 1644 O O . PHE A 1 204 ? 14.041 -0.224 7.008 1.00 78.25 204 PHE A O 1
ATOM 1651 N N . SER A 1 205 ? 14.884 1.743 7.660 1.00 67.38 205 SER A N 1
ATOM 1652 C CA . SER A 1 205 ? 16.093 1.179 8.286 1.00 67.38 205 SER A CA 1
ATOM 1653 C C . SER A 1 205 ? 15.822 0.290 9.504 1.00 67.38 205 SER A C 1
ATOM 1655 O O . SER A 1 205 ? 16.684 -0.452 9.976 1.00 67.38 205 SER A O 1
ATOM 1657 N N . SER A 1 206 ? 14.608 0.361 10.038 1.00 62.81 206 SER A N 1
ATOM 1658 C CA . SER A 1 206 ? 14.201 -0.377 11.219 1.00 62.81 206 SER A CA 1
ATOM 1659 C C . SER A 1 206 ? 13.562 -1.720 10.857 1.00 62.81 206 SER A C 1
ATOM 1661 O O . SER A 1 206 ? 12.850 -1.853 9.860 1.00 62.81 206 SER A O 1
ATOM 1663 N N . LYS A 1 207 ? 13.710 -2.714 11.745 1.00 64.12 207 LYS A N 1
ATOM 1664 C CA . LYS A 1 207 ? 13.052 -4.041 11.675 1.00 64.12 207 LYS A CA 1
ATOM 1665 C C . LYS A 1 207 ? 11.508 -3.981 11.711 1.00 64.12 207 LYS A C 1
ATOM 1667 O O . LYS A 1 207 ? 10.845 -5.004 11.828 1.00 64.12 207 LYS A O 1
ATOM 1672 N N . MET A 1 208 ? 10.918 -2.793 11.616 1.00 73.44 208 MET A N 1
ATOM 1673 C CA . MET A 1 208 ? 9.490 -2.538 11.771 1.00 73.44 208 MET A CA 1
ATOM 1674 C C . MET A 1 208 ? 8.665 -2.908 10.531 1.00 73.44 208 MET A C 1
ATOM 1676 O O . MET A 1 208 ? 7.450 -2.981 10.636 1.00 73.44 208 MET A O 1
ATOM 1680 N N . TRP A 1 209 ? 9.276 -3.154 9.367 1.00 76.69 209 TRP A N 1
ATOM 1681 C CA . TRP A 1 209 ? 8.554 -3.307 8.087 1.00 76.69 209 TRP A CA 1
ATOM 1682 C C . TRP A 1 209 ? 8.546 -4.730 7.510 1.00 76.69 209 TRP A C 1
ATOM 1684 O O . TRP A 1 209 ? 8.164 -4.937 6.358 1.00 76.69 209 TRP A O 1
ATOM 1694 N N . GLY A 1 210 ? 8.969 -5.723 8.295 1.00 77.06 210 GLY A N 1
ATOM 1695 C CA . GLY A 1 210 ? 9.111 -7.103 7.829 1.00 77.06 210 GLY A CA 1
ATOM 1696 C C . GLY A 1 210 ? 7.809 -7.672 7.286 1.00 77.06 210 GLY A C 1
ATOM 1697 O O . GLY A 1 210 ? 6.774 -7.574 7.942 1.00 77.06 210 GLY A O 1
ATOM 1698 N N . GLY A 1 211 ? 7.851 -8.254 6.087 1.00 82.38 211 GLY A N 1
ATOM 1699 C CA . GLY A 1 211 ? 6.682 -8.885 5.467 1.00 82.38 211 GLY A CA 1
ATOM 1700 C C . GLY A 1 211 ? 5.600 -7.909 4.995 1.00 82.38 211 GLY A C 1
ATOM 1701 O O . GLY A 1 211 ? 4.481 -8.342 4.703 1.00 82.38 211 GLY A O 1
ATOM 1702 N N . ALA A 1 212 ? 5.890 -6.603 4.926 1.00 88.81 212 ALA A N 1
ATOM 1703 C CA . ALA A 1 212 ? 4.944 -5.638 4.383 1.00 88.81 212 ALA A CA 1
ATOM 1704 C C . ALA A 1 212 ? 4.580 -5.992 2.932 1.00 88.81 212 ALA A C 1
ATOM 1706 O O . ALA A 1 212 ? 5.437 -6.283 2.098 1.00 88.81 212 ALA A O 1
ATOM 1707 N N . LYS A 1 213 ? 3.284 -5.965 2.626 1.00 91.62 213 LYS A N 1
ATOM 1708 C CA . LYS A 1 213 ? 2.762 -6.305 1.301 1.00 91.62 213 LYS A CA 1
ATOM 1709 C C . LYS A 1 213 ? 2.702 -5.051 0.456 1.00 91.62 213 LYS A C 1
ATOM 1711 O O . LYS A 1 213 ? 2.088 -4.066 0.860 1.00 91.62 213 LYS A O 1
ATOM 1716 N N . ILE A 1 214 ? 3.302 -5.109 -0.721 1.00 92.06 214 ILE A N 1
ATOM 1717 C CA . ILE A 1 214 ? 3.310 -4.016 -1.686 1.00 92.06 214 ILE A CA 1
ATOM 1718 C C . ILE A 1 214 ? 2.758 -4.501 -3.018 1.00 92.06 214 ILE A C 1
ATOM 1720 O O . ILE A 1 214 ? 2.834 -5.686 -3.343 1.00 92.06 214 ILE A O 1
ATOM 1724 N N . ASN A 1 215 ? 2.233 -3.565 -3.801 1.00 92.25 215 ASN A N 1
ATOM 1725 C CA . ASN A 1 215 ? 1.872 -3.825 -5.181 1.00 92.25 215 ASN A CA 1
ATOM 1726 C C . ASN A 1 215 ? 2.942 -3.196 -6.070 1.00 92.25 215 ASN A C 1
ATOM 1728 O O . ASN A 1 215 ? 3.020 -1.972 -6.173 1.00 92.25 215 ASN A O 1
ATOM 1732 N N . GLU A 1 216 ? 3.807 -4.011 -6.658 1.00 90.81 216 GLU A N 1
ATOM 1733 C CA . GLU A 1 216 ? 4.902 -3.500 -7.474 1.00 90.81 216 GLU A CA 1
ATOM 1734 C C . GLU A 1 216 ? 4.400 -2.841 -8.764 1.00 90.81 216 GLU A C 1
ATOM 1736 O O . GLU A 1 216 ? 3.390 -3.234 -9.353 1.00 90.81 216 GLU A O 1
ATOM 1741 N N . ILE A 1 217 ? 5.129 -1.833 -9.243 1.00 87.19 217 ILE A N 1
ATOM 1742 C CA . ILE A 1 217 ? 4.829 -1.234 -10.538 1.00 87.19 217 ILE A CA 1
ATOM 1743 C C . ILE A 1 217 ? 5.125 -2.238 -11.656 1.00 87.19 217 ILE A C 1
ATOM 1745 O O . ILE A 1 217 ? 6.250 -2.711 -11.829 1.00 87.19 217 ILE A O 1
ATOM 1749 N N . SER A 1 218 ? 4.109 -2.529 -12.468 1.00 84.19 218 SER A N 1
ATOM 1750 C CA . SER A 1 218 ? 4.290 -3.372 -13.646 1.00 84.19 218 SER A CA 1
ATOM 1751 C C . SER A 1 218 ? 5.198 -2.697 -14.676 1.00 84.19 218 SER A C 1
ATOM 1753 O O . SER A 1 218 ? 5.282 -1.470 -14.761 1.00 84.19 218 SER A O 1
ATOM 1755 N N . TYR A 1 219 ? 5.840 -3.498 -15.526 1.00 79.31 219 TYR A N 1
ATOM 1756 C CA . TYR A 1 219 ? 6.640 -2.984 -16.638 1.00 79.31 219 TYR A CA 1
ATOM 1757 C C . TYR A 1 219 ? 5.847 -2.010 -17.528 1.00 79.31 219 TYR A C 1
ATOM 1759 O O . TYR A 1 219 ? 6.323 -0.920 -17.830 1.00 79.31 219 TYR A O 1
ATOM 1767 N N . PHE A 1 220 ? 4.604 -2.353 -17.877 1.00 79.88 220 PHE A N 1
ATOM 1768 C CA . PHE A 1 220 ? 3.728 -1.471 -18.651 1.00 79.88 220 PHE A CA 1
ATOM 1769 C C . PHE A 1 220 ? 3.346 -0.199 -17.892 1.00 79.88 220 PHE A C 1
ATOM 1771 O O . PHE A 1 220 ? 3.253 0.864 -18.501 1.00 79.88 220 PHE A O 1
ATOM 1778 N N . GLY A 1 221 ? 3.166 -0.285 -16.570 1.00 82.31 221 GLY A N 1
ATOM 1779 C CA . GLY A 1 221 ? 2.986 0.887 -15.716 1.00 82.31 221 GLY A CA 1
ATOM 1780 C C . GLY A 1 221 ? 4.188 1.827 -15.797 1.00 82.31 221 GLY A C 1
ATOM 1781 O O . GLY A 1 221 ? 4.017 3.026 -16.006 1.00 82.31 221 GLY A O 1
ATOM 1782 N N . LEU A 1 222 ? 5.402 1.277 -15.730 1.00 82.12 222 LEU A N 1
ATOM 1783 C CA . LEU A 1 222 ? 6.646 2.035 -15.861 1.00 82.12 222 LEU A CA 1
ATOM 1784 C C . LEU A 1 222 ? 6.763 2.701 -17.239 1.00 82.12 222 LEU A C 1
ATOM 1786 O O . LEU A 1 222 ? 7.017 3.897 -17.329 1.00 82.12 222 LEU A O 1
ATOM 1790 N 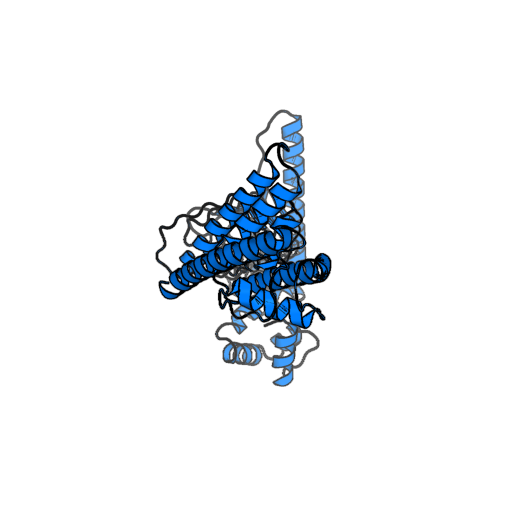N . LEU A 1 223 ? 6.511 1.943 -18.309 1.00 79.56 223 LEU A N 1
ATOM 1791 C CA . LEU A 1 223 ? 6.555 2.421 -19.694 1.00 79.56 223 LEU A CA 1
ATOM 1792 C C . LEU A 1 223 ? 5.545 3.551 -19.932 1.00 79.56 223 LEU A C 1
ATOM 1794 O O . LEU A 1 223 ? 5.870 4.564 -20.553 1.00 79.56 223 LEU A O 1
ATOM 1798 N N . LYS A 1 224 ? 4.333 3.406 -19.382 1.00 81.19 224 LYS A N 1
ATOM 1799 C CA . LYS A 1 224 ? 3.294 4.437 -19.420 1.00 81.19 224 LYS A CA 1
ATOM 1800 C C . LYS A 1 224 ? 3.796 5.734 -18.779 1.00 81.19 224 LYS A C 1
ATOM 1802 O O . LYS A 1 224 ? 3.721 6.788 -19.409 1.00 81.19 224 LYS A O 1
ATOM 1807 N N . ILE A 1 225 ? 4.374 5.659 -17.581 1.00 79.31 225 ILE A N 1
ATOM 1808 C CA . ILE A 1 225 ? 4.961 6.826 -16.903 1.00 79.31 225 ILE A CA 1
ATOM 1809 C C . ILE A 1 225 ? 6.050 7.466 -17.772 1.00 79.31 225 ILE A C 1
ATOM 1811 O O . ILE A 1 225 ? 6.046 8.681 -17.967 1.00 79.31 225 ILE A O 1
ATOM 1815 N N . SER A 1 226 ? 6.948 6.657 -18.339 1.00 78.06 226 SER A N 1
ATOM 1816 C CA . SER A 1 226 ? 8.060 7.125 -19.172 1.00 78.06 226 SER A CA 1
ATOM 1817 C C . SER A 1 226 ? 7.609 7.849 -20.447 1.00 78.06 226 SER A C 1
ATOM 1819 O O . SER A 1 226 ? 8.211 8.858 -20.815 1.00 78.06 226 SER A O 1
ATOM 1821 N N . ILE A 1 227 ? 6.558 7.360 -21.116 1.00 75.50 227 ILE A N 1
ATOM 1822 C CA . ILE A 1 227 ? 6.035 7.937 -22.367 1.00 75.50 227 ILE A CA 1
ATOM 1823 C C . ILE A 1 227 ? 5.214 9.197 -22.096 1.00 75.50 227 ILE A C 1
ATOM 1825 O O . ILE A 1 227 ? 5.407 10.239 -22.737 1.00 75.50 227 ILE A O 1
ATOM 1829 N N . PHE A 1 228 ? 4.256 9.100 -21.175 1.00 75.88 228 PHE A N 1
ATOM 1830 C CA . PHE A 1 228 ? 3.273 10.159 -20.978 1.00 75.88 228 PHE A CA 1
ATOM 1831 C C . PHE A 1 228 ? 3.784 11.268 -20.057 1.00 75.88 228 PHE A C 1
ATOM 1833 O O . PHE A 1 228 ? 3.233 12.368 -20.092 1.00 75.88 228 PHE A O 1
ATOM 1840 N N . GLY A 1 229 ? 4.876 11.034 -19.318 1.00 66.00 229 GLY A N 1
ATOM 1841 C CA . GLY A 1 229 ? 5.449 12.025 -18.407 1.00 66.00 229 GLY A CA 1
ATOM 1842 C C . GLY A 1 229 ? 4.443 12.432 -17.337 1.00 66.00 229 GLY A C 1
ATOM 1843 O O . GLY A 1 229 ? 4.350 13.604 -16.974 1.00 66.00 229 GLY A O 1
ATOM 1844 N N . GLU A 1 230 ? 3.618 11.481 -16.897 1.00 63.56 230 GLU A N 1
ATOM 1845 C CA . GLU A 1 230 ? 2.596 11.726 -15.893 1.00 63.56 230 GLU A CA 1
ATOM 1846 C C . GLU A 1 230 ? 3.287 11.920 -14.538 1.00 63.56 230 GLU A C 1
ATOM 1848 O O . GLU A 1 230 ? 3.452 10.996 -13.748 1.00 63.56 230 GLU A O 1
ATOM 1853 N N . ASN A 1 231 ? 3.704 13.163 -14.279 1.00 55.28 231 ASN A N 1
ATOM 1854 C CA . ASN A 1 231 ? 4.457 13.577 -13.090 1.00 55.28 231 ASN A CA 1
ATOM 1855 C C . ASN A 1 231 ? 3.695 13.363 -11.772 1.00 55.28 231 ASN A C 1
ATOM 1857 O O . ASN A 1 231 ? 4.255 13.516 -10.688 1.00 55.28 231 ASN A O 1
ATOM 1861 N N . SER A 1 232 ? 2.409 13.020 -11.840 1.00 54.47 232 SER A N 1
ATOM 1862 C CA . SER A 1 232 ? 1.581 12.768 -10.670 1.00 54.47 232 SER A CA 1
ATOM 1863 C C . SER A 1 232 ? 1.615 11.286 -10.310 1.00 54.47 232 SER A C 1
ATOM 1865 O O . SER A 1 232 ? 0.615 10.587 -10.433 1.00 54.47 232 SER A O 1
ATOM 1867 N N . PHE A 1 233 ? 2.750 10.815 -9.792 1.00 57.69 233 PHE A N 1
ATOM 1868 C CA . PHE A 1 233 ? 2.875 9.476 -9.198 1.00 57.69 233 PHE A CA 1
ATOM 1869 C C . PHE A 1 233 ? 1.810 9.207 -8.120 1.00 57.69 233 PHE A C 1
ATOM 1871 O O . PHE A 1 233 ? 1.402 8.071 -7.918 1.00 57.69 233 PHE A O 1
ATOM 1878 N N . SER A 1 234 ? 1.290 10.269 -7.495 1.00 53.03 234 SER A N 1
ATOM 1879 C CA . SER A 1 234 ? 0.199 10.242 -6.515 1.00 53.03 234 SER A CA 1
ATOM 1880 C C . SER A 1 234 ? -1.204 9.984 -7.090 1.00 53.03 234 SER A C 1
ATOM 1882 O O . SER A 1 234 ? -2.161 9.941 -6.313 1.00 53.03 234 SER A O 1
ATOM 1884 N N . LYS A 1 235 ? -1.359 9.878 -8.422 1.00 54.38 235 LYS A N 1
ATOM 1885 C CA . LYS A 1 235 ? -2.653 9.646 -9.096 1.00 54.38 235 LYS A CA 1
ATOM 1886 C C . LYS A 1 235 ? -2.885 8.195 -9.526 1.00 54.38 235 LYS A C 1
ATOM 1888 O O . LYS A 1 235 ? -4.017 7.863 -9.870 1.00 54.38 235 LYS A O 1
ATOM 1893 N N . TYR A 1 236 ? -1.873 7.329 -9.499 1.00 55.19 236 TYR A N 1
ATOM 1894 C CA . TYR A 1 236 ? -2.028 5.937 -9.932 1.00 55.19 236 TYR A CA 1
ATOM 1895 C C . TYR A 1 236 ? -2.251 5.021 -8.732 1.00 55.19 236 TYR A C 1
ATOM 1897 O O . TYR A 1 236 ? -1.309 4.515 -8.137 1.00 55.19 236 TYR A O 1
ATOM 1905 N N . ASN A 1 237 ? -3.522 4.754 -8.430 1.00 62.88 237 ASN A N 1
ATOM 1906 C CA . ASN A 1 237 ? -3.979 3.822 -7.387 1.00 62.88 237 ASN A CA 1
ATOM 1907 C C . ASN A 1 237 ? -3.679 2.337 -7.696 1.00 62.88 237 ASN A C 1
ATOM 1909 O O . ASN A 1 237 ? -4.363 1.457 -7.184 1.00 62.88 237 ASN A O 1
ATOM 1913 N N . ASN A 1 238 ? -2.706 2.040 -8.561 1.00 84.56 238 ASN A N 1
ATOM 1914 C CA . ASN A 1 238 ? -2.483 0.693 -9.094 1.00 84.56 238 ASN A CA 1
ATOM 1915 C C . ASN A 1 238 ? -1.123 0.100 -8.715 1.00 84.56 238 ASN A C 1
ATOM 1917 O O . ASN A 1 238 ? -0.833 -1.011 -9.146 1.00 84.56 238 ASN A O 1
ATOM 1921 N N . TYR A 1 239 ? -0.277 0.828 -7.986 1.00 89.38 239 TYR A N 1
ATOM 1922 C CA . TYR A 1 239 ? 0.985 0.321 -7.452 1.00 89.38 239 TYR A CA 1
ATOM 1923 C C . TYR A 1 239 ? 1.395 1.125 -6.215 1.00 89.38 239 TYR A C 1
ATOM 1925 O O . TYR A 1 239 ? 1.011 2.284 -6.048 1.00 89.38 239 TYR A O 1
ATOM 1933 N N . THR A 1 240 ? 2.168 0.507 -5.331 1.00 91.88 240 THR A N 1
ATOM 1934 C CA . THR A 1 240 ? 2.763 1.156 -4.165 1.00 91.88 240 THR A CA 1
ATOM 1935 C C . THR A 1 240 ? 3.951 1.998 -4.618 1.00 91.88 240 THR A C 1
ATOM 1937 O O . THR A 1 240 ? 4.826 1.528 -5.350 1.00 91.88 240 THR A O 1
ATOM 1940 N N . SER A 1 241 ? 3.975 3.259 -4.201 1.00 91.06 241 SER A N 1
ATOM 1941 C CA . SER A 1 241 ? 4.981 4.238 -4.608 1.00 91.06 241 SER A CA 1
ATOM 1942 C C . SER A 1 241 ? 5.769 4.750 -3.411 1.00 91.06 241 SER A C 1
ATOM 1944 O O . SER A 1 241 ? 5.221 4.923 -2.326 1.00 91.06 241 SER A O 1
ATOM 1946 N N . PHE A 1 242 ? 7.059 4.995 -3.633 1.00 91.50 242 PHE A N 1
ATOM 1947 C CA . PHE A 1 242 ? 8.017 5.398 -2.607 1.00 91.50 242 PHE A CA 1
ATOM 1948 C C . PHE A 1 242 ? 8.746 6.678 -3.017 1.00 91.50 242 PHE A C 1
ATOM 1950 O O . PHE A 1 242 ? 9.114 6.838 -4.183 1.00 91.50 242 PHE A O 1
ATOM 1957 N N . SER A 1 243 ? 8.969 7.583 -2.067 1.00 89.94 243 SER A N 1
ATOM 1958 C CA . SER A 1 243 ? 9.665 8.853 -2.291 1.00 89.94 243 SER A CA 1
ATOM 1959 C C . SER A 1 243 ? 10.400 9.307 -1.032 1.00 89.94 243 SER A C 1
ATOM 1961 O O . SER A 1 243 ? 9.837 9.282 0.055 1.00 89.94 243 SER A O 1
ATOM 1963 N N . ALA A 1 244 ? 11.652 9.748 -1.165 1.00 89.94 244 ALA A N 1
ATOM 1964 C CA . ALA A 1 244 ? 12.498 10.186 -0.049 1.00 89.94 244 ALA A CA 1
ATOM 1965 C C . ALA A 1 244 ? 12.544 9.211 1.153 1.00 89.94 244 ALA A C 1
ATOM 1967 O O . ALA A 1 244 ? 12.728 9.628 2.293 1.00 89.94 244 ALA A O 1
ATOM 1968 N N . CYS A 1 245 ? 12.342 7.917 0.918 1.00 90.25 245 CYS A N 1
ATOM 1969 C CA . CYS A 1 245 ? 12.396 6.877 1.930 1.00 90.25 245 CYS A CA 1
ATOM 1970 C C . CYS A 1 245 ? 13.850 6.487 2.198 1.00 90.25 245 CYS A C 1
ATOM 1972 O O . CYS A 1 245 ? 14.596 6.198 1.257 1.00 90.25 245 CYS A O 1
ATOM 1974 N N . ASN A 1 246 ? 14.223 6.448 3.474 1.00 87.94 246 ASN A N 1
ATOM 1975 C CA . ASN A 1 246 ? 15.518 5.945 3.908 1.00 87.94 246 ASN A CA 1
ATOM 1976 C C . ASN A 1 246 ? 15.451 4.422 4.050 1.00 87.94 246 ASN A C 1
ATOM 1978 O O . ASN A 1 246 ? 14.438 3.897 4.499 1.00 87.94 246 ASN A O 1
ATOM 1982 N N . VAL A 1 247 ? 16.508 3.718 3.661 1.00 85.38 247 VAL A N 1
ATOM 1983 C CA . VAL A 1 247 ? 16.605 2.258 3.738 1.00 85.38 247 VAL A CA 1
ATOM 1984 C C . VAL A 1 247 ? 18.015 1.931 4.220 1.00 85.38 247 VAL A C 1
ATOM 1986 O O . VAL A 1 247 ? 18.975 2.275 3.532 1.00 85.38 247 VAL A O 1
ATOM 1989 N N . SER A 1 248 ? 18.158 1.275 5.375 1.00 74.62 248 SER A N 1
ATOM 1990 C CA . SER A 1 248 ? 19.434 0.655 5.757 1.00 74.62 248 SER A CA 1
ATOM 1991 C C . SER A 1 248 ? 19.457 -0.791 5.267 1.00 74.62 248 SER A C 1
ATOM 1993 O O . SER A 1 248 ? 18.436 -1.479 5.242 1.00 74.62 248 SER A O 1
ATOM 1995 N N . VAL A 1 249 ? 20.624 -1.245 4.819 1.00 61.47 249 VAL A N 1
ATOM 1996 C CA . VAL A 1 249 ? 20.807 -2.574 4.209 1.00 61.47 249 VAL A CA 1
ATOM 1997 C C . VAL A 1 249 ? 21.190 -3.624 5.266 1.00 61.47 249 VAL A C 1
ATOM 1999 O O . VAL A 1 249 ? 21.396 -4.788 4.946 1.00 61.47 249 VAL A O 1
ATOM 2002 N N . ASP A 1 250 ? 21.228 -3.246 6.544 1.00 59.75 250 ASP A N 1
ATOM 2003 C CA . ASP A 1 250 ? 21.868 -4.037 7.604 1.00 59.75 250 ASP A CA 1
ATOM 2004 C C . ASP A 1 250 ? 21.066 -5.274 8.051 1.00 59.75 250 ASP A C 1
ATOM 2006 O O . ASP A 1 250 ? 21.509 -6.025 8.920 1.00 59.75 250 ASP A O 1
ATOM 2010 N N . SER A 1 251 ? 19.881 -5.524 7.483 1.00 57.50 251 SER A N 1
ATOM 2011 C CA . SER A 1 251 ? 19.101 -6.725 7.786 1.00 57.50 251 SER A CA 1
ATOM 2012 C C . SER A 1 251 ? 19.311 -7.816 6.731 1.00 57.50 251 SER A C 1
ATOM 2014 O O . SER A 1 251 ? 18.725 -7.764 5.651 1.00 57.50 251 SER A O 1
ATOM 2016 N N . GLU A 1 252 ? 20.058 -8.865 7.079 1.00 59.56 252 GLU A N 1
ATOM 2017 C CA . GLU A 1 252 ? 20.218 -10.078 6.253 1.00 59.56 252 GLU A CA 1
ATOM 2018 C C . GLU A 1 252 ? 18.938 -10.937 6.150 1.00 59.56 252 GLU A C 1
ATOM 2020 O O . GLU A 1 252 ? 18.912 -11.946 5.452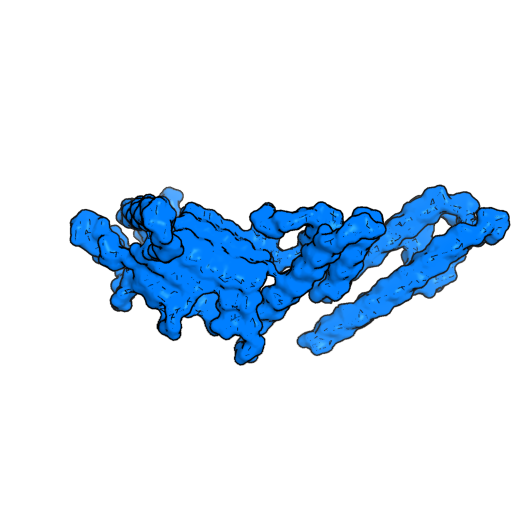 1.00 59.56 252 GLU A O 1
ATOM 2025 N N . GLN A 1 253 ? 17.853 -10.560 6.834 1.00 66.62 253 GLN A N 1
ATOM 2026 C CA . GLN A 1 253 ? 16.595 -11.305 6.797 1.00 66.62 253 GLN A CA 1
ATOM 2027 C C . GLN A 1 253 ? 15.852 -11.086 5.463 1.00 66.62 253 GLN A C 1
ATOM 2029 O O . GLN A 1 253 ? 15.435 -9.974 5.135 1.00 66.62 253 GLN A O 1
ATOM 2034 N N . GLU A 1 254 ? 15.630 -12.183 4.733 1.00 61.56 254 GLU A N 1
ATOM 2035 C CA . GLU A 1 254 ? 15.009 -12.267 3.396 1.00 61.56 254 GLU A CA 1
ATOM 2036 C C . GLU A 1 254 ? 13.772 -11.367 3.152 1.00 61.56 254 GLU A C 1
ATOM 2038 O O . GLU A 1 254 ? 13.794 -10.619 2.172 1.00 61.56 254 GLU A O 1
ATOM 2043 N N . PRO A 1 255 ? 12.728 -11.307 4.014 1.00 64.19 255 PRO A N 1
ATOM 2044 C CA . PRO A 1 255 ? 11.546 -10.486 3.716 1.00 64.19 255 PRO A CA 1
ATOM 2045 C C . PRO A 1 255 ? 11.808 -8.974 3.798 1.00 64.19 255 PRO A C 1
ATOM 2047 O O . PRO A 1 255 ? 11.036 -8.183 3.261 1.00 64.19 255 PRO A O 1
ATOM 2050 N N . TYR A 1 256 ? 12.878 -8.552 4.474 1.00 76.25 256 TYR A N 1
ATOM 2051 C CA . TYR A 1 256 ? 13.275 -7.145 4.540 1.00 76.25 256 TYR A CA 1
ATOM 2052 C C . TYR A 1 256 ? 14.105 -6.761 3.323 1.00 76.25 256 TYR A C 1
ATOM 2054 O O . TYR A 1 256 ? 13.935 -5.677 2.770 1.00 76.25 256 TYR A O 1
ATOM 2062 N N . LYS A 1 257 ? 14.974 -7.673 2.882 1.00 78.75 257 LYS A N 1
ATOM 2063 C CA . LYS A 1 257 ? 15.866 -7.454 1.748 1.00 78.75 257 LYS A CA 1
ATOM 2064 C C . LYS A 1 257 ? 15.089 -7.179 0.462 1.00 78.75 257 LYS A C 1
ATOM 2066 O O . LYS A 1 257 ? 15.413 -6.220 -0.234 1.00 78.75 257 LYS A O 1
ATOM 2071 N N . GLU A 1 258 ? 14.041 -7.951 0.172 1.00 81.88 258 GLU A N 1
ATOM 2072 C CA . GLU A 1 258 ? 13.227 -7.761 -1.038 1.00 81.88 258 GLU A CA 1
ATOM 2073 C C . GLU A 1 258 ? 12.546 -6.386 -1.081 1.00 81.88 258 GLU A C 1
ATOM 2075 O O . GLU A 1 258 ? 12.666 -5.662 -2.075 1.00 81.88 258 GLU A O 1
ATOM 2080 N N . LEU A 1 259 ? 11.888 -5.992 0.016 1.00 85.44 259 LEU A N 1
ATOM 2081 C CA . LEU A 1 259 ? 11.239 -4.686 0.136 1.00 85.44 259 LEU A CA 1
ATOM 2082 C C . LEU A 1 259 ? 12.262 -3.553 0.011 1.00 85.44 259 LEU A C 1
ATOM 2084 O O . LEU A 1 259 ? 12.064 -2.629 -0.776 1.00 85.44 259 LEU A O 1
ATOM 2088 N N . SER A 1 260 ? 13.370 -3.637 0.746 1.00 85.56 260 SER A N 1
ATOM 2089 C CA . SER A 1 260 ? 14.451 -2.651 0.720 1.00 85.56 260 SER A CA 1
ATOM 2090 C C . SER A 1 260 ? 15.042 -2.485 -0.680 1.00 85.56 260 SER A C 1
ATOM 2092 O O . SER A 1 260 ? 15.172 -1.360 -1.173 1.00 85.56 260 SER A O 1
ATOM 2094 N N . GLU A 1 261 ? 15.331 -3.590 -1.374 1.00 85.69 261 GLU A N 1
ATOM 2095 C CA . GLU A 1 261 ? 15.785 -3.565 -2.766 1.00 85.69 261 GLU A CA 1
ATOM 2096 C C . GLU A 1 261 ? 14.763 -2.900 -3.691 1.00 85.69 261 GLU A C 1
ATOM 2098 O O . GLU A 1 261 ? 15.147 -2.112 -4.562 1.00 85.69 261 GLU A O 1
ATOM 2103 N N . TYR A 1 262 ? 13.474 -3.214 -3.527 1.00 87.88 262 TYR A N 1
ATOM 2104 C CA . TYR A 1 262 ? 12.410 -2.611 -4.325 1.00 87.88 262 TYR A CA 1
ATOM 2105 C C . TYR A 1 262 ? 12.309 -1.103 -4.074 1.00 87.88 262 TYR A C 1
ATOM 2107 O O . TYR A 1 262 ? 12.285 -0.329 -5.030 1.00 87.88 262 TYR A O 1
ATOM 2115 N N . VAL A 1 263 ? 12.312 -0.665 -2.812 1.00 89.81 263 VAL A N 1
ATOM 2116 C CA . VAL A 1 263 ? 12.231 0.753 -2.427 1.00 89.81 263 VAL A CA 1
ATOM 2117 C C . VAL A 1 263 ? 13.419 1.541 -2.988 1.00 89.81 263 VAL A C 1
ATOM 2119 O O . VAL A 1 263 ? 13.225 2.605 -3.583 1.00 89.81 263 VAL A O 1
ATOM 2122 N N . ILE A 1 264 ? 14.643 1.015 -2.866 1.00 89.00 264 ILE A N 1
ATOM 2123 C CA . ILE A 1 264 ? 15.853 1.631 -3.434 1.00 89.00 264 ILE A CA 1
ATOM 2124 C C . ILE A 1 264 ? 15.744 1.713 -4.961 1.00 89.00 264 ILE A C 1
ATOM 2126 O O . ILE A 1 264 ? 15.972 2.771 -5.555 1.00 89.00 264 ILE A O 1
ATOM 2130 N N . TRP A 1 265 ? 15.379 0.608 -5.616 1.00 89.75 265 TRP A N 1
ATOM 2131 C CA . TRP A 1 265 ? 15.232 0.559 -7.069 1.00 89.75 265 TRP A CA 1
ATOM 2132 C C . TRP A 1 265 ? 14.170 1.542 -7.577 1.00 89.75 265 TRP A C 1
ATOM 2134 O O . TRP A 1 265 ? 14.437 2.286 -8.527 1.00 89.75 265 TRP A O 1
ATOM 2144 N N . PHE A 1 266 ? 12.991 1.563 -6.954 1.00 89.50 266 PHE A N 1
ATOM 2145 C CA . PHE A 1 266 ? 11.865 2.400 -7.355 1.00 89.50 266 PHE A CA 1
ATOM 2146 C C . PHE A 1 266 ? 12.260 3.874 -7.286 1.00 89.50 266 PHE A C 1
ATOM 2148 O O . PHE A 1 266 ? 12.193 4.580 -8.290 1.00 89.50 266 PHE A O 1
ATOM 2155 N N . GLN A 1 267 ? 12.776 4.329 -6.142 1.00 89.44 267 GLN A N 1
ATOM 2156 C CA . GLN A 1 267 ? 13.178 5.725 -5.950 1.00 89.44 267 GLN A CA 1
ATOM 2157 C C . GLN A 1 267 ? 14.306 6.155 -6.899 1.00 89.44 267 GLN A C 1
ATOM 2159 O O . GLN A 1 267 ? 14.257 7.242 -7.482 1.00 89.44 267 GLN A O 1
ATOM 2164 N N . ASN A 1 268 ? 15.302 5.293 -7.126 1.00 88.00 268 ASN A N 1
ATOM 2165 C CA . ASN A 1 268 ? 16.379 5.560 -8.083 1.00 88.00 268 ASN A CA 1
ATOM 2166 C C . ASN A 1 268 ? 15.870 5.634 -9.527 1.00 88.00 268 ASN A C 1
ATOM 2168 O O . ASN A 1 268 ? 16.328 6.461 -10.312 1.00 88.00 268 ASN A O 1
ATOM 2172 N N . THR A 1 269 ? 14.917 4.781 -9.890 1.00 85.25 269 THR A N 1
ATOM 2173 C CA . THR A 1 269 ? 14.329 4.766 -11.233 1.00 85.25 269 THR A CA 1
ATOM 2174 C C . THR A 1 269 ? 13.477 6.012 -11.460 1.00 85.25 269 THR A C 1
ATOM 2176 O O . THR A 1 269 ? 13.662 6.722 -12.449 1.00 85.25 269 THR A O 1
ATOM 2179 N N . ILE A 1 270 ? 12.604 6.337 -10.506 1.00 83.06 270 ILE A N 1
ATOM 2180 C CA . ILE A 1 270 ? 11.727 7.504 -10.585 1.00 83.06 270 ILE A CA 1
ATOM 2181 C C . ILE A 1 270 ? 12.517 8.816 -10.555 1.00 83.06 270 ILE A C 1
ATOM 2183 O O . ILE A 1 270 ? 12.229 9.710 -11.349 1.00 83.06 270 ILE A O 1
ATOM 2187 N N . SER A 1 271 ? 13.551 8.934 -9.717 1.00 83.56 271 SER A N 1
ATOM 2188 C CA . SER A 1 271 ? 14.393 10.140 -9.678 1.00 83.56 271 SER A CA 1
ATOM 2189 C C . SER A 1 271 ? 15.159 10.381 -10.982 1.00 83.56 271 SER A C 1
ATOM 2191 O O . SER A 1 271 ? 15.389 11.527 -11.363 1.00 83.56 271 SER A O 1
ATOM 2193 N N . LYS A 1 272 ? 15.535 9.324 -11.712 1.00 83.38 272 LYS A N 1
ATOM 2194 C CA . LYS A 1 272 ? 16.120 9.469 -13.051 1.00 83.38 272 LYS A CA 1
ATOM 2195 C C . LYS A 1 272 ? 15.085 9.969 -14.064 1.00 83.38 272 LYS A C 1
ATOM 2197 O O . LYS A 1 272 ? 15.403 10.874 -14.831 1.00 83.38 272 LYS A O 1
ATOM 2202 N N . PHE A 1 273 ? 13.850 9.456 -14.037 1.00 77.94 273 PHE A N 1
ATOM 2203 C CA . PHE A 1 273 ? 12.775 9.964 -14.904 1.00 77.94 273 PHE A CA 1
ATOM 2204 C C . PHE A 1 273 ? 12.417 11.422 -14.609 1.00 77.94 273 PHE A C 1
ATOM 2206 O O . PHE A 1 273 ? 12.208 12.203 -15.542 1.00 77.94 273 PHE A O 1
ATOM 2213 N N . SER A 1 274 ? 12.361 11.810 -13.331 1.00 76.44 274 SER A N 1
ATOM 2214 C CA . SER A 1 274 ? 12.066 13.193 -12.955 1.00 76.44 274 SER A CA 1
ATOM 2215 C C . SER A 1 274 ? 13.183 14.140 -13.394 1.00 76.44 274 SER A C 1
ATOM 2217 O O . SER A 1 274 ? 12.881 15.165 -13.999 1.00 76.44 274 SER A O 1
ATOM 2219 N N . LYS A 1 275 ? 14.458 13.757 -13.210 1.00 79.38 275 LYS A N 1
ATOM 2220 C CA . LYS A 1 275 ? 15.619 14.519 -13.701 1.00 79.38 275 LYS A CA 1
ATOM 2221 C C . LYS A 1 275 ? 15.541 14.766 -15.205 1.00 79.38 275 LYS A C 1
ATOM 2223 O O . LYS A 1 275 ? 15.613 15.917 -15.620 1.00 79.38 275 LYS A O 1
ATOM 2228 N N . ILE A 1 276 ? 15.302 13.722 -16.002 1.00 71.31 276 ILE A N 1
ATOM 2229 C CA . ILE A 1 276 ? 15.178 13.839 -17.467 1.00 71.31 276 ILE A CA 1
ATOM 2230 C C . ILE A 1 276 ? 14.013 14.752 -17.861 1.00 71.31 276 ILE A C 1
ATOM 2232 O O . ILE A 1 276 ? 14.119 15.507 -18.823 1.00 71.31 276 ILE A O 1
ATOM 2236 N N . SER A 1 277 ? 12.908 14.697 -17.117 1.00 68.56 277 SER A N 1
ATOM 2237 C CA . SER A 1 277 ? 11.732 15.537 -17.370 1.00 68.56 277 SER A CA 1
ATOM 2238 C C . SER A 1 277 ? 11.943 17.000 -16.958 1.00 68.56 277 SER A C 1
ATOM 2240 O O . SER A 1 277 ? 11.240 17.877 -17.456 1.00 68.56 277 SER A O 1
ATOM 2242 N N . SER A 1 278 ? 12.894 17.261 -16.053 1.00 70.06 278 SER A N 1
ATOM 2243 C CA . SER A 1 278 ? 13.267 18.598 -15.571 1.00 70.06 278 SER A CA 1
ATOM 2244 C C . SER A 1 278 ? 14.451 19.235 -16.309 1.00 70.06 278 SER A C 1
ATOM 2246 O O . SER A 1 278 ? 14.714 20.417 -16.099 1.00 70.06 278 SER A O 1
ATOM 2248 N N . GLU A 1 279 ? 15.172 18.480 -17.149 1.00 73.00 279 GLU A N 1
ATOM 2249 C CA . GLU A 1 279 ? 16.267 19.014 -17.967 1.00 73.00 279 GLU A CA 1
ATOM 2250 C C . GLU A 1 279 ? 15.740 20.164 -18.858 1.00 73.00 279 GLU A C 1
ATOM 2252 O O . GLU A 1 279 ? 14.624 20.075 -19.388 1.00 73.00 279 GLU A O 1
ATOM 2257 N N . PRO A 1 280 ? 16.502 21.267 -19.020 1.00 69.12 280 PRO A N 1
ATOM 2258 C CA . PRO A 1 280 ? 16.099 22.367 -19.888 1.00 69.12 280 PRO A CA 1
ATOM 2259 C C . PRO A 1 280 ? 15.817 21.825 -21.291 1.00 69.12 280 PRO A C 1
ATOM 2261 O O . PRO A 1 280 ? 16.538 20.949 -21.769 1.00 69.12 280 PRO A O 1
ATOM 2264 N N . ARG A 1 281 ? 14.758 22.340 -21.937 1.00 67.62 281 ARG A N 1
ATOM 2265 C CA . ARG A 1 281 ? 14.227 21.888 -23.242 1.00 67.62 281 ARG A CA 1
ATOM 2266 C C . ARG A 1 281 ? 15.157 22.225 -24.416 1.00 67.62 281 ARG A C 1
ATOM 2268 O O . ARG A 1 281 ? 14.742 22.831 -25.397 1.00 67.62 281 ARG A O 1
ATOM 2275 N N . ILE A 1 282 ? 16.427 21.873 -24.288 1.00 67.88 282 ILE A N 1
ATOM 2276 C CA . ILE A 1 282 ? 17.438 21.988 -25.331 1.00 67.88 282 ILE A CA 1
ATOM 2277 C C . ILE A 1 282 ? 17.182 20.904 -26.387 1.00 67.88 282 ILE A C 1
ATOM 2279 O O . ILE A 1 282 ? 17.415 21.135 -27.569 1.00 67.88 282 ILE A O 1
ATOM 2283 N N . PHE A 1 283 ? 16.634 19.749 -25.984 1.00 63.69 283 PHE A N 1
ATOM 2284 C CA . PHE A 1 283 ? 16.265 18.671 -26.896 1.00 63.69 283 PHE A CA 1
ATOM 2285 C C . PHE A 1 283 ? 14.752 18.629 -27.184 1.00 63.69 283 PHE A C 1
ATOM 2287 O O . PHE A 1 283 ? 13.937 18.944 -26.310 1.00 63.69 283 PHE A O 1
ATOM 2294 N N . PRO A 1 284 ? 14.361 18.182 -28.394 1.00 76.12 284 PRO A N 1
ATOM 2295 C CA . PRO A 1 284 ? 12.987 17.828 -28.733 1.00 76.12 284 PRO A CA 1
ATOM 2296 C C . PRO A 1 284 ? 12.335 16.930 -27.676 1.00 76.12 284 PRO A C 1
ATOM 2298 O O . PRO A 1 284 ? 12.962 16.019 -27.121 1.00 76.12 284 PRO A O 1
ATOM 2301 N N . ARG A 1 285 ? 11.044 17.154 -27.417 1.00 71.44 285 ARG A N 1
ATOM 2302 C CA . ARG A 1 285 ? 10.252 16.409 -26.421 1.00 71.44 285 ARG A CA 1
ATOM 2303 C C . ARG A 1 285 ? 10.264 14.900 -26.693 1.00 71.44 285 ARG A C 1
ATOM 2305 O O . ARG A 1 285 ? 10.190 14.090 -25.770 1.00 71.44 285 ARG A O 1
ATOM 2312 N N . GLU A 1 286 ? 10.370 14.535 -27.960 1.00 76.12 286 GLU A N 1
ATOM 2313 C CA . GLU A 1 286 ? 10.425 13.183 -28.496 1.00 76.12 286 GLU A CA 1
ATOM 2314 C C . GLU A 1 286 ? 11.707 12.465 -28.057 1.00 76.12 286 GLU A C 1
ATOM 2316 O O . GLU A 1 286 ? 11.638 11.330 -27.586 1.00 76.12 286 GLU A O 1
ATOM 2321 N N . LEU A 1 287 ? 12.860 13.144 -28.095 1.00 73.81 287 LEU A N 1
ATOM 2322 C CA . LEU A 1 287 ? 14.136 12.575 -27.646 1.00 73.81 287 LEU A CA 1
ATOM 2323 C C . LEU A 1 287 ? 14.161 12.357 -26.129 1.00 73.81 287 LEU A C 1
ATOM 2325 O O . LEU A 1 287 ? 14.654 11.329 -25.665 1.00 73.81 287 LEU A O 1
ATOM 2329 N N . HIS A 1 288 ? 13.562 13.262 -25.346 1.00 72.06 288 HIS A N 1
ATOM 2330 C CA . HIS A 1 288 ? 13.400 13.055 -23.901 1.00 72.06 288 HIS A CA 1
ATOM 2331 C C . HIS A 1 288 ? 12.528 11.830 -23.591 1.00 72.06 288 HIS A C 1
ATOM 2333 O O . HIS A 1 288 ? 12.871 11.025 -22.722 1.00 72.06 288 HIS A O 1
ATOM 2339 N N . ARG A 1 289 ? 11.427 11.641 -24.332 1.00 74.25 289 ARG A N 1
ATOM 2340 C CA . ARG A 1 289 ? 10.581 10.442 -24.213 1.00 74.25 289 ARG A CA 1
ATOM 2341 C C . ARG A 1 289 ? 11.343 9.177 -24.585 1.00 74.25 289 ARG A C 1
ATOM 2343 O O . ARG A 1 289 ? 11.257 8.199 -23.850 1.00 74.25 289 ARG A O 1
ATOM 2350 N N . MET A 1 290 ? 12.130 9.202 -25.660 1.00 71.31 290 MET A N 1
ATOM 2351 C CA . MET A 1 290 ? 12.988 8.075 -26.031 1.00 71.31 290 MET A CA 1
ATOM 2352 C C . MET A 1 290 ? 14.011 7.758 -24.937 1.00 71.31 290 MET A C 1
ATOM 2354 O O . MET A 1 290 ? 14.143 6.598 -24.564 1.00 71.31 290 MET A O 1
ATOM 2358 N N . LYS A 1 291 ? 14.671 8.766 -24.349 1.00 76.50 291 LYS A N 1
ATOM 2359 C CA . LYS A 1 291 ? 15.607 8.584 -23.225 1.00 76.50 291 LYS A CA 1
ATOM 2360 C C . LYS A 1 291 ? 14.920 7.944 -22.012 1.00 76.50 291 LYS A C 1
ATOM 2362 O O . LYS A 1 291 ? 15.472 7.019 -21.423 1.00 76.50 291 LYS A O 1
ATOM 2367 N N . ASN A 1 292 ? 13.703 8.373 -21.671 1.00 75.75 292 ASN A N 1
ATOM 2368 C CA . ASN A 1 292 ? 12.910 7.766 -20.595 1.00 75.75 292 ASN A CA 1
ATOM 2369 C C . ASN A 1 292 ? 12.500 6.325 -20.912 1.00 75.75 292 ASN A C 1
ATOM 2371 O O . ASN A 1 292 ? 12.568 5.458 -20.048 1.00 75.75 292 ASN A O 1
ATOM 2375 N N . VAL A 1 293 ? 12.092 6.049 -22.146 1.00 74.25 293 VAL A N 1
ATOM 2376 C CA . VAL A 1 293 ? 11.735 4.700 -22.589 1.00 74.25 293 VAL A CA 1
ATOM 2377 C C . VAL A 1 293 ? 12.958 3.775 -22.552 1.00 74.25 293 VAL A C 1
ATOM 2379 O O . VAL A 1 293 ? 12.882 2.697 -21.970 1.00 74.25 293 VAL A O 1
ATOM 2382 N N . LEU A 1 294 ? 14.112 4.220 -23.060 1.00 71.25 294 LEU A N 1
ATOM 2383 C CA . LEU A 1 294 ? 15.393 3.504 -22.968 1.00 71.25 294 LEU A CA 1
ATOM 2384 C C . LEU A 1 294 ? 15.798 3.244 -21.515 1.00 71.25 294 LEU A C 1
ATOM 2386 O O . LEU A 1 294 ? 16.222 2.145 -21.164 1.00 71.25 294 LEU A O 1
ATOM 2390 N N . LEU A 1 295 ? 15.609 4.231 -20.641 1.00 74.75 295 LEU A N 1
ATOM 2391 C CA . LEU A 1 295 ? 15.860 4.060 -19.221 1.00 74.75 295 LEU A CA 1
ATOM 2392 C C . LEU A 1 295 ? 14.906 3.027 -18.603 1.00 74.75 295 LEU A C 1
ATOM 2394 O O . LEU A 1 295 ? 15.383 2.172 -17.863 1.00 74.75 295 LEU A O 1
ATOM 2398 N N . ALA A 1 296 ? 13.611 3.031 -18.937 1.00 75.06 296 ALA A N 1
ATOM 2399 C CA . ALA A 1 296 ? 12.669 1.999 -18.494 1.00 75.06 296 ALA A CA 1
ATOM 2400 C C . ALA A 1 296 ? 13.086 0.601 -18.976 1.00 75.06 296 ALA A C 1
ATOM 2402 O O . ALA A 1 296 ? 13.032 -0.352 -18.194 1.00 75.06 296 ALA A O 1
ATOM 2403 N N . PHE A 1 297 ? 13.580 0.496 -20.216 1.00 67.25 297 PHE A N 1
ATOM 2404 C CA . PHE A 1 297 ? 14.165 -0.729 -20.764 1.00 67.25 297 PHE A CA 1
ATOM 2405 C C . PHE A 1 297 ? 15.433 -1.181 -20.002 1.00 67.25 297 PHE A C 1
ATOM 2407 O O . PHE A 1 297 ? 15.737 -2.362 -19.951 1.00 67.25 297 PHE A O 1
ATOM 2414 N N . SER A 1 298 ? 16.162 -0.287 -19.332 1.00 65.56 298 SER A N 1
ATOM 2415 C CA . SER A 1 298 ? 17.378 -0.646 -18.575 1.00 65.56 298 SER A CA 1
ATOM 2416 C C . SER A 1 298 ? 17.144 -1.076 -17.110 1.00 65.56 298 SER A C 1
ATOM 2418 O O . SER A 1 298 ? 18.102 -1.333 -16.377 1.00 65.56 298 SER A O 1
ATOM 2420 N N . THR A 1 299 ? 15.890 -1.120 -16.638 1.00 71.19 299 THR A N 1
ATOM 2421 C CA . THR A 1 299 ? 15.554 -1.322 -15.209 1.00 71.19 299 THR A CA 1
ATOM 2422 C C . THR A 1 299 ? 15.443 -2.794 -14.785 1.00 71.19 299 THR A C 1
ATOM 2424 O O . THR A 1 299 ? 15.348 -3.689 -15.619 1.00 71.19 299 THR A O 1
ATOM 2427 N N . LYS A 1 300 ? 15.391 -3.064 -13.463 1.00 64.31 300 LYS A N 1
ATOM 2428 C CA . LYS A 1 300 ? 15.200 -4.409 -12.860 1.00 64.31 300 LYS A CA 1
ATOM 2429 C C . LYS A 1 300 ? 13.995 -5.165 -13.456 1.00 64.31 300 LYS A C 1
ATOM 2431 O O . LYS A 1 300 ? 14.051 -6.389 -13.563 1.00 64.31 300 LYS A O 1
ATOM 2436 N N . ASN A 1 301 ? 12.968 -4.455 -13.935 1.00 56.78 301 ASN A N 1
ATOM 2437 C CA . ASN A 1 301 ? 11.774 -5.032 -14.570 1.00 56.78 301 ASN A CA 1
ATOM 2438 C C . ASN A 1 301 ? 12.022 -5.682 -15.941 1.00 56.78 301 ASN A C 1
ATOM 2440 O O . ASN A 1 301 ? 11.176 -6.448 -16.404 1.00 56.78 301 ASN A O 1
ATOM 2444 N N . TRP A 1 302 ? 13.185 -5.468 -16.566 1.00 55.41 302 TRP A N 1
ATOM 2445 C CA . TRP A 1 302 ? 13.599 -6.262 -17.728 1.00 55.41 302 TRP A CA 1
ATOM 2446 C C . TRP A 1 302 ? 13.854 -7.733 -17.415 1.00 55.41 302 TRP A C 1
ATOM 2448 O O . TRP A 1 302 ? 13.807 -8.554 -18.320 1.00 55.41 302 TRP A O 1
ATOM 2458 N N . SER A 1 303 ? 14.019 -8.105 -16.141 1.00 53.56 303 SER A N 1
ATOM 2459 C CA . SER A 1 303 ? 14.067 -9.515 -15.716 1.00 53.56 303 SER A CA 1
ATOM 2460 C C . SER A 1 303 ? 12.797 -10.322 -16.054 1.00 53.56 303 SER A C 1
ATOM 2462 O O . SER A 1 303 ? 12.791 -11.559 -15.957 1.00 53.56 303 SER A O 1
ATOM 2464 N N . SER A 1 304 ? 11.719 -9.651 -16.476 1.00 64.31 304 SER A N 1
ATOM 2465 C CA . SER A 1 304 ? 10.554 -10.300 -17.064 1.00 64.31 304 SER A CA 1
ATOM 2466 C C . SER A 1 304 ? 10.821 -10.674 -18.523 1.00 64.31 304 SER A C 1
ATOM 2468 O O . SER A 1 304 ? 10.839 -9.827 -19.415 1.00 64.31 304 SER A O 1
ATOM 2470 N N . ILE A 1 305 ? 10.958 -11.978 -18.769 1.00 72.62 305 ILE A N 1
ATOM 2471 C CA . ILE A 1 305 ? 11.102 -12.584 -20.102 1.00 72.62 305 ILE A CA 1
ATOM 2472 C C . ILE A 1 305 ? 9.991 -12.102 -21.056 1.00 72.62 305 ILE A C 1
ATOM 2474 O O . ILE A 1 305 ? 10.242 -11.842 -22.230 1.00 72.62 305 ILE A O 1
ATOM 2478 N N . SER A 1 306 ? 8.775 -11.892 -20.545 1.00 73.62 306 SER A N 1
ATOM 2479 C CA . SER A 1 306 ? 7.648 -11.391 -21.336 1.00 73.62 306 SER A CA 1
ATOM 2480 C C . SER A 1 306 ? 7.866 -9.967 -21.860 1.00 73.62 306 SER A C 1
ATOM 2482 O O . SER A 1 306 ? 7.458 -9.666 -22.978 1.00 73.62 306 SER A O 1
ATOM 2484 N N . ALA A 1 307 ? 8.519 -9.090 -21.086 1.00 72.81 307 ALA A N 1
ATOM 2485 C CA . ALA A 1 307 ? 8.817 -7.720 -21.515 1.00 72.81 307 ALA A CA 1
ATOM 2486 C C . ALA A 1 307 ? 9.853 -7.701 -22.647 1.00 72.81 307 ALA A C 1
ATOM 2488 O O . ALA A 1 307 ? 9.711 -6.938 -23.603 1.00 72.81 307 ALA A O 1
ATOM 2489 N N . ILE A 1 308 ? 10.844 -8.592 -22.560 1.00 78.19 308 ILE A N 1
ATOM 2490 C CA . ILE A 1 308 ? 11.835 -8.831 -23.608 1.00 78.19 308 ILE A CA 1
ATOM 2491 C C . ILE A 1 308 ? 11.100 -9.232 -24.893 1.00 78.19 308 ILE A C 1
ATOM 2493 O O . ILE A 1 308 ? 11.092 -8.449 -25.843 1.00 78.19 308 ILE A O 1
ATOM 2497 N N . PHE A 1 309 ? 10.380 -10.356 -24.910 1.00 83.25 309 PHE A N 1
ATOM 2498 C CA . PHE A 1 309 ? 9.676 -10.817 -26.117 1.00 83.25 309 PHE A CA 1
ATOM 2499 C C . PHE A 1 309 ? 8.707 -9.784 -26.698 1.00 83.25 309 PHE A C 1
ATOM 2501 O O . PHE A 1 309 ? 8.659 -9.600 -27.913 1.00 83.25 309 PHE A O 1
ATOM 2508 N N . PHE A 1 310 ? 7.975 -9.065 -25.845 1.00 83.50 310 PHE A N 1
ATOM 2509 C CA . PHE A 1 310 ? 7.074 -8.010 -26.298 1.00 83.50 310 PHE A CA 1
ATOM 2510 C C . PHE A 1 310 ? 7.821 -6.857 -26.986 1.00 83.50 310 PHE A C 1
ATOM 2512 O O . PHE A 1 310 ? 7.373 -6.354 -28.015 1.00 83.50 310 PHE A O 1
ATOM 2519 N N . SER A 1 311 ? 8.980 -6.454 -26.458 1.00 82.56 311 SER A N 1
ATOM 2520 C CA . SER A 1 311 ? 9.809 -5.420 -27.086 1.00 82.56 311 SER A CA 1
ATOM 2521 C C . SER A 1 311 ? 10.384 -5.861 -28.436 1.00 82.56 311 SER A C 1
ATOM 2523 O O . SER A 1 311 ? 10.345 -5.073 -29.377 1.00 82.56 311 SER A O 1
ATOM 2525 N N . ALA A 1 312 ? 10.823 -7.119 -28.571 1.00 89.25 312 ALA A N 1
ATOM 2526 C CA . ALA A 1 312 ? 11.226 -7.675 -29.866 1.00 89.25 312 ALA A CA 1
ATOM 2527 C C . ALA A 1 312 ? 10.068 -7.652 -30.865 1.00 89.25 312 ALA A C 1
ATOM 2529 O O . ALA A 1 312 ? 10.238 -7.178 -31.983 1.00 89.25 312 ALA A O 1
ATOM 2530 N N . ALA A 1 313 ? 8.875 -8.088 -30.447 1.00 90.00 313 ALA A N 1
ATOM 2531 C CA . ALA A 1 313 ? 7.691 -8.062 -31.299 1.00 90.00 313 ALA A CA 1
ATOM 2532 C C . ALA A 1 313 ? 7.356 -6.639 -31.781 1.00 90.00 313 ALA A C 1
ATOM 2534 O O . ALA A 1 313 ? 7.046 -6.449 -32.953 1.00 90.00 313 ALA A O 1
ATOM 2535 N N . LEU A 1 314 ? 7.464 -5.625 -30.914 1.00 88.38 314 LEU A N 1
ATOM 2536 C CA . LEU A 1 314 ? 7.255 -4.226 -31.303 1.00 88.38 314 LEU A CA 1
ATOM 2537 C C . LEU A 1 314 ? 8.302 -3.717 -32.299 1.00 88.38 314 LEU A C 1
ATOM 2539 O O . LEU A 1 314 ? 7.943 -3.001 -33.236 1.00 88.38 314 LEU A O 1
ATOM 2543 N N . ILE A 1 315 ? 9.576 -4.066 -32.107 1.00 90.81 315 ILE A N 1
ATOM 2544 C CA . ILE A 1 315 ? 10.652 -3.684 -33.032 1.00 90.81 315 ILE A CA 1
ATOM 2545 C C . ILE A 1 315 ? 10.392 -4.307 -34.403 1.00 90.81 315 ILE A C 1
ATOM 2547 O O . ILE A 1 315 ? 10.334 -3.578 -35.393 1.00 90.81 315 ILE A O 1
ATOM 2551 N N . VAL A 1 316 ? 10.133 -5.617 -34.436 1.00 95.12 316 VAL A N 1
ATOM 2552 C CA . VAL A 1 316 ? 9.812 -6.356 -35.662 1.00 95.12 316 VAL A CA 1
ATOM 2553 C C . VAL A 1 316 ? 8.614 -5.730 -36.367 1.00 95.12 316 VAL A C 1
ATOM 2555 O O . VAL A 1 316 ? 8.682 -5.409 -37.548 1.00 95.12 316 VAL A O 1
ATOM 2558 N N . LEU A 1 317 ? 7.519 -5.457 -35.652 1.00 94.25 317 LEU A N 1
ATOM 2559 C CA . LEU A 1 317 ? 6.346 -4.815 -36.250 1.00 94.25 317 LEU A CA 1
ATOM 2560 C C . LEU A 1 317 ? 6.674 -3.434 -36.835 1.00 94.25 317 LEU A C 1
ATOM 2562 O O . LEU A 1 317 ? 6.209 -3.106 -37.924 1.00 94.25 317 LEU A O 1
ATOM 2566 N N . THR A 1 318 ? 7.498 -2.636 -36.155 1.00 92.06 318 THR A N 1
ATOM 2567 C CA . THR A 1 318 ? 7.882 -1.290 -36.615 1.00 92.06 318 THR A CA 1
ATOM 2568 C C . THR A 1 318 ? 8.680 -1.337 -37.921 1.00 92.06 318 THR A C 1
ATOM 2570 O O . THR A 1 318 ? 8.392 -0.578 -38.853 1.00 92.06 318 THR A O 1
ATOM 2573 N N . PHE A 1 319 ? 9.652 -2.245 -38.023 1.00 95.06 319 PHE A N 1
ATOM 2574 C CA . PHE A 1 319 ? 10.404 -2.447 -39.262 1.00 95.06 319 PHE A CA 1
ATOM 2575 C C . PHE A 1 319 ? 9.545 -3.079 -40.353 1.00 95.06 319 PHE A C 1
ATOM 2577 O O . PHE A 1 319 ? 9.579 -2.610 -41.485 1.00 95.06 319 PHE A O 1
ATOM 2584 N N . SER A 1 320 ? 8.671 -4.025 -40.007 1.00 95.19 320 SER A N 1
ATOM 2585 C CA . SER A 1 320 ? 7.691 -4.605 -40.937 1.00 95.19 320 SER A CA 1
ATOM 2586 C C . SER A 1 320 ? 6.812 -3.532 -41.585 1.00 95.19 320 SER A C 1
ATOM 2588 O O . SER A 1 320 ? 6.620 -3.536 -42.800 1.00 95.19 320 SER A O 1
ATOM 2590 N N . PHE A 1 321 ? 6.315 -2.568 -40.803 1.00 94.12 321 PHE A N 1
ATOM 2591 C CA . PHE A 1 321 ? 5.567 -1.429 -41.342 1.00 94.12 321 PHE A CA 1
ATOM 2592 C C . PHE A 1 321 ? 6.432 -0.529 -42.225 1.00 94.12 321 PHE A C 1
ATOM 2594 O O . PHE A 1 321 ? 5.965 -0.067 -43.264 1.00 94.12 321 PHE A O 1
ATOM 2601 N N . SER A 1 322 ? 7.689 -0.304 -41.840 1.00 93.25 322 SER A N 1
ATOM 2602 C CA . SER A 1 322 ? 8.635 0.503 -42.616 1.00 93.25 322 SER A CA 1
ATOM 2603 C C . SER A 1 322 ? 8.947 -0.146 -43.969 1.00 93.25 322 SER A C 1
ATOM 2605 O O . SER A 1 322 ? 8.936 0.537 -44.990 1.00 93.25 322 SER A O 1
ATOM 2607 N N . PHE A 1 323 ? 9.137 -1.467 -44.008 1.00 93.31 323 PHE A N 1
ATOM 2608 C CA . PHE A 1 323 ? 9.328 -2.235 -45.238 1.00 93.31 323 PHE A CA 1
ATOM 2609 C C . PHE A 1 323 ? 8.099 -2.225 -46.134 1.00 93.31 323 PHE A C 1
ATOM 2611 O O . PHE A 1 323 ? 8.234 -2.051 -47.341 1.00 93.31 323 PHE A O 1
ATOM 2618 N N . LEU A 1 324 ? 6.903 -2.350 -45.558 1.00 92.56 324 LEU A N 1
ATOM 2619 C CA . LEU A 1 324 ? 5.665 -2.272 -46.326 1.00 92.56 324 LEU A CA 1
ATOM 2620 C C . LEU A 1 324 ? 5.455 -0.872 -46.925 1.00 92.56 324 LEU A C 1
ATOM 2622 O O . LEU A 1 324 ? 5.056 -0.746 -48.083 1.00 92.56 324 LEU A O 1
ATOM 2626 N N . PHE A 1 325 ? 5.738 0.181 -46.152 1.00 93.50 325 PHE A N 1
ATOM 2627 C CA . PHE A 1 325 ? 5.614 1.567 -46.609 1.00 93.50 325 PHE A CA 1
ATOM 2628 C C . PHE A 1 325 ? 6.636 1.906 -47.702 1.00 93.50 325 PHE A C 1
ATOM 2630 O O . PHE A 1 325 ? 6.337 2.656 -48.626 1.00 93.50 325 PHE A O 1
ATOM 2637 N N . LEU A 1 326 ? 7.823 1.304 -47.625 1.00 91.44 326 LEU A N 1
ATOM 2638 C CA . LEU A 1 326 ? 8.927 1.492 -48.563 1.00 91.44 326 LEU A CA 1
ATOM 2639 C C . LEU A 1 326 ? 9.084 0.306 -49.516 1.00 91.44 326 LEU A C 1
ATOM 2641 O O . LEU A 1 326 ? 10.186 0.050 -49.994 1.00 91.44 326 LEU A O 1
ATOM 2645 N N . LYS A 1 327 ? 7.996 -0.423 -49.802 1.00 91.94 327 LYS A N 1
ATOM 2646 C CA . LYS A 1 327 ? 8.029 -1.666 -50.593 1.00 91.94 327 LYS A CA 1
ATOM 2647 C C . LYS A 1 327 ? 8.743 -1.515 -51.934 1.00 91.94 327 LYS A C 1
ATOM 2649 O O . LYS A 1 327 ? 9.328 -2.465 -52.429 1.00 91.94 327 LYS A O 1
ATOM 2654 N N . GLU A 1 328 ? 8.721 -0.317 -52.517 1.00 90.81 328 GLU A N 1
ATOM 2655 C CA . GLU A 1 328 ? 9.369 -0.036 -53.795 1.00 90.81 328 GLU A CA 1
ATOM 2656 C C . GLU A 1 328 ? 10.892 -0.171 -53.728 1.00 90.81 328 GLU A C 1
ATOM 2658 O O . GLU A 1 328 ? 11.492 -0.481 -54.751 1.00 90.81 328 GLU A O 1
ATOM 2663 N N . ASN A 1 329 ? 11.499 0.013 -52.553 1.00 90.69 329 ASN A N 1
ATOM 2664 C CA . ASN A 1 329 ? 12.933 -0.126 -52.298 1.00 90.69 329 ASN A CA 1
ATOM 2665 C C . ASN A 1 329 ? 13.370 -1.580 -52.055 1.00 90.69 329 ASN A C 1
ATOM 2667 O O . ASN A 1 329 ? 14.547 -1.816 -51.774 1.00 90.69 329 ASN A O 1
ATOM 2671 N N . PHE A 1 330 ? 12.452 -2.546 -52.133 1.00 90.44 330 PHE A N 1
ATOM 2672 C CA . PHE A 1 330 ? 12.714 -3.955 -51.863 1.00 90.44 330 PHE A CA 1
ATOM 2673 C C . PHE A 1 330 ? 12.175 -4.837 -52.988 1.00 90.44 330 PHE A C 1
ATOM 2675 O O . PHE A 1 330 ? 11.125 -4.582 -53.574 1.00 90.44 330 PHE A O 1
ATOM 2682 N N . LEU A 1 331 ? 12.895 -5.914 -53.275 1.00 88.56 331 LEU A N 1
ATOM 2683 C CA . LEU A 1 331 ? 12.453 -6.962 -54.181 1.00 88.56 331 LEU A CA 1
ATOM 2684 C C . LEU A 1 331 ? 11.568 -7.946 -53.406 1.00 88.56 331 LEU A C 1
ATOM 2686 O O . LEU A 1 331 ? 11.933 -8.363 -52.310 1.00 88.56 331 LEU A O 1
ATOM 2690 N N . ASN A 1 332 ? 10.439 -8.345 -53.996 1.00 86.44 332 ASN A N 1
ATOM 2691 C CA . ASN A 1 332 ? 9.566 -9.426 -53.511 1.00 86.44 332 ASN A CA 1
ATOM 2692 C C . ASN A 1 332 ? 8.803 -9.176 -52.192 1.00 86.44 332 ASN A C 1
ATOM 2694 O O . ASN A 1 332 ? 8.382 -10.132 -51.548 1.00 86.44 332 ASN A O 1
ATOM 2698 N N . ILE A 1 333 ? 8.554 -7.919 -51.801 1.00 88.19 333 ILE A N 1
ATOM 2699 C CA . ILE A 1 333 ? 7.596 -7.609 -50.721 1.00 88.19 333 ILE A CA 1
ATOM 2700 C C . ILE A 1 333 ? 6.205 -7.401 -51.325 1.00 88.19 333 ILE A C 1
ATOM 2702 O O . ILE A 1 333 ? 5.941 -6.362 -51.933 1.00 88.19 333 ILE A O 1
ATOM 2706 N N . SER A 1 334 ? 5.309 -8.380 -51.157 1.00 88.06 334 SER A N 1
ATOM 2707 C CA . SER A 1 334 ? 3.946 -8.327 -51.710 1.00 88.06 334 SER A CA 1
ATOM 2708 C C . SER A 1 334 ? 2.867 -8.121 -50.645 1.00 88.06 334 SER A C 1
ATOM 2710 O O . SER A 1 334 ? 1.859 -7.457 -50.898 1.00 88.06 334 SER A O 1
ATOM 2712 N N . SER A 1 335 ? 3.095 -8.637 -49.437 1.00 93.06 335 SER A N 1
ATOM 2713 C CA . SER A 1 335 ? 2.153 -8.604 -48.323 1.00 93.06 335 SER A CA 1
ATOM 2714 C C . SER A 1 335 ? 2.809 -8.136 -47.020 1.00 93.06 335 SER A C 1
ATOM 2716 O O . SER A 1 335 ? 4.029 -8.167 -46.861 1.00 93.06 335 SER A O 1
ATOM 2718 N N . PHE A 1 336 ? 1.990 -7.738 -46.041 1.00 93.19 336 PHE A N 1
ATOM 2719 C CA . PHE A 1 336 ? 2.479 -7.438 -44.689 1.00 93.19 336 PHE A CA 1
ATOM 2720 C C . PHE A 1 336 ? 3.083 -8.673 -43.999 1.00 93.19 336 PHE A C 1
ATOM 2722 O O . PHE A 1 336 ? 4.024 -8.539 -43.221 1.00 93.19 336 PHE A O 1
ATOM 2729 N N . GLY A 1 337 ? 2.582 -9.875 -44.311 1.00 94.00 337 GLY A N 1
ATOM 2730 C CA . GLY A 1 337 ? 3.154 -11.129 -43.813 1.00 94.00 337 GLY A CA 1
ATOM 2731 C C . GLY A 1 337 ? 4.589 -11.334 -44.299 1.00 94.00 337 GLY A C 1
ATOM 2732 O O . GLY A 1 337 ? 5.453 -11.708 -43.508 1.00 94.00 337 GLY A O 1
ATOM 2733 N N . ASP A 1 338 ? 4.863 -10.992 -45.560 1.00 92.00 338 ASP A N 1
ATOM 2734 C CA . ASP A 1 338 ? 6.211 -11.035 -46.138 1.00 92.00 338 ASP A CA 1
ATOM 2735 C C . ASP A 1 338 ? 7.143 -10.059 -45.408 1.00 92.00 338 ASP A C 1
ATOM 2737 O O . ASP A 1 338 ? 8.268 -10.414 -45.060 1.00 92.00 338 ASP A O 1
ATOM 2741 N N . SER A 1 339 ? 6.657 -8.846 -45.110 1.00 93.06 339 SER A N 1
ATOM 2742 C CA . SER A 1 339 ? 7.411 -7.842 -44.350 1.00 93.06 339 SER A CA 1
ATOM 2743 C C . SER A 1 339 ? 7.720 -8.290 -42.918 1.00 93.06 339 SER A C 1
ATOM 2745 O O . SER A 1 339 ? 8.828 -8.041 -42.446 1.00 93.06 339 SER A O 1
ATOM 2747 N N . ILE A 1 340 ? 6.783 -8.971 -42.244 1.00 94.75 340 ILE A N 1
ATOM 2748 C CA . ILE A 1 340 ? 7.015 -9.553 -40.911 1.00 94.75 340 ILE A CA 1
ATOM 2749 C C . ILE A 1 340 ? 8.075 -10.642 -40.973 1.00 94.75 340 ILE A C 1
ATOM 2751 O O . ILE A 1 340 ? 9.030 -10.601 -40.201 1.00 94.75 340 ILE A O 1
ATOM 2755 N N . ASN A 1 341 ? 7.929 -11.602 -41.886 1.00 92.69 341 ASN A N 1
ATOM 2756 C CA . ASN A 1 341 ? 8.888 -12.696 -42.020 1.00 92.69 341 ASN A CA 1
ATOM 2757 C C . ASN A 1 341 ? 10.293 -12.163 -42.318 1.00 92.69 341 ASN A C 1
ATOM 2759 O O . ASN A 1 341 ? 11.259 -12.591 -41.686 1.00 92.69 341 ASN A O 1
ATOM 2763 N N . PHE A 1 342 ? 10.390 -11.180 -43.215 1.00 93.62 342 PHE A N 1
ATOM 2764 C CA . PHE A 1 342 ? 11.646 -10.515 -43.534 1.00 93.62 342 PHE A CA 1
ATOM 2765 C C . PHE A 1 342 ? 12.252 -9.809 -42.315 1.00 93.62 342 PHE A C 1
ATOM 2767 O O . PHE A 1 342 ? 13.408 -10.051 -41.976 1.00 93.62 342 PHE A O 1
ATOM 2774 N N . SER A 1 343 ? 11.459 -9.006 -41.602 1.00 95.00 343 SER A N 1
ATOM 2775 C CA . SER A 1 343 ? 11.897 -8.309 -40.388 1.00 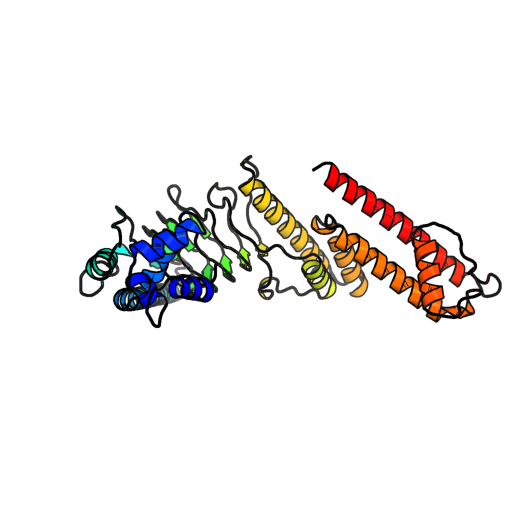95.00 343 SER A CA 1
ATOM 2776 C C . SER A 1 343 ? 12.376 -9.279 -39.304 1.00 95.00 343 SER A C 1
ATOM 2778 O O . SER A 1 343 ? 13.455 -9.094 -38.749 1.00 95.00 343 SER A O 1
ATOM 2780 N N . VAL A 1 344 ? 11.664 -10.385 -39.054 1.00 94.38 344 VAL A N 1
ATOM 2781 C CA . VAL A 1 344 ? 12.107 -11.420 -38.100 1.00 94.38 344 VAL A CA 1
ATOM 2782 C C . VAL A 1 344 ? 13.475 -11.985 -38.487 1.00 94.38 344 VAL A C 1
ATOM 2784 O O . VAL A 1 344 ? 14.339 -12.136 -37.623 1.00 94.38 344 VAL A O 1
ATOM 2787 N N . GLN A 1 345 ? 13.700 -12.288 -39.767 1.00 93.00 345 GLN A N 1
ATOM 2788 C CA . GLN A 1 345 ? 14.965 -12.852 -40.244 1.00 93.00 345 GLN A CA 1
ATOM 2789 C C . GLN A 1 345 ? 16.137 -11.877 -40.106 1.00 93.00 345 GLN A C 1
ATOM 2791 O O . GLN A 1 345 ? 17.224 -12.291 -39.697 1.00 93.00 345 GLN A O 1
ATOM 2796 N N . ILE A 1 346 ? 15.926 -10.599 -40.431 1.00 93.62 346 ILE A N 1
ATOM 2797 C CA . ILE A 1 346 ? 16.949 -9.559 -40.281 1.00 93.62 346 ILE A CA 1
ATOM 2798 C C . ILE A 1 346 ? 17.212 -9.281 -38.799 1.00 93.62 346 ILE A C 1
ATOM 2800 O O . ILE A 1 346 ? 18.361 -9.319 -38.369 1.00 93.62 346 ILE A O 1
ATOM 2804 N N . PHE A 1 347 ? 16.163 -9.090 -37.997 1.00 93.50 347 PHE A N 1
ATOM 2805 C CA . PHE A 1 347 ? 16.261 -8.810 -36.563 1.00 93.50 347 PHE A CA 1
ATOM 2806 C C . PHE A 1 347 ? 16.976 -9.922 -35.779 1.00 93.50 347 PHE A C 1
ATOM 2808 O O . PHE A 1 347 ? 17.703 -9.648 -34.826 1.00 93.50 347 PHE A O 1
ATOM 2815 N N . THR A 1 348 ? 16.791 -11.183 -36.176 1.00 91.00 348 THR A N 1
ATOM 2816 C CA . THR A 1 348 ? 17.461 -12.337 -35.550 1.00 91.00 348 THR A CA 1
ATOM 2817 C C . THR A 1 348 ? 18.828 -12.661 -36.157 1.00 91.00 348 THR A C 1
ATOM 2819 O O . THR A 1 348 ? 19.522 -13.540 -35.648 1.00 91.00 348 THR A O 1
ATOM 2822 N N . GLY A 1 349 ? 19.237 -11.967 -37.224 1.00 88.44 349 GLY A N 1
ATOM 2823 C CA . GLY A 1 349 ? 20.505 -12.205 -37.913 1.00 88.44 349 GLY A CA 1
ATOM 2824 C C . GLY A 1 349 ? 20.559 -13.523 -38.693 1.00 88.44 349 GLY A C 1
ATOM 2825 O O . GLY A 1 349 ? 21.650 -13.999 -39.001 1.00 88.44 349 GLY A O 1
ATOM 2826 N N . LEU A 1 350 ? 19.409 -14.130 -39.012 1.00 85.12 350 LEU A N 1
ATOM 2827 C CA . LEU A 1 350 ? 19.346 -15.402 -39.737 1.00 85.12 350 LEU A CA 1
ATOM 2828 C C . LEU A 1 350 ? 19.708 -15.249 -41.224 1.00 85.12 350 LEU A C 1
ATOM 2830 O O . LEU A 1 350 ? 20.176 -16.205 -41.826 1.00 85.12 350 LEU A O 1
ATOM 2834 N N . GLY A 1 351 ? 19.545 -14.065 -41.824 1.00 70.50 351 GLY A N 1
ATOM 2835 C CA . GLY A 1 351 ? 20.109 -13.738 -43.146 1.00 70.50 351 GLY A CA 1
ATOM 2836 C C . GLY A 1 351 ? 19.507 -14.464 -44.365 1.00 70.50 351 GLY A C 1
ATOM 2837 O O . GLY A 1 351 ? 19.984 -14.264 -45.481 1.00 70.50 351 GLY A O 1
ATOM 2838 N N . TYR A 1 352 ? 18.460 -15.274 -44.193 1.00 62.34 352 TYR A N 1
ATOM 2839 C CA . TYR A 1 352 ? 17.830 -16.056 -45.267 1.00 62.34 352 TYR A CA 1
ATOM 2840 C C . TYR A 1 352 ? 16.613 -15.353 -45.866 1.00 62.34 352 TYR A C 1
ATOM 2842 O O . TYR A 1 352 ? 15.486 -15.792 -45.658 1.00 62.34 352 TYR A O 1
ATOM 2850 N N . ALA A 1 353 ? 16.829 -14.268 -46.605 1.00 62.28 353 ALA A N 1
ATOM 2851 C CA . ALA A 1 353 ? 15.727 -13.552 -47.228 1.00 62.28 353 ALA A CA 1
ATOM 2852 C C . ALA A 1 353 ? 15.729 -13.692 -48.757 1.00 62.28 353 ALA A C 1
ATOM 2854 O O . ALA A 1 353 ? 16.643 -13.230 -49.447 1.00 62.28 353 ALA A O 1
ATOM 2855 N N . ASP A 1 354 ? 14.643 -14.265 -49.284 1.00 77.19 354 ASP A N 1
ATOM 2856 C CA . ASP A 1 354 ? 14.233 -14.131 -50.693 1.00 77.19 354 ASP A CA 1
ATOM 2857 C C . ASP A 1 354 ? 13.913 -12.665 -51.058 1.00 77.19 354 ASP A C 1
ATOM 2859 O O . ASP A 1 354 ? 13.862 -12.283 -52.232 1.00 77.19 354 ASP A O 1
ATOM 2863 N N . ILE A 1 355 ? 13.730 -11.833 -50.029 1.00 82.25 355 ILE A N 1
ATOM 2864 C CA . ILE A 1 355 ? 13.523 -10.390 -50.085 1.00 82.25 355 ILE A CA 1
ATOM 2865 C C . ILE A 1 355 ? 14.867 -9.690 -49.901 1.00 82.25 355 ILE A C 1
ATOM 2867 O O . ILE A 1 355 ? 15.595 -9.942 -48.942 1.00 82.25 355 ILE A O 1
ATOM 2871 N N . LYS A 1 356 ? 15.212 -8.788 -50.820 1.00 88.12 356 LYS A N 1
ATOM 2872 C CA . LYS A 1 356 ? 16.472 -8.032 -50.771 1.00 88.12 356 LYS A CA 1
ATOM 2873 C C . LYS A 1 356 ? 16.227 -6.566 -51.106 1.00 88.12 356 LYS A C 1
ATOM 2875 O O . LYS A 1 356 ? 15.330 -6.280 -51.899 1.00 88.12 356 LYS A O 1
ATOM 2880 N N . PRO A 1 357 ? 17.012 -5.634 -50.547 1.00 88.38 357 PRO A N 1
ATOM 2881 C CA . PRO A 1 357 ? 16.971 -4.244 -50.977 1.00 88.38 357 PRO A CA 1
ATOM 2882 C C . PRO A 1 357 ? 17.287 -4.129 -52.472 1.00 88.38 357 PRO A C 1
ATOM 2884 O O . PRO A 1 357 ? 18.238 -4.742 -52.963 1.00 88.38 357 PRO A O 1
ATOM 2887 N N . ASP A 1 358 ? 16.502 -3.336 -53.193 1.00 89.06 358 ASP A N 1
ATOM 2888 C CA . ASP A 1 358 ? 16.752 -3.037 -54.598 1.00 89.06 358 ASP A CA 1
ATOM 2889 C C . ASP A 1 358 ? 17.854 -1.975 -54.708 1.00 89.06 358 ASP A C 1
ATOM 2891 O O . ASP A 1 358 ? 17.628 -0.779 -54.504 1.00 89.06 358 ASP A O 1
ATOM 2895 N N . LEU A 1 359 ? 19.066 -2.426 -55.041 1.00 84.81 359 LEU A N 1
ATOM 2896 C CA . LEU A 1 359 ? 20.252 -1.574 -55.161 1.00 84.81 359 LEU A CA 1
ATOM 2897 C C . LEU A 1 359 ? 20.114 -0.500 -56.249 1.00 84.81 359 LEU A C 1
ATOM 2899 O O . LEU A 1 359 ? 20.831 0.500 -56.208 1.00 84.81 359 LEU A O 1
ATOM 2903 N N . THR A 1 360 ? 19.204 -0.681 -57.210 1.00 84.12 360 THR A N 1
ATOM 2904 C CA . THR A 1 360 ? 19.009 0.273 -58.310 1.00 84.12 360 THR A CA 1
ATOM 2905 C C . THR A 1 360 ? 18.220 1.513 -57.887 1.00 84.12 360 THR A C 1
ATOM 2907 O O . THR A 1 360 ? 18.351 2.565 -58.509 1.00 84.12 360 THR A O 1
ATOM 2910 N N . LYS A 1 361 ? 17.454 1.429 -56.791 1.00 82.38 361 LYS A N 1
ATOM 2911 C CA . LYS A 1 361 ? 16.569 2.500 -56.299 1.00 82.38 361 LYS A CA 1
ATOM 2912 C C . LYS A 1 361 ? 17.153 3.304 -55.134 1.00 82.38 361 LYS A C 1
ATOM 2914 O O . LYS A 1 361 ? 16.442 4.060 -54.471 1.00 82.38 361 LYS A O 1
ATOM 2919 N N . GLY A 1 362 ? 18.455 3.166 -54.895 1.00 81.62 362 GLY A N 1
ATOM 2920 C CA . GLY A 1 362 ? 19.202 3.919 -53.889 1.00 81.62 362 GLY A CA 1
ATOM 2921 C C . GLY A 1 362 ? 19.507 3.132 -52.612 1.00 81.62 362 GLY A C 1
ATOM 2922 O O . GLY A 1 362 ? 19.103 1.989 -52.426 1.00 81.62 362 GLY A O 1
ATOM 2923 N N . SER A 1 363 ? 20.256 3.759 -51.703 1.00 89.81 363 SER A N 1
ATOM 2924 C CA . SER A 1 363 ? 20.804 3.109 -50.502 1.00 89.81 363 SER A CA 1
ATOM 2925 C C . SER A 1 363 ? 19.810 2.948 -49.350 1.00 89.81 363 SER A C 1
ATOM 2927 O O . SER A 1 363 ? 20.110 2.245 -48.388 1.00 89.81 363 SER A O 1
ATOM 2929 N N . LEU A 1 364 ? 18.627 3.559 -49.434 1.00 88.44 364 LEU A N 1
ATOM 2930 C CA . LEU A 1 364 ? 17.691 3.665 -48.313 1.00 88.44 364 LEU A CA 1
ATOM 2931 C C . LEU A 1 364 ? 17.213 2.297 -47.794 1.00 88.44 364 LEU A C 1
ATOM 2933 O O . LEU A 1 364 ? 17.214 2.077 -46.584 1.00 88.44 364 LEU A O 1
ATOM 2937 N N . GLY A 1 365 ? 16.892 1.352 -48.687 1.00 89.00 365 GLY A N 1
ATOM 2938 C CA . GLY A 1 365 ? 16.505 -0.010 -48.293 1.00 89.00 365 GLY A CA 1
ATOM 2939 C C . GLY A 1 365 ? 17.625 -0.747 -47.546 1.00 89.00 365 GLY A C 1
ATOM 2940 O O . GLY A 1 365 ? 17.390 -1.332 -46.490 1.00 89.00 365 GLY A O 1
ATOM 2941 N N . ASN A 1 366 ? 18.868 -0.633 -48.032 1.00 90.06 366 ASN A N 1
ATOM 2942 C CA . ASN A 1 366 ? 20.053 -1.190 -47.365 1.00 90.06 366 ASN A CA 1
ATOM 2943 C C . ASN A 1 366 ? 20.300 -0.555 -45.995 1.00 90.06 366 ASN A C 1
ATOM 2945 O O . ASN A 1 366 ? 20.666 -1.250 -45.046 1.00 90.06 366 ASN A O 1
ATOM 2949 N N . THR A 1 367 ? 20.126 0.764 -45.890 1.00 92.31 367 THR A N 1
ATOM 2950 C CA . THR A 1 367 ? 20.311 1.495 -44.637 1.00 92.31 367 THR A CA 1
ATOM 2951 C C . THR A 1 367 ? 19.317 1.023 -43.582 1.00 92.31 367 THR A C 1
ATOM 2953 O O . THR A 1 367 ? 19.731 0.751 -42.460 1.00 92.31 367 THR A O 1
ATOM 2956 N N . ILE A 1 368 ? 18.040 0.846 -43.932 1.00 92.06 368 ILE A N 1
ATOM 2957 C CA . ILE A 1 368 ? 17.022 0.362 -42.985 1.00 92.06 368 ILE A CA 1
ATOM 2958 C C . ILE A 1 368 ? 17.327 -1.064 -42.528 1.00 92.06 368 ILE A C 1
ATOM 2960 O O . ILE A 1 368 ? 17.312 -1.317 -41.327 1.00 92.06 368 ILE A O 1
ATOM 2964 N N . VAL A 1 369 ? 17.675 -1.966 -43.452 1.00 92.44 369 VAL A N 1
ATOM 2965 C CA . VAL A 1 369 ? 18.053 -3.351 -43.111 1.00 92.44 369 VAL A CA 1
ATOM 2966 C C . VAL A 1 369 ? 19.276 -3.381 -42.195 1.00 92.44 369 VAL A C 1
ATOM 2968 O O . VAL A 1 369 ? 19.314 -4.130 -41.223 1.00 92.44 369 VAL A O 1
ATOM 2971 N N . SER A 1 370 ? 20.266 -2.530 -42.460 1.00 92.19 370 SER A N 1
ATOM 2972 C CA . SER A 1 370 ? 21.467 -2.426 -41.627 1.00 92.19 370 SER A CA 1
ATOM 2973 C C . SER A 1 370 ? 21.146 -1.891 -40.231 1.00 92.19 370 SER A C 1
ATOM 2975 O O . SER A 1 370 ? 21.661 -2.412 -39.244 1.00 92.19 370 SER A O 1
ATOM 2977 N N . ILE A 1 371 ? 20.271 -0.884 -40.130 1.00 92.56 371 ILE A N 1
ATOM 2978 C CA . ILE A 1 371 ? 19.802 -0.359 -38.844 1.00 92.56 371 ILE A CA 1
ATOM 2979 C C . ILE A 1 371 ? 19.046 -1.444 -38.072 1.00 92.56 371 ILE A C 1
ATOM 2981 O O . ILE A 1 371 ? 19.339 -1.642 -36.896 1.00 92.56 371 ILE A O 1
ATOM 2985 N N . GLU A 1 372 ? 18.118 -2.163 -38.707 1.00 94.31 372 GLU A N 1
ATOM 2986 C CA . GLU A 1 372 ? 17.381 -3.250 -38.054 1.00 94.31 372 GLU A CA 1
ATOM 2987 C C . GLU A 1 372 ? 18.322 -4.339 -37.542 1.00 94.31 372 GLU A C 1
ATOM 2989 O O . GLU A 1 372 ? 18.201 -4.753 -36.393 1.00 94.31 372 GLU A O 1
ATOM 2994 N N . ASN A 1 373 ? 19.297 -4.749 -38.354 1.00 93.81 373 ASN A N 1
ATOM 2995 C CA . ASN A 1 373 ? 20.271 -5.765 -37.969 1.00 93.81 373 ASN A CA 1
ATOM 2996 C C . ASN A 1 373 ? 21.109 -5.318 -36.753 1.00 93.81 373 ASN A C 1
ATOM 2998 O O . ASN A 1 373 ? 21.285 -6.067 -35.793 1.00 93.81 373 ASN A O 1
ATOM 3002 N N . ILE A 1 374 ? 21.570 -4.059 -36.736 1.00 92.19 374 ILE A N 1
ATOM 3003 C CA . ILE A 1 374 ? 22.282 -3.479 -35.583 1.00 92.19 374 ILE A CA 1
ATOM 3004 C C . ILE A 1 374 ? 21.383 -3.466 -34.338 1.00 92.19 374 ILE A C 1
ATOM 3006 O O . ILE A 1 374 ? 21.822 -3.859 -33.255 1.00 92.19 374 ILE A O 1
ATOM 3010 N N . VAL A 1 375 ? 20.125 -3.038 -34.479 1.00 89.50 375 VAL A N 1
ATOM 3011 C CA . VAL A 1 375 ? 19.145 -3.035 -33.381 1.00 89.50 375 VAL A CA 1
ATOM 3012 C C . VAL A 1 375 ? 18.904 -4.456 -32.864 1.00 89.50 375 VAL A C 1
ATOM 3014 O O . VAL A 1 375 ? 18.877 -4.653 -31.649 1.00 89.50 375 VAL A O 1
ATOM 3017 N N . GLY A 1 376 ? 18.800 -5.441 -33.758 1.00 92.38 376 GLY A N 1
ATOM 3018 C CA . GLY A 1 376 ? 18.690 -6.863 -33.442 1.00 92.38 376 GLY A CA 1
ATOM 3019 C C . GLY A 1 376 ? 19.853 -7.362 -32.591 1.00 92.38 376 GLY A C 1
ATOM 3020 O O . GLY A 1 376 ? 19.640 -7.886 -31.497 1.00 92.38 376 GLY A O 1
ATOM 3021 N N . TYR A 1 377 ? 21.096 -7.106 -33.009 1.00 92.12 377 TYR A N 1
ATOM 3022 C CA . TYR A 1 377 ? 22.280 -7.498 -32.235 1.00 92.12 377 TYR A CA 1
ATOM 3023 C C . TYR A 1 377 ? 22.364 -6.822 -30.864 1.00 92.12 377 TYR A C 1
ATOM 3025 O O . TYR A 1 377 ? 22.694 -7.483 -29.873 1.00 92.12 377 TYR A O 1
ATOM 3033 N N . ILE A 1 378 ? 22.045 -5.526 -30.777 1.00 86.06 378 ILE A N 1
ATOM 3034 C CA . ILE A 1 378 ? 21.986 -4.808 -29.495 1.00 86.06 378 ILE A CA 1
ATOM 3035 C C . ILE A 1 378 ? 20.937 -5.459 -28.591 1.00 86.06 378 ILE A C 1
ATOM 3037 O O . ILE A 1 378 ? 21.202 -5.725 -27.417 1.00 86.06 378 ILE A O 1
ATOM 3041 N N . TRP A 1 379 ? 19.760 -5.757 -29.135 1.00 87.69 379 TRP A N 1
ATOM 3042 C CA . TRP A 1 379 ? 18.662 -6.346 -28.385 1.00 87.69 379 TRP A CA 1
ATOM 3043 C C . TRP A 1 379 ? 18.976 -7.770 -27.897 1.00 87.69 379 TRP A C 1
ATOM 3045 O O . TRP A 1 379 ? 18.734 -8.081 -26.727 1.00 87.69 379 TRP A O 1
ATOM 3055 N N . ILE A 1 380 ? 19.577 -8.619 -28.739 1.00 89.25 380 ILE A N 1
ATOM 3056 C CA . ILE A 1 380 ? 20.026 -9.969 -28.356 1.00 89.25 380 ILE A CA 1
ATOM 3057 C C . ILE A 1 380 ? 21.077 -9.876 -27.246 1.00 89.25 380 ILE A C 1
ATOM 3059 O O . ILE A 1 380 ? 20.980 -10.579 -26.240 1.00 89.25 380 ILE A O 1
ATOM 3063 N N . SER A 1 381 ? 22.042 -8.961 -27.379 1.00 84.56 381 SER A N 1
ATOM 3064 C CA . SER A 1 381 ? 23.086 -8.745 -26.369 1.00 84.56 381 SER A CA 1
ATOM 3065 C C . SER A 1 381 ? 22.494 -8.329 -25.020 1.00 84.56 381 SER A C 1
ATOM 3067 O O . SER A 1 381 ? 22.848 -8.891 -23.983 1.00 84.56 381 SER A O 1
ATOM 3069 N N . LEU A 1 382 ? 21.540 -7.390 -25.018 1.00 79.12 382 LEU A N 1
ATOM 3070 C CA . LEU A 1 382 ? 20.823 -6.986 -23.805 1.00 79.12 382 LEU A CA 1
ATOM 3071 C C . LEU A 1 382 ? 20.042 -8.156 -23.198 1.00 79.12 382 LEU A C 1
ATOM 3073 O O . LEU A 1 382 ? 20.098 -8.370 -21.987 1.00 79.12 382 LEU A O 1
ATOM 3077 N N . THR A 1 383 ? 19.365 -8.944 -24.032 1.00 83.00 383 THR A N 1
ATOM 3078 C CA . THR A 1 383 ? 18.609 -10.127 -23.605 1.00 83.00 383 THR A CA 1
ATOM 3079 C C . THR A 1 383 ? 19.508 -11.149 -22.912 1.00 83.00 383 THR A C 1
ATOM 3081 O O . THR A 1 383 ? 19.167 -11.621 -21.827 1.00 83.00 383 THR A O 1
ATOM 3084 N N . LEU A 1 384 ? 20.690 -11.433 -23.466 1.00 85.44 384 LEU A N 1
ATOM 3085 C CA . LEU A 1 384 ? 21.673 -12.333 -22.856 1.00 85.44 384 LEU A CA 1
ATOM 3086 C C . LEU A 1 384 ? 22.169 -11.818 -21.501 1.00 85.44 384 LEU A C 1
ATOM 3088 O O . LEU A 1 384 ? 22.234 -12.588 -20.544 1.00 85.44 384 LEU A O 1
ATOM 3092 N N . VAL A 1 385 ? 22.453 -10.517 -21.381 1.00 79.62 385 VAL A N 1
ATOM 3093 C CA . VAL A 1 385 ? 22.847 -9.900 -20.101 1.00 79.62 385 VAL A CA 1
ATOM 3094 C C . VAL A 1 385 ? 21.744 -10.056 -19.054 1.00 79.62 385 VAL A C 1
ATOM 3096 O O . VAL A 1 385 ? 22.022 -10.345 -17.888 1.00 79.62 385 VAL A O 1
ATOM 3099 N N . VAL A 1 386 ? 20.484 -9.878 -19.450 1.00 74.38 386 VAL A N 1
ATOM 3100 C CA . VAL A 1 386 ? 19.350 -9.985 -18.529 1.00 74.38 386 VAL A CA 1
ATOM 3101 C C . VAL A 1 386 ? 19.081 -11.428 -18.111 1.00 74.38 386 VAL A C 1
ATOM 3103 O O . VAL A 1 386 ? 18.885 -11.678 -16.921 1.00 74.38 386 VAL A O 1
ATOM 3106 N N . ILE A 1 387 ? 19.126 -12.376 -19.049 1.00 79.19 387 ILE A N 1
ATOM 3107 C CA . ILE A 1 387 ? 19.018 -13.809 -18.750 1.00 79.19 387 ILE A CA 1
ATOM 3108 C C . ILE A 1 387 ? 20.162 -14.235 -17.823 1.00 79.19 387 ILE A C 1
ATOM 3110 O O . ILE A 1 387 ? 19.906 -14.854 -16.794 1.00 79.19 387 ILE A O 1
ATOM 3114 N N . GLY A 1 388 ? 21.401 -13.827 -18.117 1.00 79.31 388 GLY A N 1
ATOM 3115 C CA . GLY A 1 388 ? 22.566 -14.121 -17.281 1.00 79.31 388 GLY A CA 1
ATOM 3116 C C . GLY A 1 388 ? 22.408 -13.604 -15.850 1.00 79.31 388 GLY A C 1
ATOM 3117 O O . GLY A 1 388 ? 22.609 -14.350 -14.897 1.00 79.31 388 GLY A O 1
ATOM 3118 N N . ARG A 1 389 ? 21.944 -12.359 -15.674 1.00 71.44 389 ARG A N 1
ATOM 3119 C CA . ARG A 1 389 ? 21.648 -11.797 -14.342 1.00 71.44 389 ARG A CA 1
ATOM 3120 C C . ARG A 1 389 ? 20.551 -12.542 -13.587 1.00 71.44 389 ARG A C 1
ATOM 3122 O O . ARG A 1 389 ? 20.539 -12.486 -12.364 1.00 71.44 389 ARG A O 1
ATOM 3129 N N . LYS A 1 390 ? 19.609 -13.166 -14.295 1.00 70.19 390 LYS A N 1
ATOM 3130 C CA . LYS A 1 390 ? 18.505 -13.912 -13.686 1.00 70.19 390 LYS A CA 1
ATOM 3131 C C . LYS A 1 390 ? 18.908 -15.329 -13.291 1.00 70.19 390 LYS A C 1
ATOM 3133 O O . LYS A 1 390 ? 18.408 -15.807 -12.291 1.00 70.19 390 LYS A O 1
ATOM 3138 N N . ILE A 1 391 ? 19.785 -15.975 -14.060 1.00 75.50 391 ILE A N 1
ATOM 3139 C CA . ILE A 1 391 ? 20.320 -17.310 -13.745 1.00 75.50 391 ILE A CA 1
ATOM 3140 C C . ILE A 1 391 ? 21.310 -17.250 -12.571 1.00 75.50 391 ILE A C 1
ATOM 3142 O O . ILE A 1 391 ? 21.419 -18.203 -11.813 1.00 75.50 391 ILE A O 1
ATOM 3146 N N . LEU A 1 392 ? 22.048 -16.143 -12.437 1.00 65.94 392 LEU A N 1
ATOM 3147 C CA . LEU A 1 392 ? 23.044 -15.946 -11.375 1.00 65.94 392 LEU A CA 1
ATOM 3148 C C . LEU A 1 392 ? 22.455 -15.483 -10.029 1.00 65.94 392 LEU A C 1
ATOM 3150 O O . LEU A 1 392 ? 23.204 -15.379 -9.059 1.00 65.94 392 LEU A O 1
ATOM 3154 N N . LYS A 1 393 ? 21.162 -15.150 -9.984 1.00 59.41 393 LYS A N 1
ATOM 3155 C CA . LYS A 1 393 ? 20.409 -14.899 -8.749 1.00 59.41 393 LYS A CA 1
ATOM 3156 C C . LYS A 1 393 ? 19.703 -16.175 -8.336 1.00 59.41 393 LYS A C 1
ATOM 3158 O O . LYS A 1 393 ? 19.662 -16.415 -7.114 1.00 59.41 393 LYS A O 1
#

pLDDT: mean 85.91, std 10.89, range [53.03, 96.94]

Secondary structure (DSSP, 8-state):
--HHHHHHHHHHTT---SSHHHHHHHSHHHHHHHHHHHSTTHHHHHHHHHGGGSHHHHHHHHHHHHHHHHHHHHHHHHHHHHHHTT---PPPEEEEGGG-EETTEEHHHHHHHHSTT----TTSEE-TT-B-TT-EEEEEEEEEEE-TT-B-TT-EEEEEEEEEEE-TT-B-TT-EEES-EE-TTT---TT-B-TT-EEES-B--SGGGTT-B--PPPHHHHHHHHHH----GGG-TTS-EEES-B-------HHHHHHHHHHHHHHHHHHHHHHHHHS-TTS-HHHHHHHHHHHHHTSGGGG-HHHHHHHHHHHHHHHHHHHHHTGGGEES--SHHHHHHHHHHHHTT----S-EE-GGG-SHHHHHHHHHHHHHHHHHHHHHHHHHHHH--

Sequence (393 aa):
MNRNQIQRILKKNGLQGDSLVDVWYSDHSKARDLLDRIIPGYGQKIEKQIRWETEPGIKALEIIKSKINILQKETAAQNSERVRSGDYQIEKTIIDFNQILIDGISISQFMYTNIPHTYSTGGWMDLLGIPLKWIRLQNCIIRNAQLSCGIFDNSEFYNVEFLNCNLNDCSFKNCRIGFIRFGDQSGSFTNADLNNAFVNAIDFSSKMWGGAKINEISYFGLLKISIFGENSFSKYNNYTSFSACNVSVDSEQEPYKELSEYVIWFQNTISKFSKISSEPRIFPRELHRMKNVLLAFSTKNWSSISAIFFSAALIVLTFSFSFLFLKENFLNISSFGDSINFSVQIFTGLGYADIKPDLTKGSLGNTIVSIENIVGYIWISLTLVVIGRKILK

Radius of gyration: 28.97 Å; chains: 1; bounding box: 51×61×90 Å

Foldseek 3Di:
DDLVVLLVQLVVVPQDDDHSLSSCVSDVVVSLVSVCVVPNPVSVLVLLASLLVPPLNVVLLVLLLVVQVVQVVVLVVVCVVCVVVVRNDRAAREAEQQPRDDPRHRSLVSSPVPPPPRDDDPQADSQGNPECEQAEHERHEYERHAQDSHEHECYEAELYEYENYEHENYEHQLYEAYNYYYDPPHAAHALYECELYEHEQEELQDPRHFNHHWFAQALVNQLCCLQVVPVPPSPDSHTYAYYNYHYDCPDPDVRSNVVSVRNVQRHVLVVVLVVLVPPPPPDDPVVSSVVSNVSSCVGPNVLPPVVLVVVLVVLLLVQLVVCVVVVVQKPPDDDSVLSSVLLVCLLCVVPDDPMDGDVVVDCPRVVSSVVSNVVSVVSVVSNVVSVVVNVVD